Protein AF-A0A7S1V8J7-F1 (afdb_monomer)

Radius of gyration: 25.39 Å; Cα contacts (8 Å, |Δi|>4): 471; chains: 1; bounding box: 69×50×88 Å

Organism: NCBI:txid1486929

Mean predicted aligned error: 13.82 Å

Nearest PDB structures (foldseek):
  8bz5-assembly1_D  TM=2.300E-01  e=4.224E+00  Listeria monocytogenes
  9gzj-assembly1_B  TM=2.459E-01  e=4.700E+00  Listeria monocytogenes
  9gzk-assembly2_C  TM=2.310E-01  e=3.599E+00  Listeria monocytogenes
  8bz8-assembly3_E  TM=2.472E-01  e=5.819E+00  Listeria monocytogenes
  8bz8-assembly1_B  TM=2.461E-01  e=6.139E+00  Listeria monocytogenes

Foldseek 3Di:
DDDDDDDDWFWEFECPPQFLWTWIWGQDDDDDDDPPPPDDDDDVPRDTDTDTPVRVLVVLCPDDPVCLVVDDLLSSLLSLLSVLLVVCLLQLQWAWDQDPLLAIWIWGNCVDVVRVVSLVVSLVSHDLRSYPDPPNDRDDGSSVVSRVSSRSSNLQVVLVLVVVVCVVVCVVDVPDCVPLCCRHRRRHRDPLPDPVSVVVVVVVVVVSVLQVCPPPLKAK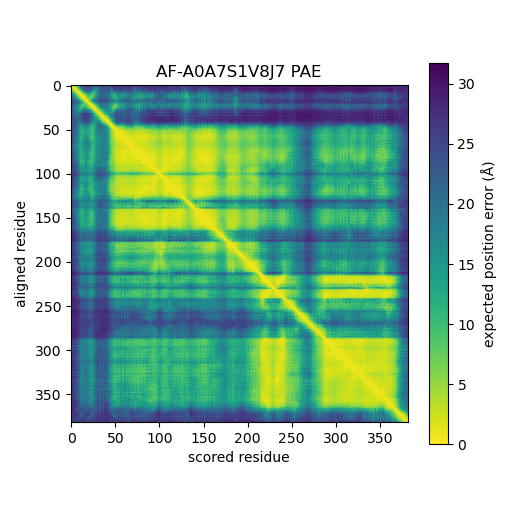EWEWADDDPPAQWTWTFIKMFRGLVLVSVCLVDQQDDDPVVVVVVPPDDDDDDDDPPVVVRVVSCVRIGGQLCCCPPPDPVSNVVVVVLVVVLCVVVVQVVVCVVVSRPGTGIGHNVCVCCCVPSSQSVCSSSRHYYRYHPVCVCVVDPPPPPPDDDPPDDD

Structure (mmCIF, N/CA/C/O backbone):
data_AF-A0A7S1V8J7-F1
#
_entry.id   AF-A0A7S1V8J7-F1
#
loop_
_atom_site.group_PDB
_atom_site.id
_atom_site.type_symbol
_atom_site.label_atom_id
_atom_site.label_alt_id
_atom_site.label_comp_id
_atom_site.label_asym_id
_atom_site.label_entity_id
_atom_site.label_seq_id
_atom_site.pdbx_PDB_ins_code
_atom_site.Cartn_x
_atom_site.Cartn_y
_atom_site.Cartn_z
_atom_site.occupancy
_atom_site.B_iso_or_equiv
_atom_site.auth_seq_id
_atom_site.auth_comp_id
_atom_site.auth_asym_id
_atom_site.auth_atom_id
_atom_site.pdbx_PDB_model_num
ATOM 1 N N . ALA A 1 1 ? -43.821 1.056 35.231 1.00 31.78 1 ALA A N 1
ATOM 2 C CA . ALA A 1 1 ? -42.542 1.426 35.857 1.00 31.78 1 ALA A CA 1
ATOM 3 C C . ALA A 1 1 ? -41.433 0.888 34.972 1.00 31.78 1 ALA A C 1
ATOM 5 O O . ALA A 1 1 ? -41.497 -0.261 34.558 1.00 31.78 1 ALA A O 1
ATOM 6 N N . VAL A 1 2 ? -40.542 1.784 34.571 1.00 30.47 2 VAL A N 1
ATOM 7 C CA . VAL A 1 2 ? -39.392 1.546 33.703 1.00 30.47 2 VAL A CA 1
ATOM 8 C C . VAL A 1 2 ? -38.352 0.753 34.484 1.00 30.47 2 VAL A C 1
ATOM 10 O O . VAL A 1 2 ? -37.933 1.232 35.527 1.00 30.47 2 VAL A O 1
ATOM 13 N N . GLU A 1 3 ? -37.889 -0.377 33.957 1.00 22.12 3 GLU A N 1
ATOM 14 C CA . GLU A 1 3 ? -36.524 -0.850 34.209 1.00 22.12 3 GLU A CA 1
ATOM 15 C C . GLU A 1 3 ? -35.922 -1.326 32.885 1.00 22.12 3 GLU A C 1
ATOM 17 O O . GLU A 1 3 ? -36.101 -2.448 32.417 1.00 22.12 3 GLU A O 1
ATOM 22 N N . VAL A 1 4 ? -35.257 -0.372 32.237 1.00 26.53 4 VAL A N 1
ATOM 23 C CA . VAL A 1 4 ? -34.305 -0.586 31.154 1.00 26.53 4 VAL A CA 1
ATOM 24 C C . VAL A 1 4 ? -33.029 -1.117 31.799 1.00 26.53 4 VAL A C 1
ATOM 26 O O . VAL A 1 4 ? -32.360 -0.381 32.518 1.00 26.53 4 VAL A O 1
ATOM 29 N N . LEU A 1 5 ? -32.667 -2.370 31.531 1.00 22.77 5 LEU A N 1
ATOM 30 C CA . LEU A 1 5 ? -31.346 -2.901 31.863 1.00 22.77 5 LEU A CA 1
ATOM 31 C C . LEU A 1 5 ? -30.568 -3.128 30.565 1.00 22.77 5 LEU A C 1
ATOM 33 O O . LEU A 1 5 ? -30.765 -4.102 29.843 1.00 22.77 5 LEU A O 1
ATOM 37 N N . SER A 1 6 ? -29.706 -2.160 30.262 1.00 26.22 6 SER A N 1
ATOM 38 C CA . SER A 1 6 ? -28.718 -2.191 29.185 1.00 26.22 6 SER A CA 1
ATOM 39 C C . SER A 1 6 ? -27.382 -2.688 29.749 1.00 26.22 6 SER A C 1
ATOM 41 O O . SER A 1 6 ? -26.888 -2.067 30.692 1.00 26.22 6 SER A O 1
ATOM 43 N N . PRO A 1 7 ? -26.731 -3.726 29.192 1.00 30.97 7 PRO A N 1
ATOM 44 C CA . PRO A 1 7 ? -25.361 -4.051 29.561 1.00 30.97 7 PRO A CA 1
ATOM 45 C C . PRO A 1 7 ? -24.395 -3.185 28.736 1.00 30.97 7 PRO A C 1
ATOM 47 O O . PRO A 1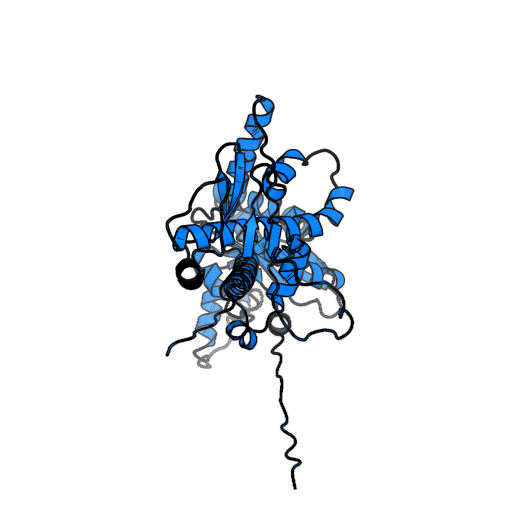 7 ? -24.185 -3.404 27.543 1.00 30.97 7 PRO A O 1
ATOM 50 N N . LEU A 1 8 ? -23.818 -2.162 29.371 1.00 27.00 8 LEU A N 1
ATOM 51 C CA . LEU A 1 8 ? -22.689 -1.402 28.829 1.00 27.00 8 LEU A CA 1
ATOM 52 C C . LEU A 1 8 ? -21.419 -2.265 28.913 1.00 27.00 8 LEU A C 1
ATOM 54 O O . LEU A 1 8 ? -20.900 -2.504 30.001 1.00 27.00 8 LEU A O 1
ATOM 58 N N . ALA A 1 9 ? -20.912 -2.708 27.763 1.00 31.22 9 ALA A N 1
ATOM 59 C CA . ALA A 1 9 ? -19.557 -3.239 27.631 1.00 31.22 9 ALA A CA 1
ATOM 60 C C . ALA A 1 9 ? -18.618 -2.092 27.227 1.00 31.22 9 ALA A C 1
ATOM 62 O O . ALA A 1 9 ? -18.742 -1.534 26.131 1.00 31.22 9 ALA A O 1
ATOM 63 N N . LEU A 1 10 ? -17.700 -1.723 28.120 1.00 31.56 10 LEU A N 1
ATOM 64 C CA . LEU A 1 10 ? -16.628 -0.775 27.833 1.00 31.56 10 LEU A CA 1
ATOM 65 C C . LEU A 1 10 ? -15.484 -1.510 27.130 1.00 31.56 10 LEU A C 1
ATOM 67 O O . LEU A 1 10 ? -15.077 -2.598 27.525 1.00 31.56 10 LEU A O 1
ATOM 71 N N . LEU A 1 11 ? -14.986 -0.904 26.059 1.00 34.41 11 LEU A N 1
ATOM 72 C CA . LEU A 1 11 ? -13.832 -1.381 25.314 1.00 34.41 11 LEU A CA 1
ATOM 73 C C . LEU A 1 11 ? -12.852 -0.214 25.306 1.00 34.41 11 LEU A C 1
ATOM 75 O O . LEU A 1 11 ? -13.153 0.831 24.726 1.00 34.41 11 LEU A O 1
ATOM 79 N N . GLN A 1 12 ? -11.752 -0.353 26.037 1.00 39.75 12 GLN A N 1
ATOM 80 C CA . GLN A 1 12 ? -10.731 0.684 26.139 1.00 39.75 12 GLN A CA 1
ATOM 81 C C . GLN A 1 12 ? -9.599 0.339 25.173 1.00 39.75 12 GLN A C 1
ATOM 83 O O . GLN A 1 12 ? -9.160 -0.800 25.070 1.00 39.75 12 GLN A O 1
ATOM 88 N N . LEU A 1 13 ? -9.156 1.313 24.392 1.00 37.53 13 LEU A N 1
ATOM 89 C CA . LEU A 1 13 ? -7.978 1.182 23.543 1.00 37.53 13 LEU A CA 1
ATOM 90 C C . LEU A 1 13 ? -6.936 2.113 24.134 1.00 37.53 13 LEU A C 1
ATOM 92 O O . LEU A 1 13 ? -6.947 3.306 23.836 1.00 37.53 13 LEU A O 1
ATOM 96 N N . GLU A 1 14 ? -6.063 1.580 24.983 1.00 35.47 14 GLU A N 1
ATOM 97 C CA . GLU A 1 14 ? -4.911 2.344 25.439 1.00 35.47 14 GLU A CA 1
ATOM 98 C C . GLU A 1 14 ? -3.821 2.287 24.369 1.00 35.47 14 GLU A C 1
ATOM 100 O O . GLU A 1 14 ? -3.325 1.228 23.976 1.00 35.47 14 GLU A O 1
ATOM 105 N N . VAL A 1 15 ? -3.450 3.463 23.864 1.00 36.19 15 VAL A N 1
ATOM 106 C CA . VAL A 1 15 ? -2.257 3.627 23.034 1.00 36.19 15 VAL A CA 1
ATOM 107 C C . VAL A 1 15 ? -1.182 4.229 23.924 1.00 36.19 15 VAL A C 1
ATOM 109 O O . VAL A 1 15 ? -1.204 5.427 24.214 1.00 36.19 15 VAL A O 1
ATOM 112 N N . ILE A 1 16 ? -0.245 3.392 24.368 1.00 36.97 16 ILE A N 1
ATOM 113 C CA . ILE A 1 16 ? 0.837 3.808 25.261 1.00 36.97 16 ILE A CA 1
ATOM 114 C C . ILE A 1 16 ? 1.788 4.749 24.487 1.00 36.97 16 ILE A C 1
ATOM 116 O O . ILE A 1 16 ? 2.373 4.338 23.486 1.00 36.97 16 ILE A O 1
ATOM 120 N N . PRO A 1 17 ? 2.001 6.008 24.917 1.00 32.38 17 PRO A N 1
ATOM 121 C CA . PRO A 1 17 ? 2.732 7.014 24.132 1.00 32.38 17 PRO A CA 1
ATOM 122 C C . PRO A 1 17 ? 4.193 6.672 23.793 1.00 32.38 17 PRO A C 1
ATOM 124 O O . PRO A 1 17 ? 4.760 7.271 22.878 1.00 32.38 17 PRO A O 1
ATOM 127 N N . SER A 1 18 ? 4.811 5.739 24.524 1.00 32.16 18 SER A N 1
ATOM 128 C CA . SER A 1 18 ? 6.202 5.307 24.329 1.00 32.16 18 SER A CA 1
ATOM 129 C C . SER A 1 18 ? 6.355 4.083 23.422 1.00 32.16 18 SER A C 1
ATOM 131 O O . SER A 1 18 ? 7.455 3.829 22.940 1.00 32.16 18 SER A O 1
ATOM 133 N N . THR A 1 19 ? 5.276 3.352 23.126 1.00 37.91 19 THR A N 1
ATOM 134 C CA . THR A 1 19 ? 5.292 2.253 22.156 1.00 37.91 19 THR A CA 1
ATOM 135 C C . THR A 1 19 ? 3.992 2.288 21.363 1.00 37.91 19 THR A C 1
ATOM 137 O O . THR A 1 19 ? 2.916 2.120 21.916 1.00 37.91 19 THR A O 1
ATOM 140 N N . LEU A 1 20 ? 4.061 2.502 20.047 1.00 40.44 20 LEU A N 1
ATOM 141 C CA . LEU A 1 20 ? 2.911 2.380 19.139 1.00 40.44 20 LEU A CA 1
ATOM 142 C C . LEU A 1 20 ? 2.467 0.903 19.038 1.00 40.44 20 LEU A C 1
ATOM 144 O O . LEU A 1 20 ? 2.579 0.273 17.984 1.00 40.44 20 LEU A O 1
ATOM 148 N N . LYS A 1 21 ? 2.040 0.310 20.152 1.00 42.78 21 LYS A N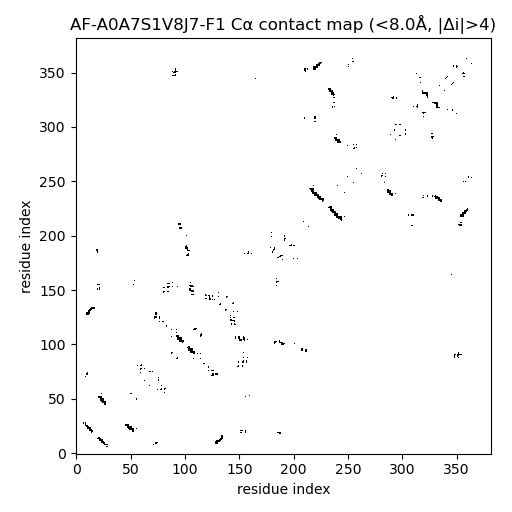 1
ATOM 149 C CA . LYS A 1 21 ? 1.362 -0.976 20.248 1.00 42.78 21 LYS A CA 1
ATOM 150 C C . LYS A 1 21 ? -0.105 -0.659 20.538 1.00 42.78 21 LYS A C 1
ATOM 152 O O . LYS A 1 21 ? -0.396 -0.126 21.603 1.00 42.78 21 LYS A O 1
ATOM 157 N N . PRO A 1 22 ? -1.028 -0.926 19.603 1.00 42.06 22 PRO A N 1
ATOM 158 C CA . PRO A 1 22 ? -2.440 -0.913 19.940 1.00 42.06 22 PRO A CA 1
ATOM 159 C C . PRO A 1 22 ? -2.698 -2.085 20.893 1.00 42.06 22 PRO A C 1
ATOM 161 O O . PRO A 1 22 ? -2.519 -3.239 20.492 1.00 42.06 22 PRO A O 1
ATOM 164 N N . VAL A 1 23 ? -3.082 -1.793 22.135 1.00 40.44 23 VAL A N 1
ATOM 165 C CA . VAL A 1 23 ? -3.620 -2.785 23.072 1.00 40.44 23 VAL A CA 1
ATOM 166 C C . VAL A 1 23 ? -5.132 -2.618 23.062 1.00 40.44 23 VAL A C 1
ATOM 168 O O . VAL A 1 23 ? -5.645 -1.548 23.387 1.00 40.44 23 VAL A O 1
ATOM 171 N N . ALA A 1 24 ? -5.851 -3.644 22.609 1.00 43.91 24 ALA A N 1
ATOM 172 C CA . ALA A 1 24 ? -7.305 -3.646 22.672 1.00 43.91 24 ALA A CA 1
ATOM 173 C C . ALA A 1 24 ? -7.718 -4.255 24.013 1.00 43.91 24 ALA A C 1
ATOM 175 O O . ALA A 1 24 ? -7.432 -5.423 24.260 1.00 43.91 24 ALA A O 1
ATOM 176 N N . VAL A 1 25 ? -8.390 -3.478 24.861 1.00 42.72 25 VAL A N 1
ATOM 177 C CA . VAL A 1 25 ? -8.963 -3.965 26.116 1.00 42.72 25 VAL A CA 1
ATOM 178 C C . VAL A 1 25 ? -10.417 -4.335 25.868 1.00 42.72 25 VAL A C 1
ATOM 180 O O . VAL A 1 25 ? -11.281 -3.466 25.736 1.00 42.72 25 VAL A O 1
ATOM 183 N N . LEU A 1 26 ? -10.696 -5.632 25.776 1.00 38.97 26 LEU A N 1
ATOM 184 C CA . LEU A 1 26 ? -12.051 -6.154 25.626 1.00 38.97 26 LEU A CA 1
ATOM 185 C C . LEU A 1 26 ? -12.655 -6.451 26.997 1.00 38.97 26 LEU A C 1
ATOM 187 O O . LEU A 1 26 ? -12.245 -7.392 27.669 1.00 38.97 26 LEU A O 1
ATOM 191 N N . GLY A 1 27 ? -13.659 -5.664 27.391 1.00 34.22 27 GLY A N 1
ATOM 192 C CA . GLY A 1 27 ? -14.566 -6.027 28.475 1.00 34.22 27 GLY A CA 1
ATOM 193 C C . GLY A 1 27 ? -15.587 -7.047 27.972 1.00 34.22 27 GLY A C 1
ATOM 194 O O . GLY A 1 27 ? -16.357 -6.757 27.051 1.00 34.22 27 GLY A O 1
ATOM 195 N N . TYR A 1 28 ? -15.583 -8.248 28.549 1.00 31.75 28 TYR A N 1
ATOM 196 C CA . TYR A 1 28 ? -16.526 -9.311 28.200 1.00 31.75 28 TYR A CA 1
ATOM 197 C C . TYR A 1 28 ? -17.696 -9.351 29.188 1.00 31.75 28 TYR A C 1
ATOM 199 O O . TYR A 1 28 ? -17.508 -9.452 30.395 1.00 31.75 28 TYR A O 1
ATOM 207 N N . ALA A 1 29 ? -18.916 -9.361 28.659 1.00 31.80 29 ALA A N 1
ATOM 208 C CA . ALA A 1 29 ? -20.083 -9.904 29.343 1.00 31.80 29 ALA A CA 1
ATOM 209 C C . ALA A 1 29 ? -20.888 -10.685 28.302 1.00 31.80 29 ALA A C 1
ATOM 211 O O . ALA A 1 29 ? -21.690 -10.115 27.563 1.00 31.80 29 ALA A O 1
ATOM 212 N N . ARG A 1 30 ? -20.632 -11.993 28.186 1.00 33.59 30 ARG A N 1
ATOM 213 C CA . ARG A 1 30 ? -21.451 -12.871 27.345 1.00 33.59 30 ARG A CA 1
ATOM 214 C C . ARG A 1 30 ? -21.670 -14.215 28.031 1.00 33.59 30 ARG A C 1
ATOM 216 O O . ARG A 1 30 ? -20.716 -14.919 28.334 1.00 33.59 30 ARG A O 1
ATOM 223 N N . ARG A 1 31 ? -22.944 -14.554 28.250 1.00 32.69 31 ARG A N 1
ATOM 224 C CA . ARG A 1 31 ? -23.395 -15.920 28.539 1.00 32.69 31 ARG A CA 1
ATOM 225 C C . ARG A 1 31 ? -23.315 -16.744 27.252 1.00 32.69 31 ARG A C 1
ATOM 227 O O . ARG A 1 31 ? -23.857 -16.313 26.236 1.00 32.69 31 ARG A O 1
ATOM 234 N N . GLY A 1 32 ? -22.697 -17.919 27.341 1.00 36.94 32 GLY A N 1
ATOM 235 C CA . GLY A 1 32 ? -22.836 -19.012 26.379 1.00 36.94 32 GLY A CA 1
ATOM 236 C C . GLY A 1 32 ? -21.950 -18.918 25.139 1.00 36.94 32 GLY A C 1
ATOM 237 O O . GLY A 1 32 ? -22.436 -18.588 24.063 1.00 36.94 32 GLY A O 1
ATOM 238 N N . TRP A 1 33 ? -20.670 -19.263 25.287 1.00 37.09 33 TRP A N 1
ATOM 239 C CA . TRP A 1 33 ? -19.879 -19.969 24.272 1.00 37.09 33 TRP A CA 1
ATOM 240 C C . TRP A 1 33 ? -18.705 -20.646 25.001 1.00 37.09 33 TRP A C 1
ATOM 242 O O . TRP A 1 33 ? -17.858 -19.950 25.553 1.00 37.09 33 TRP A O 1
ATOM 252 N N . HIS A 1 34 ? -18.714 -21.984 24.995 1.00 35.19 34 HIS A N 1
ATOM 253 C CA . HIS A 1 34 ? -17.939 -22.946 25.802 1.00 35.19 34 HIS A CA 1
ATOM 254 C C . HIS A 1 34 ? -18.454 -23.198 27.233 1.00 35.19 34 HIS A C 1
ATOM 256 O O . HIS A 1 34 ? -18.458 -22.306 28.075 1.00 35.19 34 HIS A O 1
ATOM 262 N N . ASP A 1 35 ? -18.851 -24.451 27.488 1.00 34.53 35 ASP A N 1
ATOM 263 C CA . ASP A 1 35 ? -19.349 -24.972 28.773 1.00 34.53 35 ASP A CA 1
ATOM 264 C C . ASP A 1 35 ? -18.230 -25.288 29.794 1.00 34.53 35 ASP A C 1
ATOM 266 O O . ASP A 1 35 ? -18.514 -25.775 30.882 1.00 34.53 35 ASP A O 1
ATOM 270 N N . ASP A 1 36 ? -16.967 -24.954 29.507 1.00 33.62 36 ASP A N 1
ATOM 271 C CA . ASP A 1 36 ? -15.818 -25.373 30.333 1.00 33.62 36 ASP A CA 1
ATOM 272 C C . ASP A 1 36 ? -15.245 -24.286 31.266 1.00 33.62 36 ASP A C 1
ATOM 274 O O . ASP A 1 36 ? -14.148 -24.438 31.799 1.00 33.62 36 ASP A O 1
ATOM 278 N N . ILE A 1 37 ? -15.959 -23.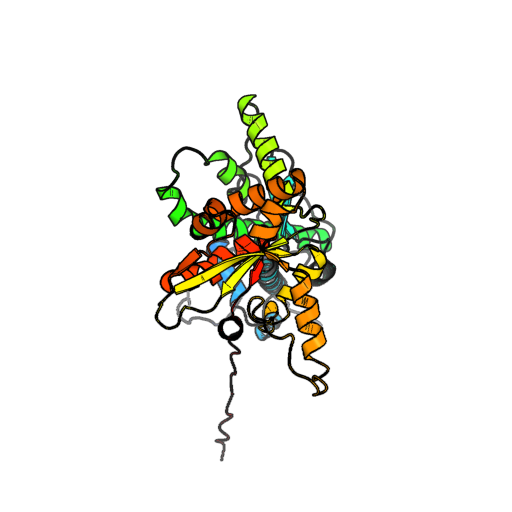182 31.515 1.00 33.41 37 ILE A N 1
ATOM 279 C CA . ILE A 1 37 ? -15.529 -22.166 32.500 1.00 33.41 37 ILE A CA 1
ATOM 280 C C . ILE A 1 37 ? -16.692 -21.825 33.432 1.00 33.41 37 ILE A C 1
ATOM 282 O O . ILE A 1 37 ? -17.268 -20.738 33.393 1.00 33.41 37 ILE A O 1
ATOM 286 N N . ALA A 1 38 ? -17.056 -22.789 34.271 1.00 34.47 38 ALA A N 1
ATOM 287 C CA . ALA A 1 38 ? -18.104 -22.657 35.275 1.00 34.47 38 ALA A CA 1
ATOM 288 C C . ALA A 1 38 ? -17.533 -22.590 36.699 1.00 34.47 38 ALA A C 1
ATOM 290 O O . ALA A 1 38 ? -18.013 -23.300 37.566 1.00 34.47 38 ALA A O 1
ATOM 291 N N . GLU A 1 39 ? -16.521 -21.755 36.960 1.00 36.56 39 GLU A N 1
ATOM 292 C CA . GLU A 1 39 ? -16.196 -21.349 38.340 1.00 36.56 39 GLU A CA 1
ATOM 293 C C . GLU A 1 39 ? -15.229 -20.156 38.387 1.00 36.56 39 GLU A C 1
ATOM 295 O O . GLU A 1 39 ? -14.067 -20.274 38.755 1.00 36.56 39 GLU A O 1
ATOM 300 N N . LEU A 1 40 ? -15.691 -18.963 38.008 1.00 31.95 40 LEU A N 1
ATOM 301 C CA . LEU A 1 40 ? -15.006 -17.730 38.401 1.00 31.95 40 LEU A CA 1
ATOM 302 C C . LEU A 1 40 ? -16.036 -16.745 38.945 1.00 31.95 40 LEU A C 1
ATOM 304 O O . LEU A 1 40 ? -16.927 -16.269 38.243 1.00 31.95 40 LEU A O 1
ATOM 308 N N . ALA A 1 41 ? -15.920 -16.530 40.252 1.00 31.81 41 ALA A N 1
ATOM 309 C CA . ALA A 1 41 ? -16.762 -15.681 41.064 1.00 31.81 41 ALA A CA 1
ATOM 310 C C . ALA A 1 41 ? -16.898 -14.271 40.473 1.00 31.81 41 ALA A C 1
ATOM 312 O O . ALA A 1 41 ? -15.931 -13.645 40.040 1.00 31.81 41 ALA A O 1
ATOM 313 N N . VAL A 1 42 ? -18.131 -13.771 40.510 1.00 36.66 42 VAL A N 1
ATOM 314 C CA . VAL A 1 42 ? -18.496 -12.394 40.186 1.00 36.66 42 VAL A CA 1
ATOM 315 C C . VAL A 1 42 ? -17.870 -11.467 41.233 1.00 36.66 42 VAL A C 1
ATOM 317 O O . VAL A 1 42 ? -18.438 -11.252 42.301 1.00 36.66 42 VAL A O 1
ATOM 320 N N . SER A 1 43 ? -16.691 -10.926 40.927 1.00 34.25 43 SER A N 1
ATOM 321 C CA . SER A 1 43 ? -16.205 -9.672 41.508 1.00 34.25 43 SER A CA 1
ATOM 322 C C . SER A 1 43 ? -16.657 -8.518 40.610 1.00 34.25 43 SER A C 1
ATOM 324 O O . SER A 1 43 ? -16.677 -8.649 39.388 1.00 34.25 43 SER A O 1
ATOM 326 N N . ALA A 1 44 ? -17.043 -7.388 41.204 1.00 40.97 44 ALA A N 1
ATOM 327 C CA . ALA A 1 44 ? -17.568 -6.201 40.518 1.00 40.97 44 ALA A CA 1
ATOM 328 C C . ALA A 1 44 ? -16.517 -5.422 39.692 1.00 40.97 44 ALA A C 1
ATOM 330 O O . ALA A 1 44 ? -16.808 -4.346 39.170 1.00 40.97 44 ALA A O 1
ATOM 331 N N . GLU A 1 45 ? -15.311 -5.965 39.544 1.00 45.44 45 GLU A N 1
ATOM 332 C CA . GLU A 1 45 ? -14.301 -5.491 38.606 1.00 45.44 45 GLU A CA 1
ATOM 333 C C . GLU A 1 45 ? -14.512 -6.222 37.280 1.00 45.44 45 GLU A C 1
ATOM 335 O O . GLU A 1 45 ? -14.289 -7.426 37.174 1.00 45.44 45 GLU A O 1
ATOM 340 N N . GLN A 1 46 ? -15.009 -5.511 36.263 1.00 50.47 46 GLN A N 1
ATOM 341 C CA . GLN A 1 46 ? -15.134 -6.085 34.924 1.00 50.47 46 GLN A CA 1
ATOM 342 C C . GLN A 1 46 ? -13.746 -6.569 34.477 1.00 50.47 46 GLN A C 1
ATOM 344 O O . GLN A 1 46 ? -12.840 -5.737 34.395 1.00 50.47 46 GLN A O 1
ATOM 349 N N . PRO A 1 47 ? -13.550 -7.869 34.186 1.00 50.03 47 PRO A N 1
ATOM 350 C CA . PRO A 1 47 ? -12.254 -8.360 33.756 1.00 50.03 47 PRO A CA 1
ATOM 351 C C . PRO A 1 47 ? -11.899 -7.694 32.426 1.00 50.03 47 PRO A C 1
ATOM 353 O O . PRO A 1 47 ? -12.543 -7.907 31.396 1.00 50.03 47 PRO A O 1
ATOM 356 N N . THR A 1 48 ? -10.885 -6.839 32.467 1.00 54.59 48 THR A N 1
ATOM 357 C CA . THR A 1 48 ? -10.270 -6.234 31.294 1.00 54.59 48 THR A CA 1
ATOM 358 C C . THR A 1 48 ? -9.333 -7.255 30.669 1.00 54.59 48 THR A C 1
ATOM 360 O O . THR A 1 48 ? -8.294 -7.575 31.242 1.00 54.59 48 THR A O 1
ATOM 363 N N . VAL A 1 49 ? -9.690 -7.783 29.496 1.00 56.91 49 VAL A N 1
ATOM 364 C CA . VAL A 1 49 ? -8.781 -8.639 28.728 1.00 56.91 49 VAL A CA 1
ATOM 365 C C . VAL A 1 49 ? -7.941 -7.745 27.831 1.00 56.91 49 VAL A C 1
ATOM 367 O O . VAL A 1 49 ? -8.449 -7.190 26.855 1.00 56.91 49 VAL A O 1
ATOM 370 N N . GLU A 1 50 ? -6.661 -7.598 28.161 1.00 70.75 50 GLU A N 1
ATOM 371 C CA . GLU A 1 50 ? -5.680 -7.029 27.242 1.00 70.75 50 GLU A CA 1
ATOM 372 C C . GLU A 1 50 ? -5.388 -8.042 26.137 1.00 70.75 50 GLU A C 1
ATOM 374 O O . GLU A 1 50 ? -4.868 -9.126 26.391 1.00 70.75 50 GLU A O 1
ATOM 379 N N . MET A 1 51 ? -5.728 -7.692 24.899 1.00 75.00 51 MET A N 1
ATOM 380 C CA . MET A 1 51 ? -5.407 -8.503 23.731 1.00 75.00 51 MET A CA 1
ATOM 381 C C . MET A 1 51 ? -4.472 -7.734 22.804 1.00 75.00 51 MET A C 1
ATOM 383 O O . MET A 1 51 ? -4.693 -6.561 22.468 1.00 75.00 51 MET A O 1
ATOM 387 N N . ALA A 1 52 ? -3.419 -8.411 22.352 1.00 78.94 52 ALA A N 1
ATOM 388 C CA . ALA A 1 52 ? -2.486 -7.826 21.410 1.00 78.94 52 ALA A CA 1
ATOM 389 C C . ALA A 1 52 ? -3.148 -7.667 20.032 1.00 78.94 52 ALA A C 1
ATOM 391 O O . ALA A 1 52 ? -3.898 -8.525 19.569 1.00 78.94 52 ALA A O 1
ATOM 392 N N . TRP A 1 53 ? -2.831 -6.585 19.313 1.00 79.88 53 TRP A N 1
ATOM 393 C CA . TRP A 1 53 ? -3.440 -6.311 18.003 1.00 79.88 53 TRP A CA 1
ATOM 394 C C . TRP A 1 53 ? -3.350 -7.471 16.996 1.00 79.88 53 TRP A C 1
ATOM 396 O O . TRP A 1 53 ? -4.281 -7.691 16.225 1.00 79.88 53 TRP A O 1
ATOM 406 N N . HIS A 1 54 ? -2.236 -8.206 16.989 1.00 80.81 54 HIS A N 1
ATOM 407 C CA . HIS A 1 54 ? -2.025 -9.324 16.065 1.00 80.81 54 HIS A CA 1
ATOM 408 C C . HIS A 1 54 ? -2.952 -10.522 16.338 1.00 80.81 54 HIS A C 1
ATOM 410 O O . HIS A 1 54 ? -3.220 -11.291 15.421 1.00 80.81 54 HIS A O 1
ATOM 416 N N . GLU A 1 55 ? -3.484 -10.636 17.555 1.00 84.50 55 GLU A N 1
ATOM 417 C CA . GLU A 1 55 ? -4.499 -11.621 17.946 1.00 84.50 55 GLU A CA 1
ATOM 418 C C . GLU A 1 55 ? -5.912 -11.077 17.682 1.00 84.50 55 GLU A C 1
ATOM 420 O O . GLU A 1 55 ? -6.778 -11.779 17.162 1.00 84.50 55 GLU A O 1
ATOM 425 N N . ALA A 1 56 ? -6.130 -9.786 17.956 1.00 85.75 56 ALA A N 1
ATOM 426 C CA . ALA A 1 56 ? -7.422 -9.125 17.786 1.00 85.75 56 ALA A CA 1
ATOM 427 C C . ALA A 1 56 ? -7.844 -8.975 16.314 1.00 85.75 56 ALA A C 1
ATOM 429 O O . ALA A 1 56 ? -9.014 -9.155 15.970 1.00 85.75 56 ALA A O 1
ATOM 430 N N . GLU A 1 57 ? -6.907 -8.616 15.432 1.00 89.44 57 GLU A N 1
ATOM 431 C CA . GLU A 1 57 ? -7.176 -8.334 14.018 1.00 89.44 57 GLU A CA 1
ATOM 432 C C . GLU A 1 57 ? -7.842 -9.496 13.267 1.00 89.44 57 GLU A C 1
ATOM 434 O O . GLU A 1 57 ? -8.858 -9.238 12.616 1.00 89.44 57 GLU A O 1
ATOM 439 N N . PRO A 1 58 ? -7.349 -10.752 13.327 1.00 90.19 58 PRO A N 1
ATOM 440 C CA . PRO A 1 58 ? -7.995 -11.859 12.629 1.00 90.19 58 PRO A CA 1
ATOM 441 C C . PRO A 1 58 ? -9.401 -12.150 13.168 1.00 90.19 58 PRO A C 1
ATOM 443 O O . PRO A 1 58 ? -10.297 -12.401 12.363 1.00 90.19 58 PRO A O 1
ATOM 446 N N . LEU A 1 59 ? -9.624 -12.047 14.484 1.00 93.31 59 LEU A N 1
ATOM 447 C CA . LEU A 1 59 ? -10.942 -12.247 15.100 1.00 93.31 59 LEU A CA 1
ATOM 448 C C . LEU A 1 59 ? -11.943 -11.183 14.636 1.00 93.31 59 LEU A C 1
ATOM 450 O O . LEU A 1 59 ? -13.028 -11.505 14.153 1.00 93.31 59 LEU A O 1
ATOM 454 N N . LEU A 1 60 ? -11.552 -9.908 14.710 1.00 92.94 60 LEU A N 1
ATOM 455 C CA . LEU A 1 60 ? -12.380 -8.787 14.265 1.00 92.94 60 LEU A CA 1
ATOM 456 C C . LEU A 1 60 ? -12.642 -8.823 12.756 1.00 92.94 60 LEU A C 1
ATOM 458 O O . LEU A 1 60 ? -13.727 -8.458 12.307 1.00 92.94 60 LEU A O 1
ATOM 462 N N . ALA A 1 61 ? -11.666 -9.267 11.964 1.00 92.00 61 ALA A N 1
ATOM 463 C CA . ALA A 1 61 ? -11.818 -9.400 10.521 1.00 92.00 61 ALA A CA 1
ATOM 464 C C . ALA A 1 61 ? -12.686 -10.594 10.101 1.00 92.00 61 ALA A C 1
ATOM 466 O O . ALA A 1 61 ? -13.233 -10.575 8.997 1.00 92.00 61 ALA A O 1
ATOM 467 N N . ALA A 1 62 ? -12.790 -11.624 10.944 1.00 93.12 62 ALA A N 1
ATOM 468 C CA . ALA A 1 62 ? -13.616 -12.801 10.702 1.00 93.12 62 ALA A CA 1
ATOM 469 C C . ALA A 1 62 ? -15.093 -12.591 11.082 1.00 93.12 62 ALA A C 1
ATOM 471 O O . ALA A 1 62 ? -15.930 -13.404 10.692 1.00 93.12 62 ALA A O 1
ATOM 472 N N . LEU A 1 63 ? -15.432 -11.508 11.797 1.00 93.31 63 LEU A N 1
ATOM 473 C CA . LEU A 1 63 ? -16.812 -11.205 12.182 1.00 93.31 63 LEU A CA 1
ATOM 474 C C . LEU A 1 63 ? -17.706 -11.006 10.940 1.00 93.31 63 LEU A C 1
ATOM 476 O O . LEU A 1 63 ? -17.487 -10.070 10.161 1.00 93.31 63 LEU A O 1
ATOM 480 N N . PRO A 1 64 ? -18.742 -11.843 10.742 1.00 93.75 64 PRO A N 1
ATOM 481 C CA . PRO A 1 64 ? -19.658 -11.685 9.625 1.00 93.75 64 PRO A CA 1
ATOM 482 C C . PRO A 1 64 ? -20.534 -10.444 9.816 1.00 93.75 64 PRO A C 1
ATOM 484 O O . PRO A 1 64 ? -20.914 -10.080 10.928 1.00 93.75 64 PRO A O 1
ATOM 487 N N . ALA A 1 65 ? -20.915 -9.811 8.705 1.00 92.19 65 ALA A N 1
ATOM 488 C CA . ALA A 1 65 ? -21.694 -8.572 8.729 1.00 92.19 65 ALA A CA 1
ATOM 489 C C . ALA A 1 65 ? -23.059 -8.712 9.431 1.00 92.19 65 ALA A C 1
ATOM 491 O O . ALA A 1 65 ? -23.569 -7.727 9.960 1.00 92.19 65 ALA A O 1
ATOM 492 N N . SER A 1 66 ? -23.640 -9.916 9.450 1.00 94.00 66 SER A N 1
ATOM 493 C CA . SER A 1 66 ? -24.884 -10.218 10.167 1.00 94.00 66 SER A CA 1
ATOM 494 C C . SER A 1 66 ? -24.735 -10.077 11.684 1.00 94.00 66 SER A C 1
ATOM 496 O O . SER A 1 66 ? -25.615 -9.505 12.315 1.00 94.00 66 SER A O 1
ATOM 498 N N . MET A 1 67 ? -23.598 -10.502 12.245 1.00 94.19 67 MET A N 1
ATOM 499 C CA . MET A 1 67 ? -23.328 -10.459 13.688 1.00 94.19 67 MET A CA 1
ATOM 500 C C . MET A 1 67 ? -22.976 -9.063 14.203 1.00 94.19 67 MET A C 1
ATOM 502 O O . MET A 1 67 ? -22.980 -8.841 15.410 1.00 94.19 67 MET A O 1
ATOM 506 N N . LEU A 1 68 ? -22.692 -8.094 13.323 1.00 91.69 68 LEU A N 1
ATOM 507 C CA . LEU A 1 68 ? -22.375 -6.723 13.745 1.00 91.69 68 LEU A CA 1
ATOM 508 C C . LEU A 1 68 ? -23.526 -6.055 14.514 1.00 91.69 68 LEU A C 1
ATOM 510 O O . LEU A 1 68 ? -23.283 -5.098 15.240 1.00 91.69 68 LEU A O 1
ATOM 514 N N . ARG A 1 69 ? -24.763 -6.545 14.350 1.00 93.12 69 ARG A N 1
ATOM 515 C CA . ARG A 1 69 ? -25.944 -6.075 15.094 1.00 93.12 69 ARG A CA 1
ATOM 516 C C . ARG A 1 69 ? -26.058 -6.686 16.492 1.00 93.12 69 ARG A C 1
ATOM 518 O O . ARG A 1 69 ? -26.711 -6.092 17.341 1.00 93.12 69 ARG A O 1
ATOM 525 N N . ASP A 1 70 ? -25.412 -7.828 16.714 1.00 94.25 70 ASP A N 1
ATOM 526 C CA . ASP A 1 70 ? -25.517 -8.621 17.944 1.00 94.25 70 ASP A CA 1
ATOM 527 C C . ASP A 1 70 ? -24.347 -8.369 18.911 1.00 94.25 70 ASP A C 1
ATOM 529 O O . ASP A 1 70 ? -24.302 -8.929 20.007 1.00 94.25 70 ASP A O 1
ATOM 533 N N . VAL A 1 71 ? -23.372 -7.551 18.504 1.00 91.12 71 VAL A N 1
ATOM 534 C CA . VAL A 1 71 ? -22.213 -7.153 19.314 1.00 91.12 71 VAL A CA 1
ATOM 535 C C . VAL A 1 71 ? -22.349 -5.703 19.777 1.00 91.12 71 VAL A C 1
ATOM 537 O O . VAL A 1 71 ? -23.115 -4.919 19.217 1.00 91.12 71 VAL A O 1
ATOM 540 N N . SER A 1 72 ? -21.581 -5.315 20.798 1.00 90.44 72 SER A N 1
ATOM 541 C CA . SER A 1 72 ? -21.580 -3.927 21.268 1.00 90.44 72 SER A CA 1
ATOM 542 C C . SER A 1 72 ? -21.120 -2.959 20.168 1.00 90.44 72 SER A C 1
ATOM 544 O O . SER A 1 72 ? -20.301 -3.305 19.310 1.00 90.44 72 SER A O 1
ATOM 546 N N . ALA A 1 73 ? -21.604 -1.712 20.213 1.00 88.38 73 ALA A N 1
ATOM 547 C CA . ALA A 1 73 ? -21.249 -0.680 19.233 1.00 88.38 73 ALA A CA 1
ATOM 548 C C . ALA A 1 73 ? -19.728 -0.475 19.112 1.00 88.38 73 ALA A C 1
ATOM 550 O O . ALA A 1 73 ? -19.213 -0.249 18.017 1.00 88.38 73 ALA A O 1
ATOM 551 N N . SER A 1 74 ? -18.995 -0.608 20.220 1.00 87.69 74 SER A N 1
ATOM 552 C CA . SER A 1 74 ? -17.533 -0.537 20.239 1.00 87.69 74 SER A CA 1
ATOM 553 C C . SER A 1 74 ? -16.907 -1.667 19.418 1.00 87.69 74 SER A C 1
ATOM 555 O O . SER A 1 74 ? -16.123 -1.383 18.513 1.00 87.69 74 SER A O 1
ATOM 557 N N . VAL A 1 75 ? -17.306 -2.926 19.649 1.00 90.06 75 VAL A N 1
ATOM 558 C CA . VAL A 1 75 ? -16.808 -4.089 18.886 1.00 90.06 75 VAL A CA 1
ATOM 559 C C . VAL A 1 75 ? -17.167 -3.959 17.407 1.00 90.06 75 VAL A C 1
ATOM 561 O O . VAL A 1 75 ? -16.305 -4.146 16.548 1.00 90.06 75 VAL A O 1
ATOM 564 N N . ALA A 1 76 ? -18.408 -3.570 17.100 1.00 90.69 76 ALA A N 1
ATOM 565 C CA . ALA A 1 76 ? -18.841 -3.343 15.725 1.00 90.69 76 ALA A CA 1
ATOM 566 C C . ALA A 1 76 ? -17.996 -2.257 15.037 1.00 90.69 76 ALA A C 1
ATOM 568 O O . ALA A 1 76 ? -17.543 -2.450 13.907 1.00 90.69 76 ALA A O 1
ATOM 569 N N . SER A 1 77 ? -17.726 -1.136 15.718 1.00 91.50 77 SER A N 1
ATOM 570 C CA . SER A 1 77 ? -16.897 -0.056 15.170 1.00 91.50 77 SER A CA 1
ATOM 571 C C . SER A 1 77 ? -15.457 -0.508 14.900 1.00 91.50 77 SER A C 1
ATOM 573 O O . SER A 1 77 ? -14.905 -0.180 13.849 1.00 91.50 77 SER A O 1
ATOM 575 N N . LEU A 1 78 ? -14.875 -1.333 15.779 1.00 91.75 78 LEU A N 1
ATOM 576 C CA . LEU A 1 78 ? -13.536 -1.893 15.594 1.00 91.75 78 LEU A CA 1
ATOM 577 C C . LEU A 1 78 ? -13.476 -2.873 14.428 1.00 91.75 78 LEU A C 1
ATOM 579 O O . LEU A 1 78 ? -12.568 -2.777 13.605 1.00 91.75 78 LEU A O 1
ATOM 583 N N . ALA A 1 79 ? -14.454 -3.769 14.312 1.00 93.62 79 ALA A N 1
ATOM 584 C CA . ALA A 1 79 ? -14.551 -4.700 13.192 1.00 93.62 79 ALA A CA 1
ATOM 585 C C . ALA A 1 79 ? -14.670 -3.954 11.851 1.00 93.62 79 ALA A C 1
ATOM 587 O O . ALA A 1 79 ? -13.968 -4.263 10.883 1.00 93.62 79 ALA A O 1
ATOM 588 N N . LEU A 1 80 ? -15.490 -2.898 11.803 1.00 94.81 80 LEU A N 1
ATOM 589 C CA . LEU A 1 80 ? -15.613 -2.031 10.630 1.00 94.81 80 LEU A CA 1
ATOM 590 C C . LEU A 1 80 ? -14.312 -1.278 10.324 1.00 94.81 80 LEU A C 1
ATOM 592 O O . LEU A 1 80 ? -13.924 -1.183 9.157 1.00 94.81 80 LEU A O 1
ATOM 596 N N . ALA A 1 81 ? -13.617 -0.773 11.343 1.00 94.50 81 ALA A N 1
ATOM 597 C CA . ALA A 1 81 ? -12.341 -0.086 11.186 1.00 94.50 81 ALA A CA 1
ATOM 598 C C . ALA A 1 81 ? -11.229 -1.033 10.693 1.00 94.50 81 ALA A C 1
ATOM 600 O O . ALA A 1 81 ? -10.471 -0.657 9.794 1.00 94.50 81 ALA A O 1
ATOM 601 N N . VAL A 1 82 ? -11.180 -2.280 11.176 1.00 94.56 82 VAL A N 1
ATOM 602 C CA . VAL A 1 82 ? -10.297 -3.348 10.665 1.00 94.56 82 VAL A CA 1
ATOM 603 C C . VAL A 1 82 ? -10.596 -3.625 9.194 1.00 94.56 82 VAL A C 1
ATOM 605 O O . VAL A 1 82 ? -9.697 -3.583 8.348 1.00 94.56 82 VAL A O 1
ATOM 608 N N . ALA A 1 83 ? -11.867 -3.859 8.859 1.00 94.12 83 ALA A N 1
ATOM 609 C CA . ALA A 1 83 ? -12.286 -4.145 7.491 1.00 94.12 83 ALA A CA 1
ATOM 610 C C . ALA A 1 83 ? -11.950 -2.986 6.537 1.00 94.12 83 ALA A C 1
ATOM 612 O O . ALA A 1 83 ? -11.462 -3.210 5.422 1.00 94.12 83 ALA A O 1
ATOM 613 N N . LEU A 1 84 ? -12.171 -1.742 6.975 1.00 95.50 84 LEU A N 1
ATOM 614 C CA . LEU A 1 84 ? -11.814 -0.549 6.217 1.00 95.50 84 LEU A CA 1
ATOM 615 C C . LEU A 1 84 ? -10.295 -0.439 6.052 1.00 95.50 84 LEU A C 1
ATOM 617 O O . LEU A 1 84 ? -9.831 -0.292 4.924 1.00 95.50 84 LEU A O 1
ATOM 621 N N . THR A 1 85 ? -9.521 -0.607 7.123 1.00 94.44 85 THR A N 1
ATOM 622 C CA . THR A 1 85 ? -8.050 -0.589 7.099 1.00 94.44 85 THR A CA 1
ATOM 623 C C . THR A 1 85 ? -7.488 -1.592 6.092 1.00 94.44 85 THR A C 1
ATOM 625 O O . THR A 1 85 ? -6.691 -1.223 5.229 1.00 94.44 85 THR A O 1
ATOM 628 N N . ARG A 1 86 ? -7.959 -2.848 6.107 1.00 91.00 86 ARG A N 1
ATOM 629 C CA . ARG A 1 86 ? -7.533 -3.875 5.136 1.00 91.00 86 ARG A CA 1
ATOM 630 C C . ARG A 1 86 ? -7.809 -3.440 3.698 1.00 91.00 86 ARG A C 1
ATOM 632 O O . ARG A 1 86 ? -6.958 -3.616 2.826 1.00 91.00 86 ARG A O 1
ATOM 639 N N . ARG A 1 87 ? -8.977 -2.841 3.441 1.00 90.75 87 ARG A N 1
ATOM 640 C CA . ARG A 1 87 ? -9.345 -2.326 2.111 1.00 90.75 87 ARG A CA 1
ATOM 641 C C . ARG A 1 87 ? -8.502 -1.123 1.697 1.00 90.75 87 ARG A C 1
ATOM 643 O O . ARG A 1 87 ? -8.157 -1.036 0.519 1.00 90.75 87 ARG A O 1
ATOM 650 N N . LEU A 1 88 ? -8.180 -0.221 2.624 1.00 89.62 88 LEU A N 1
ATOM 651 C CA . LEU A 1 88 ? -7.316 0.930 2.365 1.00 89.62 88 LEU A CA 1
ATOM 652 C C . LEU A 1 88 ? -5.906 0.462 1.993 1.00 89.62 88 LEU A C 1
ATOM 654 O O . LEU A 1 88 ? -5.426 0.818 0.919 1.00 89.62 88 LEU A O 1
ATOM 658 N N . CYS A 1 89 ? -5.296 -0.414 2.796 1.00 87.06 89 CYS A N 1
ATOM 659 C CA . CYS A 1 89 ? -3.971 -0.973 2.517 1.00 87.06 89 CYS A CA 1
ATOM 660 C C . CYS A 1 89 ? -3.941 -1.746 1.190 1.00 87.06 89 CYS A C 1
ATOM 662 O O . CYS A 1 89 ? -3.073 -1.508 0.354 1.00 87.06 89 CYS A O 1
ATOM 664 N N . ALA A 1 90 ? -4.925 -2.618 0.940 1.00 79.94 90 ALA A N 1
ATOM 665 C CA . ALA A 1 90 ? -4.991 -3.409 -0.293 1.00 79.94 90 ALA A CA 1
ATOM 666 C C . ALA A 1 90 ? -5.155 -2.558 -1.566 1.00 79.94 90 ALA A C 1
ATOM 668 O O . ALA A 1 90 ? -4.844 -3.021 -2.664 1.00 79.94 90 ALA A O 1
ATOM 669 N N . ARG A 1 91 ? -5.672 -1.330 -1.432 1.00 81.31 91 ARG A N 1
ATOM 670 C CA . ARG A 1 91 ? -5.851 -0.374 -2.534 1.00 81.31 91 ARG A CA 1
ATOM 671 C C . ARG A 1 91 ? -4.778 0.713 -2.580 1.00 81.31 91 ARG A C 1
ATOM 673 O O . ARG A 1 91 ? -4.874 1.585 -3.436 1.00 81.31 91 ARG A O 1
ATOM 680 N N . GLY A 1 92 ? -3.798 0.691 -1.675 1.00 80.62 92 GLY A N 1
ATOM 681 C CA . GLY A 1 92 ? -2.818 1.770 -1.546 1.00 80.62 92 GLY A CA 1
ATOM 682 C C . GLY A 1 92 ? -3.449 3.121 -1.180 1.00 80.62 92 GLY A C 1
ATOM 683 O O . GLY A 1 92 ? -2.896 4.166 -1.490 1.00 80.62 92 GLY A O 1
ATOM 684 N N . CYS A 1 93 ? -4.629 3.129 -0.550 1.00 87.38 93 CYS A N 1
ATOM 685 C CA . CYS A 1 93 ? -5.339 4.347 -0.146 1.00 87.38 93 CYS A CA 1
ATOM 686 C C . CYS A 1 93 ? -4.904 4.828 1.246 1.00 87.38 93 CYS A C 1
ATOM 688 O O . CYS A 1 93 ? -5.741 5.196 2.074 1.00 87.38 93 CYS A O 1
ATOM 690 N N . VAL A 1 94 ? -3.601 4.799 1.505 1.00 89.19 94 VAL A N 1
ATOM 691 C CA . VAL A 1 94 ? -2.991 5.223 2.765 1.00 89.19 94 VAL A CA 1
ATOM 692 C C . VAL A 1 94 ? -1.838 6.166 2.455 1.00 89.19 94 VAL A C 1
ATOM 694 O O . VAL A 1 94 ? -1.116 5.971 1.481 1.00 89.19 94 VAL A O 1
ATOM 697 N N . VAL A 1 95 ? -1.687 7.202 3.265 1.00 85.81 95 VAL A N 1
ATOM 698 C CA . VAL A 1 95 ? -0.631 8.203 3.149 1.00 85.81 95 VAL A CA 1
ATOM 699 C C . VAL A 1 95 ? 0.165 8.165 4.433 1.00 85.81 95 VAL A C 1
ATOM 701 O O . VAL A 1 95 ? -0.403 8.173 5.522 1.00 85.81 95 VAL A O 1
ATOM 704 N N . ALA A 1 96 ? 1.480 8.122 4.307 1.00 85.94 96 ALA A N 1
ATOM 705 C CA . ALA A 1 96 ? 2.339 8.301 5.454 1.00 85.94 96 ALA A CA 1
ATOM 706 C C . ALA A 1 96 ? 2.570 9.793 5.716 1.00 85.94 96 ALA A C 1
ATOM 708 O O . ALA A 1 96 ? 2.882 10.571 4.809 1.00 85.94 96 ALA A O 1
ATOM 709 N N . GLU A 1 97 ? 2.407 10.167 6.974 1.00 84.88 97 GLU A N 1
ATOM 710 C CA . GLU A 1 97 ? 2.590 11.511 7.489 1.00 84.88 97 GLU A CA 1
ATOM 711 C C . GLU A 1 97 ? 3.688 11.491 8.547 1.00 84.88 97 GLU A C 1
ATOM 713 O O . GLU A 1 97 ? 3.662 10.679 9.479 1.00 84.88 97 GLU A O 1
ATOM 718 N N . LEU A 1 98 ? 4.655 12.393 8.384 1.00 81.25 98 LEU A N 1
ATOM 719 C CA . LEU A 1 98 ? 5.703 12.615 9.366 1.00 81.25 98 LEU A CA 1
ATOM 720 C C . LEU A 1 98 ? 5.130 13.465 10.504 1.00 81.25 98 LEU A C 1
ATOM 722 O O . LEU A 1 98 ? 4.684 14.589 10.283 1.00 81.25 98 LEU A O 1
ATOM 726 N N . VAL A 1 99 ? 5.153 12.927 11.715 1.00 81.25 99 VAL A N 1
ATOM 727 C CA . VAL A 1 99 ? 4.750 13.621 12.939 1.00 81.25 99 VAL A CA 1
ATOM 728 C C . VAL A 1 99 ? 6.000 14.165 13.634 1.00 81.25 99 VAL A C 1
ATOM 730 O O . VAL A 1 99 ? 7.106 13.648 13.450 1.00 81.25 99 VAL A O 1
ATOM 733 N N . ALA A 1 100 ? 5.837 15.230 14.425 1.00 74.50 100 ALA A N 1
ATOM 734 C CA . ALA A 1 100 ? 6.915 15.831 15.208 1.00 74.50 100 ALA A CA 1
ATOM 735 C C . ALA A 1 100 ? 7.742 14.764 15.959 1.00 74.50 100 ALA A C 1
ATOM 737 O O . ALA A 1 100 ? 7.196 13.797 16.496 1.00 74.50 100 ALA A O 1
ATOM 738 N N . GLY A 1 101 ? 9.069 14.925 15.961 1.00 70.88 101 GLY A N 1
ATOM 739 C CA . GLY A 1 101 ? 9.996 13.910 16.481 1.00 70.88 101 GLY A CA 1
ATOM 740 C C . GLY A 1 101 ? 10.289 12.762 15.506 1.00 70.88 101 GLY A C 1
ATOM 741 O O . GLY A 1 101 ? 10.640 11.673 15.948 1.00 70.88 101 GLY A O 1
ATOM 742 N N . TYR A 1 102 ? 10.118 13.002 14.200 1.00 74.50 102 TYR A N 1
ATOM 743 C CA . TYR A 1 102 ? 10.420 12.077 13.099 1.00 74.50 102 TYR A CA 1
ATOM 744 C C . TYR A 1 102 ? 9.701 10.724 13.156 1.00 74.50 102 TYR A C 1
ATOM 746 O O . TYR A 1 102 ? 10.137 9.768 12.524 1.00 74.50 102 TYR A O 1
ATOM 754 N N . SER A 1 103 ? 8.580 10.638 13.871 1.00 79.88 103 SER A N 1
ATOM 755 C CA . SER A 1 103 ? 7.748 9.435 13.843 1.00 79.88 103 SER A CA 1
ATOM 756 C C . SER A 1 103 ? 6.861 9.428 12.603 1.00 79.88 103 SER A C 1
ATOM 758 O O . SER A 1 103 ? 6.484 10.476 12.075 1.00 79.88 103 SER A O 1
ATOM 760 N N . VAL A 1 104 ? 6.534 8.237 12.117 1.00 82.69 104 VAL A N 1
ATOM 761 C CA . VAL A 1 104 ? 5.721 8.062 10.915 1.00 82.69 104 VAL A CA 1
ATOM 762 C C . VAL A 1 104 ? 4.379 7.484 11.308 1.00 82.69 104 VAL A C 1
ATOM 764 O O . VAL A 1 104 ? 4.304 6.447 11.964 1.00 82.69 104 VAL A O 1
ATOM 767 N N . THR A 1 105 ? 3.311 8.146 10.873 1.00 87.00 105 THR A N 1
ATOM 768 C CA . THR A 1 105 ? 1.942 7.655 11.042 1.00 87.00 105 THR A CA 1
ATOM 769 C C . THR A 1 105 ? 1.315 7.408 9.682 1.00 87.00 105 THR A C 1
ATOM 771 O O . THR A 1 105 ? 1.504 8.189 8.752 1.00 87.00 105 THR A O 1
ATOM 774 N N . TRP A 1 106 ? 0.576 6.312 9.545 1.00 89.25 106 TRP A N 1
ATOM 775 C CA . TRP A 1 106 ? -0.097 5.965 8.297 1.00 89.25 106 TRP A CA 1
ATOM 776 C C . TRP A 1 106 ? -1.571 6.328 8.396 1.00 89.25 106 TRP A C 1
ATOM 778 O O . TRP A 1 106 ? -2.298 5.716 9.168 1.00 89.25 106 TRP A O 1
ATOM 788 N N . LYS A 1 107 ? -2.029 7.298 7.605 1.00 91.88 107 LYS A N 1
ATOM 789 C CA . LYS A 1 107 ? -3.409 7.796 7.614 1.00 91.88 107 LYS A CA 1
ATOM 790 C C . LYS A 1 107 ? -4.178 7.383 6.357 1.00 91.88 107 LYS A C 1
ATOM 792 O O . LYS A 1 107 ? -3.572 7.158 5.310 1.00 91.88 107 LYS A O 1
ATOM 797 N N . PRO A 1 108 ? -5.519 7.321 6.404 1.00 93.69 108 PRO A N 1
ATOM 798 C CA . PRO A 1 108 ? -6.334 7.194 5.199 1.00 93.69 108 PRO A CA 1
ATOM 799 C C . PRO A 1 108 ? -6.081 8.342 4.208 1.00 93.69 108 PRO A C 1
ATOM 801 O O . PRO A 1 108 ? -5.975 9.502 4.603 1.00 93.69 108 PRO A O 1
ATOM 804 N N . ALA A 1 109 ? -6.040 8.040 2.908 1.00 88.5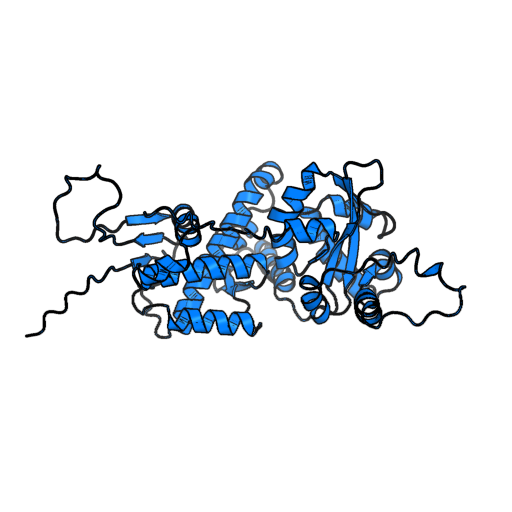6 109 ALA A N 1
ATOM 805 C CA . ALA A 1 109 ? -5.901 9.044 1.850 1.00 88.56 109 ALA A CA 1
ATOM 806 C C . ALA A 1 109 ? -7.212 9.832 1.636 1.00 88.56 109 ALA A C 1
ATOM 808 O O . ALA A 1 109 ? -7.966 9.555 0.701 1.00 88.56 109 ALA A O 1
ATOM 809 N N . LEU A 1 110 ? -7.492 10.815 2.498 1.00 89.75 110 LEU A N 1
ATOM 810 C CA . LEU A 1 110 ? -8.746 11.592 2.486 1.00 89.75 110 LEU A CA 1
ATOM 811 C C . LEU A 1 110 ? -8.988 12.406 1.209 1.00 89.75 110 LEU A C 1
ATOM 813 O O . LEU A 1 110 ? -10.126 12.757 0.927 1.00 89.75 110 LEU A O 1
ATOM 817 N N . VAL A 1 111 ? -7.950 12.633 0.400 1.00 82.25 111 VAL A N 1
ATOM 818 C CA . VAL A 1 111 ? -8.058 13.235 -0.943 1.00 82.25 111 VAL A CA 1
ATOM 819 C C . VAL A 1 111 ? -8.898 12.402 -1.922 1.00 82.25 111 VAL A C 1
ATOM 821 O O . VAL A 1 111 ? -9.204 12.861 -3.017 1.00 82.25 111 VAL A O 1
ATOM 824 N N . VAL A 1 112 ? -9.225 11.154 -1.572 1.00 82.88 112 VAL A N 1
ATOM 825 C CA . VAL A 1 112 ? -10.103 10.282 -2.353 1.00 82.88 112 VAL A CA 1
ATOM 826 C C . VAL A 1 112 ? -11.513 10.321 -1.755 1.00 82.88 112 VAL A C 1
ATOM 828 O O . VAL A 1 112 ? -11.732 9.794 -0.666 1.00 82.88 112 VAL A O 1
ATOM 831 N N . ASP A 1 113 ? -12.499 10.832 -2.498 1.00 83.12 113 ASP A N 1
ATOM 832 C CA . ASP A 1 113 ? -13.882 11.024 -2.013 1.00 83.12 113 ASP A CA 1
ATOM 833 C C . ASP A 1 113 ? -14.526 9.758 -1.439 1.00 83.12 113 ASP A C 1
ATOM 835 O O . ASP A 1 113 ? -15.298 9.797 -0.483 1.00 83.12 113 ASP A O 1
ATOM 839 N N . THR A 1 114 ? -14.235 8.592 -2.024 1.00 89.00 114 THR A N 1
ATOM 840 C CA . THR A 1 114 ? -14.747 7.317 -1.501 1.00 89.00 114 THR A CA 1
ATOM 841 C C . THR A 1 114 ? -14.141 6.961 -0.146 1.00 89.00 114 THR A C 1
ATOM 843 O O . THR A 1 114 ? -14.810 6.323 0.660 1.00 89.00 114 THR A O 1
ATOM 846 N N . VAL A 1 115 ? -12.883 7.343 0.096 1.00 93.19 115 VAL A N 1
ATOM 847 C CA . VAL A 1 115 ? -12.202 7.141 1.381 1.00 93.19 115 VAL A CA 1
ATOM 848 C C . VAL A 1 115 ? -12.765 8.113 2.407 1.00 93.19 115 VAL A C 1
ATOM 850 O O . VAL A 1 115 ? -13.185 7.658 3.463 1.00 93.19 115 VAL A O 1
ATOM 853 N N . SER A 1 116 ? -12.868 9.405 2.077 1.00 93.62 116 SER A N 1
ATOM 854 C CA . SER A 1 116 ? -13.474 10.411 2.962 1.00 93.62 116 SER A CA 1
ATOM 855 C C . SER A 1 116 ? -14.885 10.002 3.399 1.00 93.62 116 SER A C 1
ATOM 857 O O . SER A 1 116 ? -15.132 9.888 4.596 1.00 93.62 116 SER A O 1
ATOM 859 N N . ARG A 1 117 ? -15.763 9.615 2.463 1.00 95.31 117 ARG A N 1
ATOM 860 C CA . ARG A 1 117 ? -17.116 9.136 2.802 1.00 95.31 117 ARG A CA 1
ATOM 861 C C . ARG A 1 117 ? -17.123 7.902 3.706 1.00 95.31 117 ARG A C 1
ATOM 863 O O . ARG A 1 117 ? -17.977 7.801 4.584 1.00 95.31 117 ARG A O 1
ATOM 870 N N . ALA A 1 118 ? -16.206 6.958 3.491 1.00 95.62 118 ALA A N 1
ATOM 871 C CA . ALA A 1 118 ? -16.099 5.765 4.331 1.00 95.62 118 ALA A CA 1
ATOM 872 C C . ALA A 1 118 ? -15.618 6.107 5.751 1.00 95.62 118 ALA A C 1
ATOM 874 O O . ALA A 1 118 ? -16.126 5.544 6.720 1.00 95.62 118 ALA A O 1
ATOM 875 N N . VAL A 1 119 ? -14.683 7.052 5.882 1.00 95.56 119 VAL A N 1
ATOM 876 C CA . VAL A 1 119 ? -14.227 7.571 7.179 1.00 95.56 119 VAL A CA 1
ATOM 877 C C . VAL A 1 119 ? -15.365 8.294 7.899 1.00 95.56 119 VAL A C 1
ATOM 879 O O . VAL A 1 119 ? -15.582 8.036 9.078 1.00 95.56 119 VAL A O 1
ATOM 882 N N . ASP A 1 120 ? -16.153 9.113 7.200 1.00 96.12 120 ASP A N 1
ATOM 883 C CA . ASP A 1 120 ? -17.302 9.810 7.792 1.00 96.12 120 ASP A CA 1
ATOM 884 C C . ASP A 1 120 ? -18.396 8.841 8.256 1.00 96.12 120 ASP A C 1
ATOM 886 O O . ASP A 1 120 ? -19.039 9.052 9.285 1.00 96.12 120 ASP A O 1
ATOM 890 N N . GLN A 1 121 ? -18.619 7.756 7.508 1.00 96.06 121 GLN A N 1
ATOM 891 C CA . GLN A 1 121 ? -19.517 6.681 7.931 1.00 96.06 121 GLN A CA 1
ATOM 892 C C . GLN A 1 121 ? -19.010 6.006 9.206 1.00 96.06 121 GLN A C 1
ATOM 894 O O . GLN A 1 121 ? -19.787 5.837 10.143 1.00 96.06 121 GLN A O 1
ATOM 899 N N . LEU A 1 122 ? -17.718 5.676 9.273 1.00 95.00 122 LEU A N 1
ATOM 900 C CA . LEU A 1 122 ? -17.121 5.105 10.478 1.00 95.00 122 LEU A CA 1
ATOM 901 C C . LEU A 1 122 ? -17.215 6.074 11.665 1.00 95.00 122 LEU A C 1
ATOM 903 O O . LEU A 1 122 ? -17.563 5.652 12.764 1.00 95.00 122 LEU A O 1
ATOM 907 N N . ALA A 1 123 ? -16.981 7.370 11.449 1.00 94.81 123 ALA A N 1
ATOM 908 C CA . ALA A 1 123 ? -17.076 8.404 12.477 1.00 94.81 123 ALA A CA 1
ATOM 909 C C . ALA A 1 123 ? -18.463 8.478 13.122 1.00 94.81 123 ALA A C 1
ATOM 911 O O . ALA A 1 123 ? -18.560 8.635 14.337 1.00 94.81 123 ALA A O 1
ATOM 912 N N . ARG A 1 124 ? -19.532 8.303 12.334 1.00 94.75 124 ARG A N 1
ATOM 913 C CA . ARG A 1 124 ? -20.912 8.246 12.847 1.00 94.75 124 ARG A CA 1
ATOM 914 C C . ARG A 1 124 ? -21.213 6.980 13.650 1.00 94.75 124 ARG A C 1
ATOM 916 O O . ARG A 1 124 ? -22.071 7.015 14.521 1.00 94.75 124 ARG A O 1
ATOM 923 N N . LEU A 1 125 ? -20.529 5.878 13.346 1.00 91.94 125 LEU A N 1
ATOM 924 C CA . LEU A 1 125 ? -20.729 4.577 13.992 1.00 91.94 125 LEU A CA 1
ATOM 925 C C . LEU A 1 125 ? -19.792 4.342 15.185 1.00 91.94 125 LEU A C 1
ATOM 927 O O . LEU A 1 125 ? -20.010 3.410 15.951 1.00 91.94 125 LEU A O 1
ATOM 931 N N . THR A 1 126 ? -18.747 5.157 15.343 1.00 89.62 126 THR A N 1
ATOM 932 C CA . THR A 1 126 ? -17.764 5.010 16.423 1.00 89.62 126 THR A CA 1
ATOM 933 C C . THR A 1 126 ? -18.315 5.648 17.698 1.00 89.62 126 THR A C 1
ATOM 935 O O . THR A 1 126 ? -18.449 6.879 17.747 1.00 89.62 126 THR A O 1
ATOM 938 N N . PRO A 1 127 ? -18.632 4.863 18.745 1.00 85.69 127 PRO A N 1
ATOM 939 C CA . PRO A 1 127 ? -19.178 5.430 19.967 1.00 85.69 127 PRO A CA 1
ATOM 940 C C . PRO A 1 127 ? -18.130 6.305 20.662 1.00 85.69 127 PRO A C 1
ATOM 942 O O . PRO A 1 127 ? -16.925 6.071 20.559 1.00 85.69 127 PRO A O 1
ATOM 945 N N . VAL A 1 128 ? -18.595 7.318 21.400 1.00 79.31 128 VAL A N 1
ATOM 946 C CA . VAL A 1 128 ? -17.734 8.278 22.124 1.00 79.31 128 VAL A CA 1
ATOM 947 C C . VAL A 1 128 ? -16.753 7.578 23.063 1.00 79.31 128 VAL A C 1
ATOM 949 O O . VAL A 1 128 ? -15.632 8.040 23.243 1.00 79.31 128 VAL A O 1
ATOM 952 N N . GLN A 1 129 ? -17.178 6.442 23.607 1.00 76.06 129 GLN A N 1
ATOM 953 C CA . GLN A 1 129 ? -16.469 5.666 24.615 1.00 76.06 129 GLN A CA 1
ATOM 954 C C . GLN A 1 129 ? -15.461 4.664 24.025 1.00 76.06 129 GLN A C 1
ATOM 956 O O . GLN A 1 129 ? -14.643 4.157 24.775 1.00 76.06 129 GLN A O 1
ATOM 961 N N . ALA A 1 130 ? -15.484 4.366 22.716 1.00 65.56 130 ALA A N 1
ATOM 962 C CA . ALA A 1 130 ? -14.596 3.346 22.123 1.00 65.56 130 ALA A CA 1
ATOM 963 C C . ALA A 1 130 ? -13.125 3.783 22.003 1.00 65.56 130 ALA A C 1
ATOM 965 O O . ALA A 1 130 ? -12.265 2.976 21.658 1.00 65.56 130 ALA A O 1
ATOM 966 N N . LEU A 1 131 ? -12.827 5.059 22.247 1.00 63.25 131 LEU A N 1
ATOM 967 C CA . LEU A 1 131 ? -11.478 5.616 22.190 1.00 63.25 131 LEU A CA 1
ATOM 968 C C . LEU A 1 131 ? -11.249 6.453 23.440 1.00 63.25 131 LEU A C 1
ATOM 970 O O . LEU A 1 131 ? -11.334 7.683 23.416 1.00 63.25 131 LEU A O 1
ATOM 974 N N . VAL A 1 132 ? -11.010 5.767 24.552 1.00 52.00 132 VAL A N 1
ATOM 975 C CA . VAL A 1 132 ? -10.593 6.420 25.787 1.00 52.00 132 VAL A CA 1
ATOM 976 C C . VAL A 1 132 ? -9.098 6.700 25.691 1.00 52.00 132 VAL A C 1
ATOM 978 O O . VAL A 1 132 ? -8.286 5.789 25.692 1.00 52.00 132 VAL A O 1
ATOM 981 N N . SER A 1 133 ? -8.777 7.993 25.621 1.00 53.72 133 SER A N 1
ATOM 982 C CA . SER A 1 133 ? -7.498 8.580 26.022 1.00 53.72 133 SER A CA 1
ATOM 983 C C . SER A 1 133 ? -6.247 8.094 25.273 1.00 53.72 133 SER A C 1
ATOM 985 O O . SER A 1 133 ? -5.498 7.231 25.721 1.00 53.72 133 SER A O 1
ATOM 987 N N . LEU A 1 134 ? -5.926 8.770 24.167 1.00 53.06 134 LEU A N 1
ATOM 988 C CA . LEU A 1 134 ? -4.548 8.807 23.672 1.00 53.06 134 LEU A CA 1
ATOM 989 C C . LEU A 1 134 ? -3.756 9.790 24.547 1.00 53.06 134 LEU A C 1
ATOM 991 O O . LEU A 1 134 ? -3.752 10.994 24.297 1.00 53.06 134 LEU A O 1
ATOM 995 N N . GLY A 1 135 ? -3.131 9.277 25.610 1.00 56.97 135 GLY A N 1
ATOM 996 C CA . GLY A 1 135 ? -2.241 10.055 26.479 1.00 56.97 135 GLY A CA 1
ATOM 997 C C . GLY A 1 135 ? -2.922 11.203 27.235 1.00 56.97 135 GLY A C 1
ATOM 998 O O . GLY A 1 135 ? -2.350 12.283 27.341 1.00 56.97 135 GLY A O 1
ATOM 999 N N . GLY A 1 136 ? -4.151 11.005 27.716 1.00 61.22 136 GLY A N 1
ATOM 1000 C CA . GLY A 1 136 ? -4.899 12.000 28.496 1.00 61.22 136 GLY A CA 1
ATOM 1001 C C . GLY A 1 136 ? -5.639 13.045 27.659 1.00 61.22 136 GLY A C 1
ATOM 1002 O O . GLY A 1 136 ? -6.407 13.834 28.206 1.00 61.22 136 GLY A O 1
ATOM 1003 N N . LEU A 1 137 ? -5.454 13.055 26.334 1.00 63.47 137 LEU A N 1
ATOM 1004 C CA . LEU A 1 137 ? -6.153 13.985 25.454 1.00 63.47 137 LEU A CA 1
ATOM 1005 C C . LEU A 1 137 ? -7.563 13.473 25.152 1.00 63.47 137 LEU A C 1
ATOM 1007 O O . LEU A 1 137 ? -7.754 12.435 24.511 1.00 63.47 137 LEU A O 1
ATOM 1011 N N . THR A 1 138 ? -8.564 14.235 25.588 1.00 71.00 138 THR A N 1
ATOM 1012 C CA . THR A 1 138 ? -9.953 14.027 25.190 1.00 71.00 138 THR A CA 1
ATOM 1013 C C . THR A 1 138 ? -10.127 14.476 23.741 1.00 71.00 138 THR A C 1
ATOM 1015 O O . THR A 1 138 ? -9.982 15.644 23.387 1.00 71.00 138 THR A O 1
ATOM 1018 N N . VAL A 1 139 ? -10.409 13.520 22.856 1.00 74.06 139 VAL A N 1
ATOM 1019 C CA . VAL A 1 139 ? -10.628 13.800 21.434 1.00 74.06 139 VAL A CA 1
ATOM 1020 C C . VAL A 1 139 ? -12.097 14.150 21.223 1.00 74.06 139 VAL A C 1
ATOM 1022 O O . VAL A 1 139 ? -12.970 13.279 21.260 1.00 74.06 139 VAL A O 1
ATOM 1025 N N . SER A 1 140 ? -12.370 15.432 20.993 1.00 72.50 140 SER A N 1
ATOM 1026 C CA . SER A 1 140 ? -13.739 15.961 21.003 1.00 72.50 140 SER A CA 1
ATOM 1027 C C . SER A 1 140 ? -14.559 15.593 19.762 1.00 72.50 140 SER A C 1
ATOM 1029 O O . SER A 1 140 ? -15.769 15.406 19.863 1.00 72.50 140 SER A O 1
ATOM 1031 N N . SER A 1 141 ? -13.935 15.476 18.582 1.00 91.00 141 SER A N 1
ATOM 1032 C CA . SER A 1 141 ? -14.676 15.290 17.325 1.00 91.00 141 SER A CA 1
ATOM 1033 C C . SER A 1 141 ? -14.800 13.805 16.920 1.00 91.00 141 SER A C 1
ATOM 1035 O O . SER A 1 141 ? -13.796 13.079 16.942 1.00 91.00 141 SER A O 1
ATOM 1037 N N . PRO A 1 142 ? -15.992 13.329 16.492 1.00 91.06 142 PRO A N 1
ATOM 1038 C CA . PRO A 1 142 ? -16.173 11.966 15.982 1.00 91.06 142 PRO A CA 1
ATOM 1039 C C . PRO A 1 142 ? -15.255 11.632 14.798 1.00 91.06 142 PRO A C 1
ATOM 1041 O O . PRO A 1 142 ? -14.713 10.529 14.726 1.00 91.06 142 PRO A O 1
ATOM 1044 N N . SER A 1 143 ? -15.032 12.593 13.896 1.00 91.38 143 SER A N 1
ATOM 1045 C CA . SER A 1 143 ? -14.159 12.415 12.730 1.00 91.38 143 SER A CA 1
ATOM 1046 C C . SER A 1 143 ? -12.694 12.256 13.133 1.00 91.38 143 SER A C 1
ATOM 1048 O O . SER A 1 143 ? -12.010 11.371 12.622 1.00 91.38 143 SER A O 1
ATOM 1050 N N . THR A 1 144 ? -12.215 13.053 14.094 1.00 90.00 144 THR A N 1
ATOM 1051 C CA . THR A 1 144 ? -10.850 12.930 14.628 1.00 90.00 144 THR A CA 1
ATOM 1052 C C . THR A 1 144 ? -10.658 11.569 15.292 1.00 90.00 144 THR A C 1
ATOM 1054 O O . THR A 1 144 ? -9.654 10.910 15.039 1.00 90.00 144 THR A O 1
ATOM 1057 N N . ARG A 1 145 ? -11.645 11.097 16.063 1.00 89.00 145 ARG A N 1
ATOM 1058 C CA . ARG A 1 145 ? -11.630 9.760 16.672 1.00 89.00 145 ARG A CA 1
ATOM 1059 C C . ARG A 1 145 ? -11.507 8.642 15.635 1.00 89.00 145 ARG A C 1
ATOM 1061 O O . ARG A 1 145 ? -10.600 7.819 15.733 1.00 89.00 145 ARG A O 1
ATOM 1068 N N . ALA A 1 146 ? -12.363 8.639 14.613 1.00 91.94 146 ALA A N 1
ATOM 1069 C CA . ALA A 1 146 ? -12.295 7.638 13.548 1.00 91.94 146 ALA A CA 1
ATOM 1070 C C . ALA A 1 146 ? -10.962 7.683 12.787 1.00 91.94 146 ALA A C 1
ATOM 1072 O O . ALA A 1 146 ? -10.395 6.638 12.473 1.00 91.94 146 ALA A O 1
ATOM 1073 N N . LEU A 1 147 ? -10.428 8.881 12.525 1.00 91.88 147 LEU A N 1
ATOM 1074 C CA . LEU A 1 147 ? -9.121 9.041 11.891 1.00 91.88 147 LEU A CA 1
ATOM 1075 C C . LEU A 1 147 ? -7.977 8.521 12.755 1.00 91.88 147 LEU A C 1
ATOM 1077 O O . LEU A 1 147 ? -7.075 7.883 12.221 1.00 91.88 147 LEU A O 1
ATOM 1081 N N . MET A 1 148 ? -8.004 8.763 14.064 1.00 88.31 148 MET A N 1
ATOM 1082 C CA . MET A 1 148 ? -6.990 8.249 14.988 1.00 88.31 148 MET A CA 1
ATOM 1083 C C . MET A 1 148 ? -7.042 6.725 15.067 1.00 88.31 148 MET A C 1
ATOM 1085 O O . MET A 1 148 ? -6.000 6.084 14.949 1.00 88.31 148 MET A O 1
ATOM 1089 N N . LEU A 1 149 ? -8.244 6.146 15.158 1.00 88.88 149 LEU A N 1
ATOM 1090 C CA . LEU A 1 149 ? -8.441 4.698 15.127 1.00 88.88 149 LEU A CA 1
ATOM 1091 C C . LEU A 1 149 ? -7.895 4.085 13.837 1.00 88.88 149 LEU A C 1
ATOM 1093 O O . LEU A 1 149 ? -7.066 3.180 13.879 1.00 88.88 149 LEU A O 1
ATOM 1097 N N . LEU A 1 150 ? -8.308 4.615 12.683 1.00 92.62 150 LEU A N 1
ATOM 1098 C CA . LEU A 1 150 ? -7.823 4.136 11.393 1.00 92.62 150 LEU A CA 1
ATOM 1099 C C . LEU A 1 150 ? -6.322 4.349 11.234 1.00 92.62 150 LEU A C 1
ATOM 1101 O O . LEU A 1 150 ? -5.662 3.487 10.664 1.00 92.62 150 LEU A O 1
ATOM 1105 N N . SER A 1 151 ? -5.770 5.453 11.736 1.00 90.75 151 SER A N 1
ATOM 1106 C CA . SER A 1 151 ? -4.333 5.722 11.683 1.00 90.75 151 SER A CA 1
ATOM 1107 C C . SER A 1 151 ? -3.540 4.691 12.488 1.00 90.75 151 SER A C 1
ATOM 1109 O O . SER A 1 151 ? -2.566 4.118 11.993 1.00 90.75 151 SER A O 1
ATOM 1111 N N . ALA A 1 152 ? -3.999 4.378 13.702 1.00 87.25 152 ALA A N 1
ATOM 1112 C CA . ALA A 1 152 ? -3.396 3.357 14.551 1.00 87.25 152 ALA A CA 1
ATOM 1113 C C . ALA A 1 152 ? -3.480 1.964 13.906 1.00 87.25 152 ALA A C 1
ATOM 1115 O O . ALA A 1 152 ? -2.462 1.286 13.768 1.00 87.25 152 ALA A O 1
ATOM 1116 N N . MET A 1 153 ? -4.665 1.566 13.430 1.00 89.94 153 MET A N 1
ATOM 1117 C CA . MET A 1 153 ? -4.873 0.271 12.773 1.00 89.94 153 MET A CA 1
ATOM 1118 C C . MET A 1 153 ? -4.074 0.144 11.474 1.00 89.94 153 MET A C 1
ATOM 1120 O O . MET A 1 153 ? -3.478 -0.899 11.207 1.00 89.94 153 MET A O 1
ATOM 1124 N N . THR A 1 154 ? -4.027 1.208 10.670 1.00 90.00 154 THR A N 1
ATOM 1125 C CA . THR A 1 154 ? -3.248 1.239 9.428 1.00 90.00 154 THR A CA 1
ATOM 1126 C C . THR A 1 154 ? -1.764 1.124 9.732 1.00 90.00 154 THR A C 1
ATOM 1128 O O . THR A 1 154 ? -1.089 0.304 9.117 1.00 90.00 154 THR A O 1
ATOM 1131 N N . SER A 1 155 ? -1.261 1.872 10.714 1.00 87.62 155 SER A N 1
ATOM 1132 C CA . SER A 1 155 ? 0.143 1.803 11.125 1.00 87.62 155 SER A CA 1
ATOM 1133 C C . SER A 1 155 ? 0.506 0.404 11.630 1.00 87.62 155 SER A C 1
ATOM 1135 O O . SER A 1 155 ? 1.515 -0.160 11.207 1.00 87.62 155 SER A O 1
ATOM 1137 N N . ALA A 1 156 ? -0.354 -0.207 12.450 1.00 85.94 156 ALA A N 1
ATOM 1138 C CA . ALA A 1 156 ? -0.166 -1.571 12.933 1.00 85.94 156 ALA A CA 1
ATOM 1139 C C . ALA A 1 156 ? -0.190 -2.605 11.794 1.00 85.94 156 ALA A C 1
ATOM 1141 O O . ALA A 1 156 ? 0.638 -3.515 11.768 1.00 85.94 156 ALA A O 1
ATOM 1142 N N . ARG A 1 157 ? -1.086 -2.446 10.811 1.00 87.00 157 ARG A N 1
ATOM 1143 C CA . ARG A 1 157 ? -1.163 -3.336 9.644 1.00 87.00 157 ARG A CA 1
ATOM 1144 C C . ARG A 1 157 ? 0.029 -3.179 8.706 1.00 87.00 157 ARG A C 1
ATOM 1146 O O . ARG A 1 157 ? 0.543 -4.169 8.199 1.00 87.00 157 ARG A O 1
ATOM 1153 N N . VAL A 1 158 ? 0.468 -1.950 8.448 1.00 84.44 158 VAL A N 1
ATOM 1154 C CA . VAL A 1 158 ? 1.653 -1.692 7.622 1.00 84.44 158 VAL A CA 1
ATOM 1155 C C . VAL A 1 158 ? 2.895 -2.269 8.302 1.00 84.44 158 VAL A C 1
ATOM 1157 O O . VAL A 1 158 ? 3.690 -2.928 7.631 1.00 84.44 158 VAL A O 1
ATOM 1160 N N . ARG A 1 159 ? 3.016 -2.121 9.631 1.00 83.62 159 ARG A N 1
ATOM 1161 C CA . ARG A 1 159 ? 4.045 -2.800 10.427 1.00 83.62 159 ARG A CA 1
ATOM 1162 C C . ARG A 1 159 ? 3.967 -4.315 10.259 1.00 83.62 159 ARG A C 1
ATOM 1164 O O . ARG A 1 159 ? 4.990 -4.907 9.946 1.00 83.62 159 ARG A O 1
ATOM 1171 N N . SER A 1 160 ? 2.799 -4.938 10.439 1.00 81.50 160 SER A N 1
ATOM 1172 C CA . SER A 1 160 ? 2.680 -6.402 10.354 1.00 81.50 160 SER A CA 1
ATOM 1173 C C . SER A 1 160 ? 3.060 -6.913 8.962 1.00 81.50 160 SER A C 1
ATOM 1175 O O . SER A 1 160 ? 3.950 -7.743 8.840 1.00 81.50 160 SER A O 1
ATOM 1177 N N . CYS A 1 161 ? 2.511 -6.319 7.896 1.00 78.44 161 CYS A N 1
ATOM 1178 C CA . CYS A 1 161 ? 2.850 -6.700 6.524 1.00 78.44 161 CYS A CA 1
ATOM 1179 C C . CYS A 1 161 ? 4.341 -6.508 6.210 1.00 78.44 161 CYS A C 1
ATOM 1181 O O . CYS A 1 161 ? 4.925 -7.301 5.466 1.00 78.44 161 CYS A O 1
ATOM 1183 N N . TYR A 1 162 ? 4.961 -5.459 6.760 1.00 73.88 162 TYR A N 1
ATOM 1184 C CA . TYR A 1 162 ? 6.394 -5.251 6.619 1.00 73.88 162 TYR A CA 1
ATOM 1185 C C . TYR A 1 162 ? 7.191 -6.309 7.382 1.00 73.88 162 TYR A C 1
ATOM 1187 O O . TYR A 1 162 ? 8.098 -6.883 6.793 1.00 73.88 162 TYR A O 1
ATOM 1195 N N . LEU A 1 163 ? 6.858 -6.579 8.647 1.00 70.81 163 LEU A N 1
ATOM 1196 C CA . LEU A 1 163 ? 7.565 -7.536 9.500 1.00 70.81 163 LEU A CA 1
ATOM 1197 C C . LEU A 1 163 ? 7.458 -8.971 8.980 1.00 70.81 163 LEU A C 1
ATOM 1199 O O . LEU A 1 163 ? 8.479 -9.653 8.922 1.00 70.81 163 LEU A O 1
ATOM 1203 N N . ASP A 1 164 ? 6.282 -9.384 8.506 1.00 70.19 164 ASP A N 1
ATOM 1204 C CA . ASP A 1 164 ? 6.071 -10.696 7.879 1.00 70.19 164 ASP A CA 1
ATOM 1205 C C . ASP A 1 164 ? 6.968 -10.851 6.642 1.00 70.19 164 ASP A C 1
ATOM 1207 O O . ASP A 1 164 ? 7.648 -11.858 6.457 1.00 70.19 164 ASP A O 1
ATOM 1211 N N . SER A 1 165 ? 7.062 -9.791 5.831 1.00 64.00 165 SER A N 1
ATOM 1212 C CA . SER A 1 165 ? 7.983 -9.738 4.689 1.00 64.00 165 SER A CA 1
ATOM 1213 C C . SER A 1 165 ? 9.449 -9.598 5.120 1.00 64.00 165 SER A C 1
ATOM 1215 O O . SER A 1 165 ? 10.359 -9.887 4.344 1.00 64.00 165 SER A O 1
ATOM 1217 N N . ALA A 1 166 ? 9.700 -9.081 6.325 1.00 56.31 166 ALA A N 1
ATOM 1218 C CA . ALA A 1 166 ? 11.026 -8.782 6.833 1.00 56.31 166 ALA A CA 1
ATOM 1219 C C . ALA A 1 166 ? 11.685 -9.977 7.512 1.00 56.31 166 ALA A C 1
ATOM 1221 O O . ALA A 1 166 ? 12.902 -9.955 7.622 1.00 56.31 166 ALA A O 1
ATOM 1222 N N . VAL A 1 167 ? 10.963 -11.033 7.895 1.00 58.16 167 VAL A N 1
ATOM 1223 C CA . VAL A 1 167 ? 11.601 -12.314 8.256 1.00 58.16 167 VAL A CA 1
ATOM 1224 C C . VAL A 1 167 ? 12.480 -12.792 7.094 1.00 58.16 167 VAL A C 1
ATOM 1226 O O . VAL A 1 167 ? 13.659 -13.065 7.292 1.00 58.16 167 VAL A O 1
ATOM 1229 N N . LEU A 1 168 ? 11.969 -12.697 5.862 1.00 51.00 168 LEU A N 1
ATOM 1230 C CA . LEU A 1 168 ? 12.732 -12.963 4.636 1.00 51.00 168 LEU A CA 1
ATOM 1231 C C . LEU A 1 168 ? 13.837 -11.918 4.360 1.00 51.00 168 LEU A C 1
ATOM 1233 O O . LEU A 1 168 ? 14.776 -12.179 3.615 1.00 51.00 168 LEU A O 1
ATOM 1237 N N . TYR A 1 169 ? 13.742 -10.715 4.937 1.00 48.22 169 TYR A N 1
ATOM 1238 C CA . TYR A 1 169 ? 14.672 -9.600 4.696 1.00 48.22 169 TYR A CA 1
ATOM 1239 C C . TYR A 1 169 ? 15.789 -9.484 5.749 1.00 48.22 169 TYR A C 1
ATOM 1241 O O . TYR A 1 169 ? 16.890 -9.034 5.428 1.00 48.22 169 TYR A O 1
ATOM 1249 N N . ARG A 1 170 ? 15.525 -9.869 7.006 1.00 53.09 170 ARG A N 1
ATOM 1250 C CA . ARG A 1 170 ? 16.467 -9.823 8.138 1.00 53.09 170 ARG A CA 1
ATOM 1251 C C . ARG A 1 170 ? 17.669 -10.723 7.894 1.00 53.09 170 ARG A C 1
ATOM 1253 O O . ARG A 1 170 ? 18.766 -10.374 8.317 1.00 53.09 170 ARG A O 1
ATOM 1260 N N . GLU A 1 171 ? 17.479 -11.827 7.180 1.00 57.00 171 GLU A N 1
ATOM 1261 C CA . GLU A 1 171 ? 18.575 -12.701 6.758 1.00 57.00 171 GLU A CA 1
ATOM 1262 C C . GLU A 1 171 ? 19.452 -12.041 5.685 1.00 57.00 171 GLU A C 1
ATOM 1264 O O . GLU A 1 171 ? 20.672 -12.167 5.725 1.00 57.00 171 GLU A O 1
ATOM 1269 N N . ALA A 1 172 ? 18.861 -11.250 4.785 1.00 47.22 172 ALA A N 1
ATOM 1270 C CA . ALA A 1 172 ? 19.571 -10.649 3.658 1.00 47.22 172 ALA A CA 1
ATOM 1271 C C . ALA A 1 172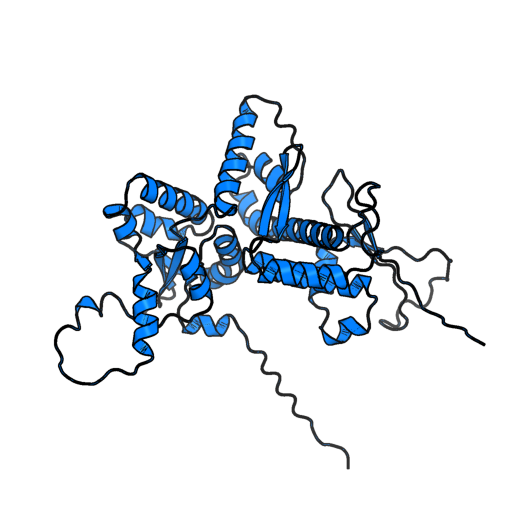 ? 20.272 -9.308 3.965 1.00 47.22 172 ALA A C 1
ATOM 1273 O O . ALA A 1 172 ? 21.134 -8.892 3.196 1.00 47.22 172 ALA A O 1
ATOM 1274 N N . ASN A 1 173 ? 19.902 -8.579 5.030 1.00 47.00 173 ASN A N 1
ATOM 1275 C CA . ASN A 1 173 ? 20.377 -7.200 5.253 1.00 47.00 173 ASN A CA 1
ATOM 1276 C C . ASN A 1 173 ? 20.532 -6.815 6.740 1.00 47.00 173 ASN A C 1
ATOM 1278 O O . ASN A 1 173 ? 19.922 -5.850 7.207 1.00 47.00 173 ASN A O 1
ATOM 1282 N N . ARG A 1 174 ? 21.378 -7.533 7.493 1.00 56.72 174 ARG A N 1
ATOM 1283 C CA . ARG A 1 174 ? 21.599 -7.280 8.934 1.00 56.72 174 ARG A CA 1
ATOM 1284 C C . ARG A 1 174 ? 22.164 -5.892 9.290 1.00 56.72 174 ARG A C 1
ATOM 1286 O O . ARG A 1 174 ? 21.895 -5.431 10.395 1.00 56.72 174 ARG A O 1
ATOM 1293 N N . SER A 1 175 ? 22.910 -5.219 8.408 1.00 50.34 175 SER A N 1
ATOM 1294 C CA . SER A 1 175 ? 23.801 -4.114 8.820 1.00 50.34 175 SER A CA 1
ATOM 1295 C C . SER A 1 175 ? 23.418 -2.688 8.394 1.00 50.34 175 SER A C 1
ATOM 1297 O O . SER A 1 175 ? 23.887 -1.750 9.023 1.00 50.34 175 SER A O 1
ATOM 1299 N N . LEU A 1 176 ? 22.583 -2.466 7.368 1.00 46.06 176 LEU A N 1
ATOM 1300 C CA . LEU A 1 176 ? 22.500 -1.131 6.727 1.00 46.06 176 LEU A CA 1
ATOM 1301 C C . LEU A 1 176 ? 21.131 -0.427 6.754 1.00 46.06 176 LEU A C 1
ATOM 1303 O O . LEU A 1 176 ? 21.000 0.646 6.168 1.00 46.06 176 LEU A O 1
ATOM 1307 N N . ARG A 1 177 ? 20.086 -0.984 7.387 1.00 56.06 177 ARG A N 1
ATOM 1308 C CA . ARG A 1 177 ? 18.720 -0.406 7.298 1.00 56.06 177 ARG A CA 1
ATOM 1309 C C . ARG A 1 177 ? 17.878 -0.396 8.577 1.00 56.06 177 ARG A C 1
ATOM 1311 O O . ARG A 1 177 ? 16.704 -0.051 8.492 1.00 56.06 177 ARG A O 1
ATOM 1318 N N . GLN A 1 178 ? 18.449 -0.707 9.739 1.00 68.38 178 GLN A N 1
ATOM 1319 C CA . GLN A 1 178 ? 17.685 -0.752 10.995 1.00 68.38 178 GLN A CA 1
ATOM 1320 C C . GLN A 1 178 ? 17.018 0.589 11.370 1.00 68.38 178 GLN A C 1
ATOM 1322 O O . GLN A 1 178 ? 15.814 0.564 11.608 1.00 68.38 178 GLN A O 1
ATOM 1327 N N . PRO A 1 179 ? 17.689 1.761 11.294 1.00 71.44 179 PRO A N 1
ATOM 1328 C CA . PRO A 1 179 ? 17.105 3.005 11.808 1.00 71.44 179 PRO A CA 1
ATOM 1329 C C . PRO A 1 179 ? 15.877 3.474 11.022 1.00 71.44 179 PRO A C 1
ATOM 1331 O O . PRO A 1 179 ? 14.860 3.860 11.582 1.00 71.44 179 PRO A O 1
ATOM 1334 N N . LEU A 1 180 ? 15.934 3.379 9.692 1.00 70.94 180 LEU A N 1
ATOM 1335 C CA . LEU A 1 180 ? 14.834 3.804 8.826 1.00 70.94 180 LEU A CA 1
ATOM 1336 C C . LEU A 1 180 ? 13.638 2.843 8.913 1.00 70.94 180 LEU A C 1
ATOM 1338 O O . LEU A 1 180 ? 12.496 3.271 8.785 1.00 70.94 180 LEU A O 1
ATOM 1342 N N . VAL A 1 181 ? 13.887 1.553 9.154 1.00 72.56 181 VAL A N 1
ATOM 1343 C CA . VAL A 1 181 ? 12.830 0.562 9.399 1.00 72.56 181 VAL A CA 1
ATOM 1344 C C . VAL A 1 181 ? 12.179 0.783 10.760 1.00 72.56 181 VAL A C 1
ATOM 1346 O O . VAL A 1 181 ? 10.951 0.806 10.843 1.00 72.56 181 VAL A O 1
ATOM 1349 N N . GLN A 1 182 ? 12.991 1.014 11.791 1.00 75.75 182 GLN A N 1
ATOM 1350 C CA . GLN A 1 182 ? 12.532 1.367 13.132 1.00 75.75 182 GLN A CA 1
ATOM 1351 C C . GLN A 1 182 ? 11.646 2.616 13.101 1.00 75.75 182 GLN A C 1
ATOM 1353 O O . GLN A 1 182 ? 10.527 2.617 13.615 1.00 75.75 182 GLN A O 1
ATOM 1358 N N . LEU A 1 183 ? 12.098 3.641 12.381 1.00 74.94 183 LEU A N 1
ATOM 1359 C CA . LEU A 1 183 ? 11.400 4.911 12.233 1.00 74.94 183 LEU A CA 1
ATOM 1360 C C . LEU A 1 183 ? 10.096 4.793 11.424 1.00 74.94 183 LEU A C 1
ATOM 1362 O O . LEU A 1 183 ? 9.068 5.338 11.824 1.00 74.94 183 LEU A O 1
ATOM 1366 N N . LEU A 1 184 ? 10.107 4.078 10.291 1.00 74.00 184 LEU A N 1
ATOM 1367 C CA . LEU A 1 184 ? 8.936 3.970 9.405 1.00 74.00 184 LEU A CA 1
ATOM 1368 C C . LEU A 1 184 ? 7.877 2.984 9.894 1.00 74.00 184 LEU A C 1
ATOM 1370 O O . LEU A 1 184 ? 6.683 3.185 9.649 1.00 74.00 184 LEU A O 1
ATOM 1374 N N . PHE A 1 185 ? 8.318 1.881 10.493 1.00 76.00 185 PHE A N 1
ATOM 1375 C CA . PHE A 1 185 ? 7.466 0.731 10.760 1.00 76.00 185 PHE A CA 1
ATOM 1376 C C . PHE A 1 185 ? 7.373 0.434 12.246 1.00 76.00 185 PHE A C 1
ATOM 1378 O O . PHE A 1 185 ? 6.272 0.163 12.706 1.00 76.00 185 PHE A O 1
ATOM 1385 N N . GLU A 1 186 ? 8.451 0.539 13.024 1.00 75.50 186 GLU A N 1
ATOM 1386 C CA . GLU A 1 186 ? 8.447 0.226 14.468 1.00 75.50 186 GLU A CA 1
ATOM 1387 C C . GLU A 1 186 ? 8.002 1.403 15.345 1.00 75.50 186 GLU A C 1
ATOM 1389 O O . GLU A 1 186 ? 7.709 1.229 16.530 1.00 75.50 186 GLU A O 1
ATOM 1394 N N . GLY A 1 187 ? 7.742 2.560 14.727 1.00 70.44 187 GLY A N 1
ATOM 1395 C CA . GLY A 1 187 ? 7.152 3.710 15.406 1.00 70.44 187 GLY A CA 1
ATOM 1396 C C . GLY A 1 187 ? 8.063 4.282 16.492 1.00 70.44 187 GLY A C 1
ATOM 1397 O O . GLY A 1 187 ? 7.595 5.023 17.356 1.00 70.44 187 GLY A O 1
ATOM 1398 N N . GLU A 1 188 ? 9.344 3.917 16.462 1.00 77.38 188 GLU A N 1
ATOM 1399 C CA . GLU A 1 188 ? 10.339 4.443 17.377 1.00 77.38 188 GLU A CA 1
ATOM 1400 C C . GLU A 1 188 ? 10.622 5.900 17.023 1.00 77.38 188 GLU A C 1
ATOM 1402 O O . GLU A 1 188 ? 10.811 6.268 15.859 1.00 77.38 188 GLU A O 1
ATOM 1407 N N . ARG A 1 189 ? 10.645 6.749 18.049 1.00 74.75 189 ARG A N 1
ATOM 1408 C CA . ARG A 1 189 ? 11.094 8.130 17.904 1.00 74.75 189 ARG A CA 1
ATOM 1409 C C . ARG A 1 189 ? 12.609 8.114 17.898 1.00 74.75 189 ARG A C 1
ATOM 1411 O O . ARG A 1 189 ? 13.221 7.849 18.928 1.00 74.75 189 ARG A O 1
ATOM 1418 N N . GLN A 1 190 ? 13.207 8.427 16.759 1.00 71.31 190 GLN A N 1
ATOM 1419 C CA . GLN A 1 190 ? 14.638 8.683 16.708 1.00 71.31 190 GLN A CA 1
ATOM 1420 C C . GLN A 1 190 ? 14.876 10.185 16.760 1.00 71.31 190 GLN A C 1
ATOM 1422 O O . GLN A 1 190 ? 14.401 10.947 15.914 1.00 71.31 190 GLN A O 1
ATOM 1427 N N . ALA A 1 191 ? 15.620 10.615 17.775 1.00 69.69 191 ALA A N 1
ATOM 1428 C CA . ALA A 1 191 ? 16.194 11.944 17.786 1.00 69.69 191 ALA A CA 1
ATOM 1429 C C . ALA A 1 191 ? 17.296 11.967 16.720 1.00 69.69 191 ALA A C 1
ATOM 1431 O O . ALA A 1 191 ? 18.415 11.558 16.996 1.00 69.69 191 ALA A O 1
ATOM 1432 N N . LEU A 1 192 ? 16.961 12.398 15.498 1.00 69.31 192 LEU A N 1
ATOM 1433 C CA . LEU A 1 192 ? 17.924 12.600 14.408 1.00 69.31 192 LEU A CA 1
ATOM 1434 C C . LEU A 1 192 ? 18.800 13.831 14.715 1.00 69.31 192 LEU A C 1
ATOM 1436 O O . LEU A 1 192 ? 18.665 14.883 14.085 1.00 69.31 192 LEU A O 1
ATOM 1440 N N . ALA A 1 193 ? 19.605 13.743 15.771 1.00 70.12 193 ALA A N 1
ATOM 1441 C CA . ALA A 1 193 ? 20.392 14.839 16.320 1.00 70.12 193 ALA A CA 1
ATOM 1442 C C . ALA A 1 193 ? 21.774 14.942 15.662 1.00 70.12 193 ALA A C 1
ATOM 1444 O O . ALA A 1 193 ? 22.364 16.025 15.637 1.00 70.12 193 ALA A O 1
ATOM 1445 N N . LEU A 1 194 ? 22.296 13.845 15.102 1.00 73.88 194 LEU A N 1
ATOM 1446 C CA . LEU A 1 194 ? 23.628 13.835 14.512 1.00 73.88 194 LEU A CA 1
ATOM 1447 C C . LEU A 1 194 ? 23.618 14.444 13.095 1.00 73.88 194 LEU A 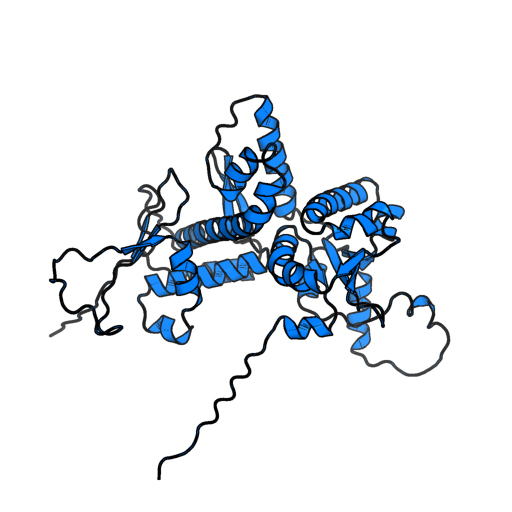C 1
ATOM 1449 O O . LEU A 1 194 ? 22.683 14.240 12.318 1.00 73.88 194 LEU A O 1
ATOM 1453 N N . PRO A 1 195 ? 24.680 15.161 12.682 1.00 66.44 195 PRO A N 1
ATOM 1454 C CA . PRO A 1 195 ? 24.794 15.700 11.323 1.00 66.44 195 PRO A CA 1
ATOM 1455 C C . PRO A 1 195 ? 24.676 14.635 10.220 1.00 66.44 195 PRO A C 1
ATOM 1457 O O . PRO A 1 195 ? 24.101 14.907 9.167 1.00 66.44 195 PRO A O 1
ATOM 1460 N N . SER A 1 196 ? 25.160 13.416 10.478 1.00 66.88 196 SER A N 1
ATOM 1461 C CA . SER A 1 196 ? 25.027 12.251 9.591 1.00 66.88 196 SER A CA 1
ATOM 1462 C C . SER A 1 196 ? 23.576 11.773 9.436 1.00 66.88 196 SER A C 1
ATOM 1464 O O . SER A 1 196 ? 23.216 11.204 8.407 1.00 66.8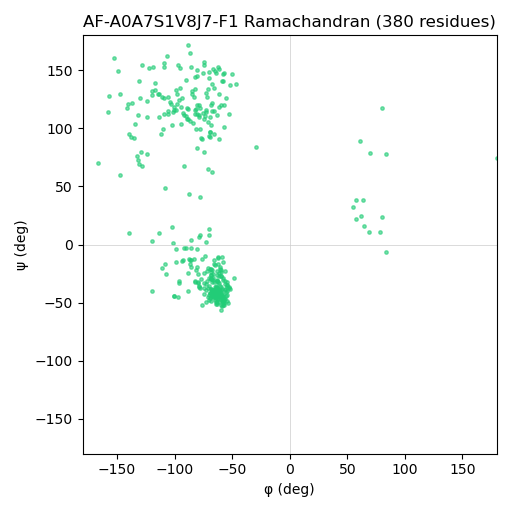8 196 SER A O 1
ATOM 1466 N N . GLU A 1 197 ? 22.717 12.052 10.417 1.00 69.75 197 GLU A N 1
ATOM 1467 C CA . GLU A 1 197 ? 21.308 11.646 10.448 1.00 69.75 197 GLU A CA 1
ATOM 1468 C C . GLU A 1 197 ? 20.391 12.634 9.718 1.00 69.75 197 GLU A C 1
ATOM 1470 O O . GLU A 1 197 ? 19.269 12.281 9.351 1.00 69.75 197 GLU A O 1
ATOM 1475 N N . ARG A 1 198 ? 20.870 13.843 9.387 1.00 68.62 198 ARG A N 1
ATOM 1476 C CA . ARG A 1 198 ? 20.133 14.782 8.514 1.00 68.62 198 ARG A CA 1
ATOM 1477 C C . ARG A 1 198 ? 19.820 14.166 7.148 1.00 68.62 198 ARG A C 1
ATOM 1479 O O . ARG A 1 198 ? 18.777 14.455 6.559 1.00 68.62 198 ARG A O 1
ATOM 1486 N N . GLY A 1 199 ? 20.683 13.263 6.676 1.00 72.19 199 GLY A N 1
ATOM 1487 C CA . GLY A 1 199 ? 20.436 12.462 5.480 1.00 72.19 199 GLY A CA 1
ATOM 1488 C C . GLY A 1 199 ? 19.230 11.528 5.617 1.00 72.19 199 GLY A C 1
ATOM 1489 O O . GLY A 1 199 ? 18.530 11.309 4.634 1.00 72.19 199 GLY A O 1
ATOM 1490 N N . ILE A 1 200 ? 18.929 11.032 6.824 1.00 69.31 200 ILE A N 1
ATOM 1491 C CA . ILE A 1 200 ? 17.777 10.158 7.093 1.00 69.31 200 ILE A CA 1
ATOM 1492 C C . ILE A 1 200 ? 16.481 10.949 6.959 1.00 69.31 200 ILE A C 1
ATOM 1494 O O . ILE A 1 200 ? 15.585 10.494 6.261 1.00 69.31 200 ILE A O 1
ATOM 1498 N N . ALA A 1 201 ? 16.388 12.152 7.531 1.00 67.69 201 ALA A N 1
ATOM 1499 C CA . ALA A 1 201 ? 15.204 13.000 7.374 1.00 67.69 201 ALA A CA 1
ATOM 1500 C C . ALA A 1 201 ? 14.931 13.326 5.894 1.00 67.69 201 ALA A C 1
ATOM 1502 O O . ALA A 1 201 ? 13.802 13.187 5.422 1.00 67.69 201 ALA A O 1
ATOM 1503 N N . ALA A 1 202 ? 15.974 13.679 5.133 1.00 70.56 202 ALA A N 1
ATOM 1504 C CA . ALA A 1 202 ? 15.867 13.904 3.693 1.00 70.56 202 ALA A CA 1
ATOM 1505 C C . ALA A 1 202 ? 15.499 12.621 2.926 1.00 70.56 202 ALA A C 1
ATOM 1507 O O . ALA A 1 202 ? 14.681 12.668 2.007 1.00 70.56 202 ALA A O 1
ATOM 1508 N N . ALA A 1 203 ? 16.050 11.465 3.308 1.00 67.50 203 ALA A N 1
ATOM 1509 C CA . ALA A 1 203 ? 15.727 10.171 2.712 1.00 67.50 203 ALA A CA 1
ATOM 1510 C C . ALA A 1 203 ? 14.288 9.738 3.019 1.00 67.50 203 ALA A C 1
ATOM 1512 O O . ALA A 1 203 ? 13.612 9.234 2.129 1.00 67.50 203 ALA A O 1
ATOM 1513 N N . VAL A 1 204 ? 13.799 9.980 4.235 1.00 69.50 204 VAL A N 1
ATOM 1514 C CA . VAL A 1 204 ? 12.419 9.732 4.670 1.00 69.50 204 VAL A CA 1
ATOM 1515 C C . VAL A 1 204 ? 11.461 10.666 3.933 1.00 69.50 204 VAL A C 1
ATOM 1517 O O . VAL A 1 204 ? 10.470 10.201 3.380 1.00 69.50 204 VAL A O 1
ATOM 1520 N N . ALA A 1 205 ? 11.780 11.957 3.820 1.00 68.81 205 ALA A N 1
ATOM 1521 C CA . ALA A 1 205 ? 10.999 12.903 3.022 1.00 68.81 205 ALA A CA 1
ATOM 1522 C C . ALA A 1 205 ? 10.989 12.531 1.528 1.00 68.81 205 ALA A C 1
ATOM 1524 O O . ALA A 1 205 ? 9.949 12.596 0.877 1.00 68.81 205 ALA A O 1
ATOM 1525 N N . THR A 1 206 ? 12.125 12.083 0.984 1.00 67.19 206 THR A N 1
ATOM 1526 C CA . THR A 1 206 ? 12.235 11.595 -0.401 1.00 67.19 206 THR A CA 1
ATOM 1527 C C . THR A 1 206 ? 11.423 10.319 -0.597 1.00 67.19 206 THR A C 1
ATOM 1529 O O . THR A 1 206 ? 10.686 10.204 -1.573 1.00 67.19 206 THR A O 1
ATOM 1532 N N . PHE A 1 207 ? 11.502 9.386 0.353 1.00 68.75 207 PHE A N 1
ATOM 1533 C CA . PHE A 1 207 ? 10.694 8.175 0.382 1.00 68.75 207 PHE A CA 1
ATOM 1534 C C . PHE A 1 207 ? 9.210 8.539 0.400 1.00 68.75 207 PHE A C 1
ATOM 1536 O O . PHE A 1 207 ? 8.474 8.081 -0.463 1.00 68.75 207 PHE A O 1
ATOM 1543 N N . PHE A 1 208 ? 8.764 9.443 1.274 1.00 69.00 208 PHE A N 1
ATOM 1544 C CA . PHE A 1 208 ? 7.369 9.879 1.299 1.00 69.00 208 PHE A CA 1
ATOM 1545 C C . PHE A 1 208 ? 6.935 10.665 0.080 1.00 69.00 208 PHE A C 1
ATOM 1547 O O . PHE A 1 208 ? 5.792 10.507 -0.323 1.00 69.00 208 PHE A O 1
ATOM 1554 N N . ARG A 1 209 ? 7.815 11.417 -0.582 1.00 65.00 209 ARG A N 1
ATOM 1555 C CA . ARG A 1 209 ? 7.506 12.006 -1.892 1.00 65.00 209 ARG A CA 1
ATOM 1556 C C . ARG A 1 209 ? 7.139 10.954 -2.939 1.00 65.00 209 ARG A C 1
ATOM 1558 O O . ARG A 1 209 ? 6.344 11.251 -3.828 1.00 65.00 209 ARG A O 1
ATOM 1565 N N . VAL A 1 210 ? 7.660 9.730 -2.824 1.00 62.97 210 VAL A N 1
ATOM 1566 C CA . VAL A 1 210 ? 7.226 8.605 -3.667 1.00 62.97 210 VAL A CA 1
ATOM 1567 C C . VAL A 1 210 ? 5.777 8.208 -3.356 1.00 62.97 210 VAL A C 1
ATOM 1569 O O . VAL A 1 210 ? 4.997 8.003 -4.283 1.00 62.97 210 VAL A O 1
ATOM 1572 N N . PHE A 1 211 ? 5.387 8.173 -2.076 1.00 60.41 211 PHE A N 1
ATOM 1573 C CA . PHE A 1 211 ? 4.039 7.771 -1.630 1.00 60.41 211 PHE A CA 1
ATOM 1574 C C . PHE A 1 211 ? 2.983 8.871 -1.715 1.00 60.41 211 PHE A C 1
ATOM 1576 O O . PHE A 1 211 ? 1.813 8.586 -1.954 1.00 60.41 211 PHE A O 1
ATOM 1583 N N . GLN A 1 212 ? 3.368 10.131 -1.522 1.00 59.09 212 GLN A N 1
ATOM 1584 C CA . GLN A 1 212 ? 2.445 11.263 -1.454 1.00 59.09 212 GLN A CA 1
ATOM 1585 C C . GLN A 1 212 ? 1.854 11.627 -2.816 1.00 59.09 212 GLN A C 1
ATOM 1587 O O . GLN A 1 212 ? 1.040 12.542 -2.894 1.00 59.09 212 GLN A O 1
ATOM 1592 N N . GLY A 1 213 ? 2.188 10.870 -3.873 1.00 52.38 213 GLY A N 1
ATOM 1593 C CA . GLY A 1 213 ? 1.444 10.885 -5.126 1.00 52.38 213 GLY A CA 1
ATOM 1594 C C . GLY A 1 213 ? 1.311 12.285 -5.701 1.00 52.38 213 GLY A C 1
ATOM 1595 O O . GLY A 1 213 ? 0.284 12.586 -6.313 1.00 52.38 213 GLY A O 1
ATOM 1596 N N . ASP A 1 214 ? 2.322 13.128 -5.467 1.00 50.59 214 ASP A N 1
ATOM 1597 C CA . ASP A 1 214 ? 2.408 14.455 -6.046 1.00 50.59 214 ASP A CA 1
ATOM 1598 C C . ASP A 1 214 ? 2.238 14.258 -7.546 1.00 50.59 214 ASP A C 1
ATOM 1600 O O . ASP A 1 214 ? 3.017 13.512 -8.141 1.00 50.59 214 ASP A O 1
ATOM 1604 N N . ARG A 1 215 ? 1.107 14.756 -8.064 1.00 59.00 215 ARG A N 1
ATOM 1605 C CA . ARG A 1 215 ? 0.413 14.349 -9.299 1.00 59.00 215 ARG A CA 1
ATOM 1606 C C . ARG A 1 215 ? 1.367 13.799 -10.354 1.00 59.00 215 ARG A C 1
ATOM 1608 O O . ARG A 1 215 ? 1.784 14.526 -11.252 1.00 59.00 215 ARG A O 1
ATOM 1615 N N . ARG A 1 216 ? 1.702 12.512 -10.249 1.00 72.19 216 ARG A N 1
ATOM 1616 C CA . ARG A 1 216 ? 2.588 11.904 -11.229 1.00 72.19 216 ARG A CA 1
ATOM 1617 C C . ARG A 1 216 ? 1.808 11.876 -12.528 1.00 72.19 216 ARG A C 1
ATOM 1619 O O . ARG A 1 216 ? 0.733 11.284 -12.618 1.00 72.19 216 ARG A O 1
ATOM 1626 N N . ASP A 1 217 ? 2.385 12.513 -13.527 1.00 86.25 217 ASP A N 1
ATOM 1627 C CA . ASP A 1 217 ? 2.027 12.389 -14.930 1.00 86.25 217 ASP A CA 1
ATOM 1628 C C . ASP A 1 217 ? 2.426 11.009 -15.473 1.00 86.25 217 ASP A C 1
ATOM 1630 O O . ASP A 1 217 ? 2.493 10.815 -16.678 1.00 86.25 217 ASP A O 1
ATOM 1634 N N . TYR A 1 218 ? 2.767 10.050 -14.607 1.00 89.44 218 TYR A N 1
ATOM 1635 C CA . TYR A 1 218 ? 2.958 8.672 -15.001 1.00 89.44 218 TYR A CA 1
ATOM 1636 C C . TYR A 1 218 ? 2.679 7.673 -13.871 1.00 89.44 218 TYR A C 1
ATOM 1638 O O . TYR A 1 218 ? 2.712 8.008 -12.684 1.00 89.44 218 TYR A O 1
ATOM 1646 N N . ARG A 1 219 ? 2.441 6.411 -14.241 1.00 89.25 219 ARG A N 1
ATOM 1647 C CA . ARG A 1 219 ? 2.280 5.284 -13.313 1.00 89.25 219 ARG A CA 1
ATOM 1648 C C . ARG A 1 219 ? 3.039 4.052 -13.816 1.00 89.25 219 ARG A C 1
ATOM 1650 O O . ARG A 1 219 ? 2.723 3.588 -14.912 1.00 89.25 219 ARG A O 1
ATOM 1657 N N . PRO A 1 220 ? 3.995 3.485 -13.055 1.00 92.81 220 PRO A N 1
ATOM 1658 C CA . PRO A 1 220 ? 4.617 2.220 -13.425 1.00 92.81 220 PRO A CA 1
ATOM 1659 C C . PRO A 1 220 ? 3.609 1.071 -13.388 1.00 92.81 220 PRO A C 1
ATOM 1661 O O . PRO A 1 220 ? 2.837 0.926 -12.437 1.00 92.81 220 PRO A O 1
ATOM 1664 N N . MET A 1 221 ? 3.627 0.234 -14.413 1.00 93.56 221 MET A N 1
ATOM 1665 C CA . MET A 1 221 ? 2.753 -0.919 -14.552 1.00 93.56 221 MET A CA 1
ATOM 1666 C C . MET A 1 221 ? 3.577 -2.151 -14.879 1.00 93.56 221 MET A C 1
ATOM 1668 O O . MET A 1 221 ? 4.348 -2.188 -15.835 1.00 93.56 221 MET A O 1
ATOM 1672 N N . LEU A 1 222 ? 3.393 -3.179 -14.070 1.00 94.75 222 LEU A N 1
ATOM 1673 C CA . LEU A 1 222 ? 3.946 -4.497 -14.295 1.00 94.75 222 LEU A CA 1
ATOM 1674 C C . LEU A 1 222 ? 2.889 -5.319 -15.019 1.00 94.75 222 LEU A C 1
ATOM 1676 O O . LEU A 1 222 ? 1.798 -5.507 -14.489 1.00 94.75 222 LEU A O 1
ATOM 1680 N N . ARG A 1 223 ? 3.177 -5.781 -16.232 1.00 95.00 223 ARG A N 1
ATOM 1681 C CA . ARG A 1 223 ? 2.268 -6.619 -17.016 1.00 95.00 223 ARG A CA 1
ATOM 1682 C C . ARG A 1 223 ? 2.777 -8.046 -17.017 1.00 95.00 223 ARG A C 1
ATOM 1684 O O . ARG A 1 223 ? 3.832 -8.315 -17.584 1.00 95.00 223 ARG A O 1
ATOM 1691 N N . LEU A 1 224 ? 1.998 -8.940 -16.417 1.00 94.88 224 LEU A N 1
ATOM 1692 C CA . LEU A 1 224 ? 2.148 -10.376 -16.603 1.00 94.88 224 LEU A CA 1
ATOM 1693 C C . LEU A 1 224 ? 1.425 -10.769 -17.897 1.00 94.88 224 LEU A C 1
ATOM 1695 O O . LEU A 1 224 ? 0.217 -10.578 -18.024 1.00 94.88 224 LEU A O 1
ATOM 1699 N N . GLY A 1 225 ? 2.185 -11.243 -18.875 1.00 93.06 225 GLY A N 1
ATOM 1700 C CA . GLY A 1 225 ? 1.712 -11.891 -20.091 1.00 93.06 225 GLY A CA 1
ATOM 1701 C C . GLY A 1 225 ? 1.558 -13.394 -19.889 1.00 93.06 225 GLY A C 1
ATOM 1702 O O . GLY A 1 225 ? 1.951 -13.935 -18.852 1.00 93.06 225 GLY A O 1
ATOM 1703 N N . HIS A 1 226 ? 0.965 -14.058 -20.878 1.00 87.50 226 HIS A N 1
ATOM 1704 C CA . HIS A 1 226 ? 0.796 -15.508 -20.855 1.00 87.50 226 HIS A CA 1
ATOM 1705 C C . HIS A 1 226 ? 2.139 -16.238 -20.822 1.00 87.50 226 HIS A C 1
ATOM 1707 O O . HIS A 1 226 ? 3.145 -15.699 -21.300 1.00 87.50 226 HIS A O 1
ATOM 1713 N N . PRO A 1 227 ? 2.162 -17.450 -20.247 1.00 84.38 227 PRO A N 1
ATOM 1714 C CA . PRO A 1 227 ? 3.303 -18.326 -20.402 1.00 84.38 227 PRO A CA 1
ATOM 1715 C C . PRO A 1 227 ? 3.536 -18.627 -21.892 1.00 84.38 227 PRO A C 1
ATOM 1717 O O . PRO A 1 227 ? 2.567 -18.814 -22.633 1.00 84.38 227 PRO A O 1
ATOM 1720 N N . PRO A 1 228 ? 4.797 -18.689 -22.351 1.00 86.44 228 PRO A N 1
ATOM 1721 C CA . PRO A 1 228 ? 5.130 -19.389 -23.588 1.00 86.44 228 PRO A CA 1
ATOM 1722 C C . PRO A 1 228 ? 4.519 -20.799 -23.560 1.00 86.44 228 PRO A C 1
ATOM 1724 O O . PRO A 1 228 ? 4.442 -21.388 -22.483 1.00 86.44 228 PRO A O 1
ATOM 1727 N N . ALA A 1 229 ? 4.112 -21.340 -24.714 1.00 84.19 229 ALA A N 1
ATOM 1728 C CA . ALA A 1 229 ? 3.354 -22.598 -24.820 1.00 84.19 229 ALA A CA 1
ATOM 1729 C C . ALA A 1 229 ? 3.942 -23.775 -24.010 1.00 84.19 229 ALA A C 1
ATOM 1731 O O . ALA A 1 229 ? 3.187 -24.601 -23.504 1.00 84.19 229 ALA A O 1
ATOM 1732 N N . ASP A 1 230 ? 5.261 -23.783 -23.807 1.00 76.44 230 ASP A N 1
ATOM 1733 C CA . ASP A 1 230 ? 5.993 -24.871 -23.154 1.00 76.44 230 ASP A CA 1
ATOM 1734 C C . ASP A 1 230 ? 6.611 -24.487 -21.795 1.00 76.44 230 ASP A C 1
ATOM 1736 O O . ASP A 1 230 ? 7.422 -25.230 -21.240 1.00 76.44 230 ASP A O 1
ATOM 1740 N N . ALA A 1 231 ? 6.280 -23.317 -21.238 1.00 79.56 231 ALA A N 1
ATOM 1741 C CA . ALA A 1 231 ? 6.978 -22.777 -20.073 1.00 79.56 231 ALA A CA 1
ATOM 1742 C C . ALA A 1 231 ? 6.094 -22.682 -18.823 1.00 79.56 231 ALA A C 1
ATOM 1744 O O . ALA A 1 231 ? 5.036 -22.057 -18.810 1.00 79.56 231 ALA A O 1
ATOM 1745 N N . ASN A 1 232 ? 6.602 -23.209 -17.704 1.00 92.50 232 ASN A N 1
ATOM 1746 C CA . ASN A 1 232 ? 6.011 -23.051 -16.371 1.00 92.50 232 ASN A CA 1
ATOM 1747 C C . ASN A 1 232 ? 6.314 -21.661 -15.760 1.00 92.50 232 ASN A C 1
ATOM 1749 O O . ASN A 1 232 ? 6.677 -21.528 -14.584 1.00 92.50 232 ASN A O 1
ATOM 1753 N N . SER A 1 233 ? 6.250 -20.614 -16.583 1.00 94.25 233 SER A N 1
ATOM 1754 C CA . SER A 1 233 ? 6.608 -19.248 -16.213 1.00 94.25 233 SER A CA 1
ATOM 1755 C C . SER A 1 233 ? 5.796 -18.216 -16.985 1.00 94.25 233 SER A C 1
ATOM 1757 O O . SER A 1 233 ? 5.421 -18.427 -18.126 1.00 94.25 233 SER A O 1
ATOM 1759 N N . PHE A 1 234 ? 5.544 -17.068 -16.366 1.00 94.75 234 PHE A N 1
ATOM 1760 C CA . PHE A 1 234 ? 4.876 -15.926 -16.981 1.00 94.75 234 PHE A CA 1
ATOM 1761 C C . PHE A 1 234 ? 5.897 -14.929 -17.512 1.00 94.75 234 PHE A C 1
ATOM 1763 O O . PHE A 1 234 ? 6.981 -14.768 -16.953 1.00 94.75 234 PHE A O 1
ATOM 1770 N N . VAL A 1 235 ? 5.515 -14.190 -18.548 1.00 95.00 235 VAL A N 1
ATOM 1771 C CA . VAL A 1 235 ? 6.334 -13.104 -19.085 1.00 95.00 235 VAL A CA 1
ATOM 1772 C C . VAL A 1 235 ? 5.998 -11.808 -18.353 1.00 95.00 235 VAL A C 1
ATOM 1774 O O . VAL A 1 235 ? 4.881 -11.313 -18.439 1.00 95.00 235 VAL A O 1
ATOM 1777 N N . LEU A 1 236 ? 6.949 -11.222 -17.637 1.00 96.12 236 LEU A N 1
ATOM 1778 C CA . LEU A 1 236 ? 6.790 -9.948 -16.944 1.00 96.12 236 LEU A CA 1
ATOM 1779 C C . LEU A 1 236 ? 7.421 -8.817 -17.757 1.00 96.12 236 LEU A C 1
ATOM 1781 O O . LEU A 1 236 ? 8.631 -8.775 -17.972 1.00 96.12 236 LEU A O 1
ATOM 1785 N N . SER A 1 237 ? 6.599 -7.859 -18.171 1.00 95.81 237 SER A N 1
ATOM 1786 C CA . SER A 1 237 ? 7.030 -6.661 -18.895 1.00 95.81 237 SER A CA 1
ATOM 1787 C C . SER A 1 237 ? 6.690 -5.391 -18.118 1.00 95.81 237 SER A C 1
ATOM 1789 O O . SER A 1 237 ? 5.743 -5.359 -17.330 1.00 95.81 237 SER A O 1
ATOM 1791 N N . VAL A 1 238 ? 7.473 -4.333 -18.333 1.00 96.38 238 VAL A N 1
ATOM 1792 C CA . VAL A 1 238 ? 7.281 -3.034 -17.677 1.00 96.38 238 VAL A CA 1
ATOM 1793 C C . VAL A 1 238 ? 6.697 -2.038 -18.669 1.00 96.38 238 VAL A C 1
ATOM 1795 O O . VAL A 1 238 ? 7.239 -1.819 -19.753 1.00 96.38 238 VAL A O 1
ATOM 1798 N N . TRP A 1 239 ? 5.600 -1.419 -18.261 1.00 95.81 239 TRP A N 1
ATOM 1799 C CA . TRP A 1 239 ? 4.858 -0.413 -19.007 1.00 95.81 239 TRP A CA 1
ATOM 1800 C C . TRP A 1 239 ? 4.656 0.812 -18.128 1.00 95.81 239 TRP A C 1
ATOM 1802 O O . TRP A 1 239 ? 4.646 0.705 -16.904 1.00 95.81 239 TRP A O 1
ATOM 1812 N N . ILE A 1 240 ? 4.488 1.977 -18.737 1.00 94.94 240 ILE A N 1
ATOM 1813 C CA . ILE A 1 240 ? 4.242 3.233 -18.041 1.00 94.94 240 ILE A CA 1
ATOM 1814 C C . ILE A 1 240 ? 2.947 3.836 -18.582 1.00 94.94 240 ILE A C 1
ATOM 1816 O O . ILE A 1 240 ? 2.826 4.057 -19.782 1.00 94.94 240 ILE A O 1
ATOM 1820 N N . ALA A 1 241 ? 1.973 4.100 -17.714 1.00 91.69 241 ALA A N 1
ATOM 1821 C CA . ALA A 1 241 ? 0.776 4.850 -18.095 1.00 91.69 241 ALA A CA 1
ATOM 1822 C C . ALA A 1 241 ? 1.053 6.352 -17.987 1.00 91.69 241 ALA A C 1
ATOM 1824 O O . ALA A 1 241 ? 1.517 6.771 -16.933 1.00 91.69 241 ALA A O 1
ATOM 1825 N N . GLU A 1 242 ? 0.759 7.151 -19.018 1.00 86.06 242 GLU A N 1
ATOM 1826 C CA . GLU A 1 242 ? 1.053 8.604 -19.067 1.00 86.06 242 GLU A CA 1
ATOM 1827 C C . GLU A 1 242 ? 0.053 9.506 -18.330 1.00 86.06 242 GLU A C 1
ATOM 1829 O O . GLU A 1 242 ? 0.245 10.713 -18.232 1.00 86.06 242 GLU A O 1
ATOM 1834 N N . ASP A 1 243 ? -1.016 8.940 -17.782 1.00 77.62 243 ASP A N 1
ATOM 1835 C CA . ASP A 1 243 ? -1.944 9.678 -16.935 1.00 77.62 243 ASP A CA 1
ATOM 1836 C C . ASP A 1 243 ? -2.260 8.838 -15.701 1.00 77.62 243 ASP A C 1
ATOM 1838 O O . ASP A 1 243 ? -3.026 7.867 -15.741 1.00 77.62 243 ASP A O 1
ATOM 1842 N N . GLY A 1 244 ? -1.651 9.221 -14.576 1.00 62.84 244 GLY A N 1
ATOM 1843 C CA . GLY A 1 244 ? -1.859 8.561 -13.294 1.00 62.84 244 GLY A CA 1
ATOM 1844 C C . GLY A 1 244 ? -3.332 8.517 -12.867 1.00 62.84 244 GLY A C 1
ATOM 1845 O O . GLY A 1 244 ? -3.696 7.634 -12.087 1.00 62.84 244 GLY A O 1
ATOM 1846 N N . ARG A 1 245 ? -4.199 9.411 -13.381 1.00 63.28 245 ARG A N 1
ATOM 1847 C CA . ARG A 1 245 ? -5.649 9.374 -13.123 1.00 63.28 245 ARG A CA 1
ATOM 1848 C C . ARG A 1 245 ? -6.334 8.272 -13.930 1.00 63.28 245 ARG A C 1
ATOM 1850 O O . ARG A 1 245 ? -6.984 7.424 -13.320 1.00 63.28 245 ARG A O 1
ATOM 1857 N N . ARG A 1 246 ? -6.125 8.211 -15.252 1.00 60.84 246 ARG A N 1
ATOM 1858 C CA . ARG A 1 246 ? -6.680 7.147 -16.120 1.00 60.84 246 ARG A CA 1
ATOM 1859 C C . ARG A 1 246 ? -6.205 5.754 -15.708 1.00 60.84 246 ARG A C 1
ATOM 1861 O O . ARG A 1 246 ? -6.989 4.808 -15.677 1.00 60.84 246 ARG A O 1
ATOM 1868 N N . ALA A 1 247 ? -4.952 5.628 -15.272 1.00 56.81 247 ALA A N 1
ATOM 1869 C CA . ALA A 1 247 ? -4.405 4.356 -14.804 1.00 56.81 247 ALA A CA 1
ATOM 1870 C C . ALA A 1 247 ? -5.139 3.776 -13.572 1.00 56.81 247 ALA A C 1
ATOM 1872 O O . ALA A 1 247 ? -5.105 2.566 -13.351 1.00 56.81 247 ALA A O 1
ATOM 1873 N N . ARG A 1 248 ? -5.801 4.606 -12.748 1.00 59.50 248 ARG A N 1
ATOM 1874 C CA . ARG A 1 248 ? -6.594 4.141 -11.588 1.00 59.50 248 ARG A CA 1
ATOM 1875 C C . ARG A 1 248 ? -7.949 3.565 -11.991 1.00 59.50 248 ARG A C 1
ATOM 1877 O O . ARG A 1 248 ? -8.464 2.685 -11.302 1.00 59.50 248 ARG A O 1
ATOM 1884 N N . GLU A 1 249 ? -8.526 4.052 -13.084 1.00 62.06 249 GLU A N 1
ATOM 1885 C CA . GLU A 1 249 ? -9.775 3.517 -13.632 1.00 62.06 249 GLU A CA 1
ATOM 1886 C C . GLU A 1 249 ? -9.542 2.138 -14.258 1.00 62.06 249 GLU A C 1
ATOM 1888 O O . GLU A 1 249 ? -10.338 1.222 -14.053 1.00 62.06 249 GLU A O 1
ATOM 1893 N N . LEU A 1 250 ? -8.388 1.948 -14.902 1.00 57.56 250 LEU A N 1
ATOM 1894 C CA . LEU A 1 250 ? -7.992 0.697 -15.553 1.00 57.56 250 LEU A CA 1
ATOM 1895 C C . LEU A 1 250 ? -7.704 -0.469 -14.599 1.00 57.56 250 LEU A C 1
ATOM 1897 O O . LEU A 1 250 ? -7.971 -1.609 -14.965 1.00 57.56 250 LEU A O 1
ATOM 1901 N N . ASP A 1 251 ? -7.305 -0.230 -13.342 1.00 55.09 251 ASP A N 1
ATOM 1902 C CA . ASP A 1 251 ? -7.245 -1.302 -12.323 1.00 55.09 251 ASP A CA 1
ATOM 1903 C C . ASP A 1 251 ? -8.616 -2.001 -12.118 1.00 55.09 251 ASP A C 1
ATOM 1905 O O . ASP A 1 251 ? -8.692 -3.071 -11.501 1.00 55.09 251 ASP A O 1
ATOM 1909 N N . ARG A 1 252 ? -9.716 -1.402 -12.607 1.00 54.38 252 ARG A N 1
ATOM 1910 C CA . ARG A 1 252 ? -11.082 -1.936 -12.518 1.00 54.38 252 ARG A CA 1
ATOM 1911 C C . ARG A 1 252 ? -11.560 -2.638 -13.792 1.00 54.38 252 ARG A C 1
ATOM 1913 O O . ARG A 1 252 ? -12.546 -3.370 -13.699 1.00 54.38 252 ARG A O 1
ATOM 1920 N N . VAL A 1 253 ? -10.888 -2.455 -14.931 1.00 53.34 253 VAL A N 1
ATOM 1921 C CA . VAL A 1 253 ? -11.329 -2.952 -16.246 1.00 53.34 253 VAL A CA 1
ATOM 1922 C C . VAL A 1 253 ? -10.421 -4.106 -16.701 1.00 53.34 253 VAL A C 1
ATOM 1924 O O . VAL A 1 253 ? -9.202 -3.945 -16.725 1.00 53.34 253 VAL A O 1
ATOM 1927 N N . PRO A 1 254 ? -10.961 -5.290 -17.049 1.00 52.78 254 PRO A N 1
ATOM 1928 C CA . PRO A 1 254 ? -10.168 -6.357 -17.654 1.00 52.78 254 PRO A CA 1
ATOM 1929 C C . PRO A 1 254 ? -9.673 -5.911 -19.037 1.00 52.78 254 PRO A C 1
ATOM 1931 O O . PRO A 1 254 ? -10.486 -5.730 -19.940 1.00 52.78 254 PRO A O 1
ATOM 1934 N N . LEU A 1 255 ? -8.358 -5.763 -19.214 1.00 54.06 255 LEU A N 1
ATOM 1935 C CA . LEU A 1 255 ? -7.764 -5.405 -20.509 1.00 54.06 255 LEU A CA 1
ATOM 1936 C C . LEU A 1 255 ? -8.194 -6.404 -21.590 1.00 54.06 255 LEU A C 1
ATOM 1938 O O . LEU A 1 255 ? -8.045 -7.610 -21.387 1.00 54.06 255 LEU A O 1
ATOM 1942 N N . GLU A 1 256 ? -8.757 -5.923 -22.702 1.00 53.34 256 GLU A N 1
ATOM 1943 C CA . GLU A 1 256 ? -8.861 -6.704 -23.944 1.00 53.34 256 GLU A CA 1
ATOM 1944 C C . GLU A 1 256 ? -7.468 -6.916 -24.521 1.00 53.34 256 GLU A C 1
ATOM 1946 O O . GLU A 1 256 ? -6.618 -6.031 -24.469 1.00 53.34 256 GLU A O 1
ATOM 1951 N N . GLU A 1 257 ? -7.209 -8.127 -24.998 1.00 55.78 257 GLU A N 1
ATOM 1952 C CA . GLU A 1 257 ? -5.939 -8.486 -25.610 1.00 55.78 257 GLU A CA 1
ATOM 1953 C C . GLU A 1 257 ? -5.902 -7.882 -27.016 1.00 55.78 257 GLU A C 1
ATOM 1955 O O . GLU A 1 257 ? -6.341 -8.505 -27.972 1.00 55.78 257 GLU A O 1
ATOM 1960 N N . ALA A 1 258 ? -5.392 -6.659 -27.147 1.00 47.44 258 ALA A N 1
ATOM 1961 C CA . ALA A 1 258 ? -4.729 -6.284 -28.387 1.00 47.44 258 ALA A CA 1
ATOM 1962 C C . ALA A 1 258 ? -3.259 -6.656 -28.202 1.00 47.44 258 ALA A C 1
ATOM 1964 O O . ALA A 1 258 ? -2.571 -6.085 -27.349 1.00 47.44 258 ALA A O 1
ATOM 1965 N N . ASP A 1 259 ? -2.796 -7.666 -28.930 1.00 49.03 259 ASP A N 1
ATOM 1966 C CA . ASP A 1 259 ? -1.370 -7.915 -29.063 1.00 49.03 259 ASP A CA 1
ATOM 1967 C C . ASP A 1 259 ? -0.781 -6.763 -29.901 1.00 49.03 259 ASP A C 1
ATOM 1969 O O . ASP A 1 259 ? -1.103 -6.640 -31.086 1.00 49.03 259 ASP A O 1
ATOM 1973 N N . PRO A 1 260 ? 0.017 -5.853 -29.309 1.00 49.31 260 PRO A N 1
ATOM 1974 C CA . PRO A 1 260 ? 0.510 -4.686 -30.029 1.00 49.31 260 PRO A CA 1
ATOM 1975 C C . PRO A 1 260 ? 1.459 -5.067 -31.175 1.00 49.31 260 PRO A C 1
ATOM 1977 O O . PRO A 1 260 ? 1.666 -4.247 -32.065 1.00 49.31 260 PRO A O 1
ATOM 1980 N N . GLU A 1 261 ? 2.005 -6.292 -31.190 1.00 46.31 261 GLU A N 1
ATOM 1981 C CA . GLU A 1 261 ? 2.792 -6.800 -32.323 1.00 46.31 261 GLU A CA 1
ATOM 1982 C C . GLU A 1 261 ? 1.917 -7.307 -33.485 1.00 46.31 261 GLU A C 1
ATOM 1984 O O . GLU A 1 261 ? 2.340 -7.220 -34.638 1.00 46.31 261 GLU A O 1
ATOM 1989 N N . HIS A 1 262 ? 0.672 -7.728 -33.227 1.00 44.41 262 HIS A N 1
ATOM 1990 C CA . HIS A 1 262 ? -0.311 -8.025 -34.281 1.00 44.41 262 HIS A CA 1
ATOM 1991 C C . HIS A 1 262 ? -0.969 -6.757 -34.845 1.00 44.41 262 HIS A C 1
ATOM 1993 O O . HIS A 1 262 ? -1.228 -6.685 -36.045 1.00 44.41 262 HIS A O 1
ATOM 1999 N N . ALA A 1 263 ? -1.148 -5.713 -34.029 1.00 42.62 263 ALA A N 1
ATOM 2000 C CA . ALA A 1 263 ? -1.753 -4.448 -34.462 1.00 42.62 263 ALA A CA 1
ATOM 2001 C C . ALA A 1 263 ? -0.927 -3.679 -35.519 1.00 42.62 263 ALA A C 1
ATOM 2003 O O . ALA A 1 263 ? -1.456 -2.803 -36.193 1.00 42.62 263 ALA A O 1
ATOM 2004 N N . SER A 1 264 ? 0.364 -3.994 -35.689 1.00 43.16 264 SER A N 1
ATOM 2005 C CA . SER A 1 264 ? 1.192 -3.457 -36.786 1.00 43.16 264 SER A CA 1
ATOM 2006 C C . SER A 1 264 ? 1.200 -4.331 -38.051 1.00 43.16 264 SER A C 1
ATOM 2008 O O . SER A 1 264 ? 1.819 -3.940 -39.037 1.00 43.16 264 SER A O 1
ATOM 2010 N N . ARG A 1 265 ? 0.542 -5.503 -38.045 1.00 44.94 265 ARG A N 1
ATOM 2011 C CA . ARG A 1 265 ? 0.441 -6.418 -39.201 1.00 44.94 265 ARG A CA 1
ATOM 2012 C C . ARG A 1 265 ? -0.949 -6.467 -39.845 1.00 44.94 265 ARG A C 1
ATOM 2014 O O . ARG A 1 265 ? -1.045 -6.878 -40.995 1.00 44.94 265 ARG A O 1
ATOM 2021 N N . GLU A 1 266 ? -1.999 -6.003 -39.172 1.00 40.56 266 GLU A N 1
ATOM 2022 C CA . GLU A 1 266 ? -3.353 -5.892 -39.739 1.00 40.56 266 GLU A CA 1
ATOM 2023 C C . GLU A 1 266 ? -3.602 -4.509 -40.369 1.00 40.56 266 GLU A C 1
ATOM 2025 O O . GLU A 1 266 ? -4.403 -3.709 -39.895 1.00 40.56 266 GLU A O 1
ATOM 2030 N N . VAL A 1 267 ? -2.909 -4.215 -41.469 1.00 44.53 267 VAL A N 1
ATOM 2031 C CA . VAL A 1 267 ? -3.300 -3.152 -42.411 1.00 44.53 267 VAL A CA 1
ATOM 2032 C C . VAL A 1 267 ? -3.328 -3.779 -43.796 1.00 44.53 267 VAL A C 1
ATOM 2034 O O . VAL A 1 267 ? -2.442 -3.529 -44.592 1.00 44.53 267 VAL A O 1
ATOM 2037 N N . ASP A 1 268 ? -4.274 -4.693 -44.026 1.00 46.94 268 ASP A N 1
ATOM 2038 C CA . ASP A 1 268 ? -4.742 -5.093 -45.364 1.00 46.94 268 ASP A CA 1
ATOM 2039 C C . ASP A 1 268 ? -5.832 -6.169 -45.243 1.00 46.94 268 ASP A C 1
ATOM 2041 O O . ASP A 1 268 ? -5.611 -7.345 -45.497 1.00 46.94 268 ASP A O 1
ATOM 2045 N N . THR A 1 269 ? -7.045 -5.793 -44.838 1.00 47.72 269 THR A N 1
ATOM 2046 C CA . THR A 1 269 ? -8.271 -6.490 -45.273 1.00 47.72 269 THR A CA 1
ATOM 2047 C C . THR A 1 269 ? -9.471 -5.555 -45.136 1.00 47.72 269 THR A C 1
ATOM 2049 O O . THR A 1 269 ? -9.694 -4.912 -44.113 1.00 47.72 269 THR A O 1
ATOM 2052 N N . ARG A 1 270 ? -10.226 -5.424 -46.230 1.00 46.59 270 ARG A N 1
ATOM 2053 C CA . ARG A 1 270 ? -11.397 -4.550 -46.358 1.00 46.59 270 ARG A CA 1
ATOM 2054 C C . ARG A 1 270 ? -12.657 -5.207 -45.780 1.00 46.59 270 ARG A C 1
ATOM 2056 O O . ARG A 1 270 ? -12.915 -6.377 -46.030 1.00 46.59 270 ARG A O 1
ATOM 2063 N N . SER A 1 271 ? -13.490 -4.362 -45.169 1.00 54.34 271 SER A N 1
ATOM 2064 C CA . SER A 1 271 ? -14.954 -4.473 -45.049 1.00 54.34 271 SER A CA 1
ATOM 2065 C C . SER A 1 271 ? -15.547 -5.563 -44.151 1.00 54.34 271 SER A C 1
ATOM 2067 O O . SER A 1 271 ? -16.168 -6.509 -44.624 1.00 54.34 271 SER A O 1
ATOM 2069 N N . ALA A 1 272 ? -15.543 -5.307 -42.843 1.00 53.12 272 ALA A N 1
ATOM 2070 C CA . ALA A 1 272 ? -16.678 -5.632 -41.979 1.00 53.12 272 ALA A CA 1
ATOM 2071 C C . ALA A 1 272 ? -16.765 -4.582 -40.860 1.00 53.12 272 ALA A C 1
ATOM 2073 O O . ALA A 1 272 ? -15.758 -4.265 -40.230 1.00 53.12 272 ALA A O 1
ATOM 2074 N N . SER A 1 273 ? -17.945 -3.993 -40.638 1.00 45.03 273 SER A N 1
ATOM 2075 C CA . SER A 1 273 ? -18.161 -3.009 -39.570 1.00 45.03 273 SER A CA 1
ATOM 2076 C C . SER A 1 273 ? -17.857 -3.640 -38.202 1.00 45.03 273 SER A C 1
ATOM 2078 O O . SER A 1 273 ? -18.500 -4.631 -37.849 1.00 45.03 273 SER A O 1
ATOM 2080 N N . PRO A 1 274 ? -16.898 -3.111 -37.420 1.00 47.16 274 PRO A N 1
ATOM 2081 C CA . PRO A 1 274 ? -16.518 -3.728 -36.160 1.00 47.16 274 PRO A CA 1
ATOM 2082 C C . PRO A 1 274 ? -17.569 -3.465 -35.066 1.00 47.16 274 PRO A C 1
ATOM 2084 O O . PRO A 1 274 ? -18.194 -2.400 -35.039 1.00 47.16 274 PRO A O 1
ATOM 2087 N N . PRO A 1 275 ? -17.757 -4.408 -34.126 1.00 49.72 275 PRO A N 1
ATOM 2088 C CA . PRO A 1 275 ? -18.650 -4.232 -32.988 1.00 49.72 275 PRO A CA 1
ATOM 2089 C C . PRO A 1 275 ? -18.194 -3.062 -32.101 1.00 49.72 275 PRO A C 1
ATOM 2091 O O . PRO A 1 275 ? -17.045 -2.984 -31.665 1.00 49.72 275 PRO A O 1
ATOM 2094 N N . GLN A 1 276 ? -19.136 -2.168 -31.788 1.00 54.41 276 GLN A N 1
ATOM 2095 C CA . GLN A 1 276 ? -18.939 -0.873 -31.115 1.00 54.41 276 GLN A CA 1
ATOM 2096 C C . GLN A 1 276 ? -18.289 -0.952 -29.712 1.00 54.41 276 GLN A C 1
ATOM 2098 O O . GLN A 1 276 ? -17.869 0.069 -29.171 1.00 54.41 276 GLN A O 1
ATOM 2103 N N . GLN A 1 277 ? -18.161 -2.143 -29.116 1.00 53.34 277 GLN A N 1
ATOM 2104 C CA . GLN A 1 277 ? -17.532 -2.335 -27.801 1.00 53.34 277 GLN A CA 1
ATOM 2105 C C . GLN A 1 277 ? -15.994 -2.413 -27.851 1.00 53.34 277 GLN A C 1
ATOM 2107 O O . GLN A 1 277 ? -15.341 -1.901 -26.937 1.00 53.34 277 GLN A O 1
ATOM 2112 N N . VAL A 1 278 ? -15.408 -2.931 -28.939 1.00 52.28 278 VAL A N 1
ATOM 2113 C CA . VAL A 1 278 ? -13.945 -3.124 -29.075 1.00 52.28 278 VAL A CA 1
ATOM 2114 C C . VAL A 1 278 ? -13.208 -1.779 -29.154 1.00 52.28 278 VAL A C 1
ATOM 2116 O O . VAL A 1 278 ? -12.090 -1.622 -28.662 1.00 52.28 278 VAL A O 1
ATOM 2119 N N . SER A 1 279 ? -13.876 -0.746 -29.675 1.00 54.16 279 SER A N 1
ATOM 2120 C CA . SER A 1 279 ? -13.294 0.593 -29.824 1.00 54.16 279 SER A CA 1
ATOM 2121 C C . SER A 1 279 ? -12.934 1.249 -28.483 1.00 54.16 279 SER A C 1
ATOM 2123 O O . SER A 1 279 ? -12.021 2.074 -28.426 1.00 54.16 279 SER A O 1
ATOM 2125 N N . SER A 1 280 ? -13.606 0.883 -27.385 1.00 56.44 280 SER A N 1
ATOM 2126 C CA . SER A 1 280 ? -13.339 1.476 -26.066 1.00 56.44 280 SER A CA 1
ATOM 2127 C C . SER A 1 280 ? -12.082 0.906 -25.399 1.00 56.44 280 SER A C 1
ATOM 2129 O O . SER A 1 280 ? -11.307 1.659 -24.809 1.00 56.44 280 SER A O 1
ATOM 2131 N N . ALA A 1 281 ? -11.822 -0.396 -25.547 1.00 54.31 281 ALA A N 1
ATOM 2132 C CA . ALA A 1 281 ? -10.676 -1.057 -24.930 1.00 54.31 281 ALA A CA 1
ATOM 2133 C C . ALA A 1 281 ? -9.367 -0.810 -25.700 1.00 54.31 281 ALA A C 1
ATOM 2135 O O . ALA A 1 281 ? -8.321 -0.589 -25.087 1.00 54.31 281 ALA A O 1
ATOM 2136 N N . VAL A 1 282 ? -9.433 -0.744 -27.035 1.00 54.03 282 VAL A N 1
ATOM 2137 C CA . VAL A 1 282 ? -8.294 -0.357 -27.888 1.00 54.03 282 VAL A CA 1
ATOM 2138 C C . VAL A 1 282 ? -7.851 1.082 -27.589 1.00 54.03 282 VAL A C 1
ATOM 2140 O O . VAL A 1 282 ? -6.658 1.353 -27.458 1.00 54.03 282 VAL A O 1
ATOM 2143 N N . THR A 1 283 ? -8.799 1.995 -27.346 1.00 57.09 283 THR A N 1
ATOM 2144 C CA . THR A 1 283 ? -8.482 3.380 -26.946 1.00 57.09 283 THR A CA 1
ATOM 2145 C C . THR A 1 283 ? -7.865 3.458 -25.541 1.00 57.09 283 THR A C 1
ATOM 2147 O O . THR A 1 283 ? -7.046 4.333 -25.267 1.00 57.09 283 THR A O 1
ATOM 2150 N N . GLN A 1 284 ? -8.202 2.532 -24.637 1.00 61.75 284 GLN A N 1
ATOM 2151 C CA . GLN A 1 284 ? -7.618 2.483 -23.290 1.00 61.75 284 GLN A CA 1
ATOM 2152 C C . GLN A 1 284 ? -6.163 1.991 -23.293 1.00 61.75 284 GLN A C 1
ATOM 2154 O O . GLN A 1 284 ? -5.344 2.490 -22.514 1.00 61.75 284 GLN A O 1
ATOM 2159 N N . LEU A 1 285 ? -5.819 1.067 -24.195 1.00 60.12 285 LEU A N 1
ATOM 2160 C CA . LEU A 1 285 ? -4.450 0.572 -24.374 1.00 60.12 285 LEU A CA 1
ATOM 2161 C C . LEU A 1 285 ? -3.493 1.619 -24.959 1.00 60.12 285 LEU A C 1
ATOM 2163 O O . LEU A 1 285 ? -2.303 1.583 -24.649 1.00 60.12 285 LEU A O 1
ATOM 2167 N N . ALA A 1 286 ? -4.007 2.590 -25.721 1.00 60.78 286 ALA A N 1
ATOM 2168 C CA . ALA A 1 286 ? -3.214 3.679 -26.298 1.00 60.78 286 ALA A CA 1
ATOM 2169 C C . ALA A 1 286 ? -2.533 4.585 -25.248 1.00 60.78 286 ALA A C 1
ATOM 2171 O O . ALA A 1 286 ? -1.676 5.393 -25.591 1.00 60.78 286 ALA A O 1
ATOM 2172 N N . SER A 1 287 ? -2.886 4.449 -23.964 1.00 81.94 287 SER A N 1
ATOM 2173 C CA . SER A 1 287 ? -2.289 5.217 -22.863 1.00 81.94 287 SER A CA 1
ATOM 2174 C C . SER A 1 287 ? -1.056 4.568 -22.218 1.00 81.94 287 SER A C 1
ATOM 2176 O O . SER A 1 287 ? -0.464 5.164 -21.312 1.00 81.94 287 SER A O 1
ATOM 2178 N N . PHE A 1 288 ? -0.663 3.364 -22.656 1.00 90.12 288 PHE A N 1
ATOM 2179 C CA . PHE A 1 288 ? 0.478 2.642 -22.095 1.00 90.12 288 PHE A CA 1
ATOM 2180 C C . PHE A 1 288 ? 1.693 2.701 -23.010 1.00 90.12 288 PHE A C 1
ATOM 2182 O O . PHE A 1 288 ? 1.683 2.226 -24.143 1.00 90.12 288 PHE A O 1
ATOM 2189 N N . VAL A 1 289 ? 2.786 3.214 -22.461 1.00 93.75 289 VAL A N 1
ATOM 2190 C CA . VAL A 1 289 ? 4.065 3.335 -23.145 1.00 93.75 289 VAL A CA 1
ATOM 2191 C C . VAL A 1 289 ? 4.992 2.232 -22.629 1.00 93.75 289 VAL A C 1
ATOM 2193 O O . VAL A 1 289 ? 5.244 2.164 -21.422 1.00 93.75 289 VAL A O 1
ATOM 2196 N N . PRO A 1 290 ? 5.511 1.335 -23.487 1.00 95.62 290 PRO A N 1
ATOM 2197 C CA . PRO A 1 290 ? 6.436 0.302 -23.039 1.00 95.62 290 PRO A CA 1
ATOM 2198 C C . PRO A 1 290 ? 7.731 0.945 -22.529 1.00 95.62 290 PRO A C 1
ATOM 2200 O O . PRO A 1 290 ? 8.161 1.987 -23.034 1.00 95.62 290 PRO A O 1
ATOM 2203 N N . LEU A 1 291 ? 8.391 0.310 -21.553 1.00 95.94 291 LEU A N 1
ATOM 2204 C CA . LEU A 1 291 ? 9.598 0.861 -20.923 1.00 95.94 291 LEU A CA 1
ATOM 2205 C C . LEU A 1 291 ? 10.676 1.254 -21.947 1.00 95.94 291 LEU A C 1
ATOM 2207 O O . LEU A 1 291 ? 11.310 2.292 -21.788 1.00 95.94 291 LEU A O 1
ATOM 2211 N N . ARG A 1 292 ? 10.834 0.486 -23.034 1.00 96.50 292 ARG A N 1
ATOM 2212 C CA . ARG A 1 292 ? 11.769 0.809 -24.126 1.00 96.50 292 ARG A CA 1
ATOM 2213 C C . ARG A 1 292 ? 11.542 2.206 -24.707 1.00 96.50 292 ARG A C 1
ATOM 2215 O O . ARG A 1 292 ? 12.495 2.952 -24.916 1.00 96.50 292 ARG A O 1
ATOM 2222 N N . THR A 1 293 ? 10.283 2.579 -24.928 1.00 95.69 293 THR A N 1
ATOM 2223 C CA . THR A 1 293 ? 9.902 3.870 -25.507 1.00 95.69 293 THR A CA 1
ATOM 2224 C C . THR A 1 293 ? 10.113 4.975 -24.486 1.00 95.69 293 THR A C 1
ATOM 2226 O O . THR A 1 293 ? 10.644 6.025 -24.825 1.00 95.69 293 THR A O 1
ATOM 2229 N N . VAL A 1 294 ? 9.810 4.719 -23.211 1.00 94.81 294 VAL A N 1
ATOM 2230 C CA . VAL A 1 294 ? 10.126 5.663 -22.133 1.00 94.81 294 VAL A CA 1
ATOM 2231 C C . VAL A 1 294 ? 11.623 5.947 -22.073 1.00 94.81 294 VAL A C 1
ATOM 2233 O O . VAL A 1 294 ? 12.025 7.104 -22.059 1.00 94.81 294 VAL A O 1
ATOM 2236 N N . LEU A 1 295 ? 12.471 4.919 -22.095 1.00 94.94 295 LEU A N 1
ATOM 2237 C CA . LEU A 1 295 ? 13.919 5.091 -21.963 1.00 94.94 295 LEU A CA 1
ATOM 2238 C C . LEU A 1 295 ? 14.583 5.739 -23.183 1.00 94.94 295 LEU A C 1
ATOM 2240 O O . LEU A 1 295 ? 15.668 6.304 -23.042 1.00 94.94 295 LEU A O 1
ATOM 2244 N N . THR A 1 296 ? 13.944 5.703 -24.350 1.00 95.25 296 THR A N 1
ATOM 2245 C CA . THR A 1 296 ? 14.490 6.254 -25.600 1.00 95.25 296 THR A CA 1
ATOM 2246 C C . THR A 1 296 ? 13.907 7.620 -25.955 1.00 95.25 296 THR A C 1
ATOM 2248 O O . THR A 1 296 ? 14.664 8.518 -26.306 1.00 95.25 296 THR A O 1
ATOM 2251 N N . VAL A 1 297 ? 12.589 7.794 -25.829 1.00 96.19 297 VAL A N 1
ATOM 2252 C CA . VAL A 1 297 ? 11.855 8.963 -26.342 1.00 96.19 297 VAL A CA 1
ATOM 2253 C C . VAL A 1 297 ? 11.628 10.035 -25.275 1.00 96.19 297 VAL A C 1
ATOM 2255 O O . VAL A 1 297 ? 11.601 11.221 -25.591 1.00 96.19 297 VAL A O 1
ATOM 2258 N N . TRP A 1 298 ? 11.446 9.663 -24.004 1.00 94.69 298 TRP A N 1
ATOM 2259 C CA . TRP A 1 298 ? 11.095 10.650 -22.978 1.00 94.69 298 TRP A CA 1
ATOM 2260 C C . TRP A 1 298 ? 12.273 11.543 -22.574 1.00 94.69 298 TRP A C 1
ATOM 2262 O O . TRP A 1 298 ? 13.444 11.168 -22.654 1.00 94.69 298 TRP A O 1
ATOM 2272 N N . SER A 1 299 ? 11.950 12.724 -22.035 1.00 94.19 299 SER A N 1
ATOM 2273 C CA . SER A 1 299 ? 12.952 13.640 -21.485 1.00 94.19 299 SER A CA 1
ATOM 2274 C C . SER A 1 299 ? 13.775 12.978 -20.373 1.00 94.19 299 SER A C 1
ATOM 2276 O O . SER A 1 299 ? 13.279 12.155 -19.599 1.00 94.19 299 SER A O 1
ATOM 2278 N N . THR A 1 300 ? 15.053 13.347 -20.260 1.00 92.69 300 THR A N 1
ATOM 2279 C CA . THR A 1 300 ? 15.985 12.775 -19.269 1.00 92.69 300 THR A CA 1
ATOM 2280 C C . THR A 1 300 ? 15.461 12.874 -17.836 1.00 92.69 300 THR A C 1
ATOM 2282 O O . THR A 1 300 ? 15.559 11.908 -17.083 1.00 92.69 300 THR A O 1
ATOM 2285 N N . ALA A 1 301 ? 14.830 13.994 -17.473 1.00 88.06 301 ALA A N 1
ATOM 2286 C CA . ALA A 1 301 ? 14.240 14.172 -16.149 1.00 88.06 301 ALA A CA 1
ATOM 2287 C C . ALA A 1 301 ? 13.102 13.170 -15.875 1.00 88.06 301 ALA A C 1
ATOM 2289 O O . ALA A 1 301 ? 13.054 12.577 -14.798 1.00 88.06 301 ALA A O 1
ATOM 2290 N N . ARG A 1 302 ? 12.209 12.940 -16.849 1.00 91.25 302 ARG A N 1
ATOM 2291 C CA . ARG A 1 302 ? 11.089 11.992 -16.709 1.00 91.25 302 ARG A CA 1
ATOM 2292 C C . ARG A 1 302 ? 11.598 10.548 -16.667 1.00 91.25 302 ARG A C 1
ATOM 2294 O O . ARG A 1 302 ? 11.180 9.782 -15.803 1.00 91.25 302 ARG A O 1
ATOM 2301 N N . ARG A 1 303 ? 12.576 10.207 -17.518 1.00 93.81 303 ARG A N 1
ATOM 2302 C CA . ARG A 1 303 ? 13.261 8.900 -17.518 1.00 93.81 303 ARG A CA 1
ATOM 2303 C C . ARG A 1 303 ? 13.900 8.581 -16.172 1.00 93.81 303 ARG A C 1
ATOM 2305 O O . ARG A 1 303 ? 13.692 7.492 -15.646 1.00 93.81 303 ARG A O 1
ATOM 2312 N N . LEU A 1 304 ? 14.640 9.530 -15.599 1.00 88.19 304 LEU A N 1
ATOM 2313 C CA . LEU A 1 304 ? 15.319 9.331 -14.321 1.00 88.19 304 LEU A CA 1
ATOM 2314 C C . LEU A 1 304 ? 14.324 9.055 -13.188 1.00 88.19 304 LEU A C 1
ATOM 2316 O O . LEU A 1 304 ? 14.564 8.160 -12.383 1.00 88.19 304 LEU A O 1
ATOM 2320 N N . ARG A 1 305 ? 13.188 9.762 -13.152 1.00 87.50 305 ARG A N 1
ATOM 2321 C CA . ARG A 1 305 ? 12.135 9.520 -12.151 1.00 87.50 305 ARG A CA 1
ATOM 2322 C C . ARG A 1 305 ? 11.520 8.124 -12.291 1.00 87.50 305 ARG A C 1
ATOM 2324 O O . ARG A 1 305 ? 11.408 7.411 -11.297 1.00 87.50 305 ARG A O 1
ATOM 2331 N N . VAL A 1 306 ? 11.207 7.698 -13.520 1.00 91.31 306 VAL A N 1
ATOM 2332 C CA . VAL A 1 306 ? 10.720 6.332 -13.789 1.00 91.31 306 VAL A CA 1
ATOM 2333 C C . VAL A 1 306 ? 11.740 5.292 -13.321 1.00 91.31 306 VAL A C 1
ATOM 2335 O O . VAL A 1 306 ? 11.376 4.342 -12.633 1.00 91.31 306 VAL A O 1
ATOM 2338 N N . LEU A 1 307 ? 13.023 5.476 -13.639 1.00 91.56 307 LEU A N 1
ATOM 2339 C CA . LEU A 1 307 ? 14.087 4.560 -13.220 1.00 91.56 307 LEU A CA 1
ATOM 2340 C C . LEU A 1 307 ? 14.272 4.523 -11.699 1.00 91.56 307 LEU A C 1
ATOM 2342 O O . LEU A 1 307 ? 14.501 3.449 -11.148 1.00 91.56 307 LEU A O 1
ATOM 2346 N N . GLN A 1 308 ? 14.141 5.657 -11.009 1.00 85.62 308 GLN A N 1
ATOM 2347 C CA . GLN A 1 308 ? 14.182 5.712 -9.546 1.00 85.62 308 GLN A CA 1
ATOM 2348 C C . GLN A 1 308 ? 13.041 4.899 -8.927 1.00 85.62 308 GLN A C 1
ATOM 2350 O O . GLN A 1 308 ? 13.288 4.084 -8.038 1.00 85.62 308 GLN A O 1
ATOM 2355 N N . ASP A 1 309 ? 11.815 5.056 -9.434 1.00 86.69 309 ASP A N 1
ATOM 2356 C CA . ASP A 1 309 ? 10.665 4.277 -8.968 1.00 86.69 309 ASP A CA 1
ATOM 2357 C C . ASP A 1 309 ? 10.849 2.780 -9.232 1.00 86.69 309 ASP A C 1
ATOM 2359 O O . ASP A 1 309 ? 10.663 1.955 -8.335 1.00 86.69 309 ASP A O 1
ATOM 2363 N N . LEU A 1 310 ? 11.269 2.417 -10.449 1.00 91.00 310 LEU A N 1
ATOM 2364 C CA . LEU A 1 310 ? 11.552 1.026 -10.803 1.00 91.00 310 LEU A CA 1
ATOM 2365 C C . LEU A 1 310 ? 12.705 0.450 -9.970 1.00 91.00 310 LEU A C 1
ATOM 2367 O O . LEU A 1 310 ? 12.670 -0.729 -9.637 1.00 91.00 310 LEU A O 1
ATOM 2371 N N . GLY A 1 311 ? 13.678 1.265 -9.559 1.00 86.12 311 GLY A N 1
ATOM 2372 C CA . GLY A 1 311 ? 14.748 0.864 -8.645 1.00 86.12 311 GLY A CA 1
ATOM 2373 C C . GLY A 1 311 ? 14.248 0.531 -7.235 1.00 86.12 311 GLY A C 1
ATOM 2374 O O . GLY A 1 311 ? 14.781 -0.371 -6.584 1.00 86.12 311 GLY A O 1
ATOM 2375 N N . VAL A 1 312 ? 13.191 1.200 -6.762 1.00 81.94 312 VAL A N 1
ATOM 2376 C CA . VAL A 1 312 ? 12.505 0.814 -5.518 1.00 81.94 312 VAL A CA 1
ATOM 2377 C C . VAL A 1 312 ? 11.753 -0.505 -5.718 1.00 81.94 312 VAL A C 1
ATOM 2379 O O . VAL A 1 312 ? 11.856 -1.391 -4.866 1.00 81.94 312 VAL A O 1
ATOM 2382 N N . LEU A 1 313 ? 11.059 -0.667 -6.853 1.00 86.88 313 LEU A N 1
ATOM 2383 C CA . LEU A 1 313 ? 10.338 -1.903 -7.188 1.00 86.88 313 LEU A CA 1
ATOM 2384 C C . LEU A 1 313 ? 11.264 -3.109 -7.348 1.00 86.88 313 LEU A C 1
ATOM 2386 O O . LEU A 1 313 ? 10.909 -4.198 -6.907 1.00 86.88 313 LEU A O 1
ATOM 2390 N N . LEU A 1 314 ? 12.456 -2.919 -7.912 1.00 90.31 314 LEU A N 1
ATOM 2391 C CA . LEU A 1 314 ? 13.440 -3.972 -8.163 1.00 90.31 314 LEU A CA 1
ATOM 2392 C C . LEU A 1 314 ? 13.827 -4.733 -6.887 1.00 90.31 314 LEU A C 1
ATOM 2394 O O . LEU A 1 314 ? 14.090 -5.929 -6.924 1.00 90.31 314 LEU A O 1
ATOM 2398 N N . ARG A 1 315 ? 13.801 -4.060 -5.730 1.00 81.19 315 ARG A N 1
ATOM 2399 C CA . ARG A 1 315 ? 14.070 -4.690 -4.426 1.00 81.19 315 ARG A CA 1
ATOM 2400 C C . ARG A 1 315 ? 12.979 -5.668 -3.987 1.00 81.19 315 ARG A C 1
ATOM 2402 O O . ARG A 1 315 ? 13.218 -6.471 -3.092 1.00 81.19 315 ARG A O 1
ATOM 2409 N N . ARG A 1 316 ? 11.773 -5.545 -4.542 1.00 83.69 316 ARG A N 1
ATOM 2410 C CA . ARG A 1 316 ? 10.604 -6.385 -4.235 1.00 83.69 316 ARG A CA 1
ATOM 2411 C C . ARG A 1 316 ? 10.269 -7.351 -5.366 1.00 83.69 316 ARG A C 1
ATOM 2413 O O . ARG A 1 316 ? 9.678 -8.385 -5.099 1.00 83.69 316 ARG A O 1
ATOM 2420 N N . VAL A 1 317 ? 10.645 -7.005 -6.594 1.00 92.31 317 VAL A N 1
ATOM 2421 C CA . VAL A 1 317 ? 10.449 -7.801 -7.808 1.00 92.31 317 VAL A CA 1
ATOM 2422 C C . VAL A 1 317 ? 11.798 -7.896 -8.523 1.00 92.31 317 VAL A C 1
ATOM 2424 O O . VAL A 1 317 ? 12.066 -7.107 -9.435 1.00 92.31 317 VAL A O 1
ATOM 2427 N N . PRO A 1 318 ? 12.700 -8.785 -8.070 1.00 92.62 318 PRO A N 1
ATOM 2428 C CA . PRO A 1 318 ? 14.048 -8.909 -8.629 1.00 92.62 318 PRO A CA 1
ATOM 2429 C C . PRO A 1 318 ? 14.042 -9.264 -10.122 1.00 92.62 318 PRO A C 1
ATOM 2431 O O . PRO A 1 318 ? 14.979 -8.917 -10.845 1.00 92.62 318 PRO A O 1
ATOM 2434 N N . GLU A 1 319 ? 12.962 -9.873 -10.613 1.00 94.62 319 GLU A N 1
ATOM 2435 C CA . GLU A 1 319 ? 12.740 -10.180 -12.024 1.00 94.62 319 GLU A CA 1
ATOM 2436 C C . GLU A 1 319 ? 12.751 -8.913 -12.895 1.00 94.62 319 GLU A C 1
ATOM 2438 O O . GLU A 1 319 ? 13.072 -8.987 -14.074 1.00 94.62 319 GLU A O 1
ATOM 2443 N N . LEU A 1 320 ? 12.515 -7.720 -12.333 1.00 95.50 320 LEU A N 1
ATOM 2444 C CA . LEU A 1 320 ? 12.633 -6.454 -13.067 1.00 95.50 320 LEU A CA 1
ATOM 2445 C C . LEU A 1 320 ? 14.066 -6.117 -13.504 1.00 95.50 320 LEU A C 1
ATOM 2447 O O . LEU A 1 320 ? 14.245 -5.228 -14.336 1.00 95.50 320 LEU A O 1
ATOM 2451 N N . SER A 1 321 ? 15.085 -6.808 -12.986 1.00 95.69 321 SER A N 1
ATOM 2452 C CA . SER A 1 321 ? 16.481 -6.589 -13.388 1.00 95.69 321 SER A CA 1
ATOM 2453 C C . SER A 1 321 ? 16.678 -6.837 -14.882 1.00 95.69 321 SER A C 1
ATOM 2455 O O . SER A 1 321 ? 17.333 -6.041 -15.550 1.00 95.69 321 SER A O 1
ATOM 2457 N N . THR A 1 322 ? 16.054 -7.884 -15.430 1.00 95.94 322 THR A N 1
ATOM 2458 C CA . THR A 1 322 ? 16.144 -8.240 -16.850 1.00 95.94 322 THR A CA 1
ATOM 2459 C C . THR A 1 322 ? 15.637 -7.120 -17.771 1.00 95.94 322 THR A C 1
ATOM 2461 O O . THR A 1 322 ? 16.432 -6.648 -18.589 1.00 95.94 322 THR A O 1
ATOM 2464 N N . PRO A 1 323 ? 14.387 -6.620 -17.645 1.00 95.81 323 PRO A N 1
ATOM 2465 C CA . PRO A 1 323 ? 13.901 -5.519 -18.469 1.00 95.81 323 PRO A CA 1
ATOM 2466 C C . PRO A 1 323 ? 14.626 -4.206 -18.190 1.00 95.81 323 PRO A C 1
ATOM 2468 O O . PRO A 1 323 ? 14.749 -3.396 -19.098 1.00 95.81 323 PRO A O 1
ATOM 2471 N N . LEU A 1 324 ? 15.136 -3.954 -16.983 1.00 94.81 324 LEU A N 1
ATOM 2472 C CA . LEU A 1 324 ? 15.902 -2.732 -16.722 1.00 94.81 324 LEU A CA 1
ATOM 2473 C C . LEU A 1 324 ? 17.270 -2.758 -17.417 1.00 94.81 324 LEU A C 1
ATOM 2475 O O . LEU A 1 324 ? 17.614 -1.816 -18.132 1.00 94.81 324 LEU A O 1
ATOM 2479 N N . ASN A 1 325 ? 18.011 -3.859 -17.281 1.00 96.00 325 ASN A N 1
ATOM 2480 C CA . ASN A 1 325 ? 19.348 -4.013 -17.857 1.00 96.00 325 ASN A CA 1
ATOM 2481 C C . ASN A 1 325 ? 19.315 -4.087 -19.389 1.00 96.00 325 ASN A C 1
ATOM 2483 O O . ASN A 1 325 ? 20.243 -3.630 -20.050 1.00 96.00 325 ASN A O 1
ATOM 2487 N N . SER A 1 326 ? 18.230 -4.602 -19.973 1.00 96.00 326 SER A N 1
ATOM 2488 C CA . SER A 1 326 ? 18.037 -4.625 -21.427 1.00 96.00 326 SER A CA 1
ATOM 2489 C C . SER A 1 326 ? 17.421 -3.343 -21.996 1.00 96.00 326 SER A C 1
ATOM 2491 O O . SER A 1 326 ? 17.146 -3.269 -23.197 1.00 96.00 326 SER A O 1
ATOM 2493 N N . SER A 1 327 ? 17.196 -2.321 -21.161 1.00 94.31 327 SER A N 1
ATOM 2494 C CA . SER A 1 327 ? 16.503 -1.081 -21.542 1.00 94.31 327 SER A CA 1
ATOM 2495 C C . SER A 1 327 ? 15.090 -1.325 -22.097 1.00 94.31 327 SER A C 1
ATOM 2497 O O . SER A 1 327 ? 14.651 -0.686 -23.050 1.00 94.31 327 SER A O 1
ATOM 2499 N N . GLY A 1 328 ? 14.375 -2.283 -21.514 1.00 92.75 328 GLY A N 1
ATOM 2500 C CA . GLY A 1 328 ? 13.008 -2.662 -21.854 1.00 92.75 328 GLY A CA 1
ATOM 2501 C C . GLY A 1 328 ? 12.889 -3.538 -23.100 1.00 92.75 328 GLY A C 1
ATOM 2502 O O . GLY A 1 328 ? 11.776 -3.712 -23.592 1.00 92.75 328 GLY A O 1
ATOM 2503 N N . ARG A 1 329 ? 14.006 -4.056 -23.633 1.00 94.75 329 ARG A N 1
ATOM 2504 C CA . ARG A 1 329 ? 14.019 -4.911 -24.834 1.00 94.75 329 ARG A CA 1
ATOM 2505 C C . ARG A 1 329 ? 13.641 -6.355 -24.540 1.00 94.75 329 ARG A C 1
ATOM 2507 O O . ARG A 1 329 ? 13.025 -6.998 -25.379 1.00 94.75 329 ARG A O 1
ATOM 2514 N N . THR A 1 330 ? 13.996 -6.854 -23.363 1.00 95.00 330 THR A N 1
ATOM 2515 C CA . THR A 1 330 ? 13.680 -8.218 -22.937 1.00 95.00 330 THR A CA 1
ATOM 2516 C C . THR A 1 330 ? 12.707 -8.184 -21.773 1.00 95.00 330 THR A C 1
ATOM 2518 O O . THR A 1 330 ? 12.909 -7.468 -20.793 1.00 95.00 330 THR A O 1
ATOM 2521 N N . ALA A 1 331 ? 11.628 -8.951 -21.881 1.00 94.50 331 ALA A N 1
ATOM 2522 C CA . ALA A 1 331 ? 10.758 -9.206 -20.747 1.00 94.50 331 ALA A CA 1
ATOM 2523 C C . ALA A 1 331 ? 11.427 -10.201 -19.784 1.00 94.50 331 ALA A C 1
ATOM 2525 O O . ALA A 1 331 ? 12.282 -10.992 -20.184 1.00 94.50 331 ALA A O 1
ATOM 2526 N N . ALA A 1 332 ? 11.051 -10.152 -18.510 1.00 95.31 332 ALA A N 1
ATOM 2527 C CA . ALA A 1 332 ? 11.523 -11.109 -17.521 1.00 95.31 332 ALA A CA 1
ATOM 2528 C C . ALA A 1 332 ? 10.661 -12.372 -17.519 1.00 95.31 332 ALA A C 1
ATOM 2530 O O . ALA A 1 332 ? 9.473 -12.319 -17.826 1.00 95.31 332 ALA A O 1
ATOM 2531 N N . SER A 1 333 ? 11.246 -13.494 -17.114 1.00 95.25 333 SER A N 1
ATOM 2532 C CA . SER A 1 333 ? 10.511 -14.731 -16.850 1.00 95.25 333 SER A CA 1
ATOM 2533 C C . SER A 1 333 ? 10.219 -14.826 -15.353 1.00 95.25 333 SER A C 1
ATOM 2535 O O . SER A 1 333 ? 11.140 -14.739 -14.542 1.00 95.25 333 SER A O 1
ATOM 2537 N N . VAL A 1 334 ? 8.949 -14.981 -14.979 1.00 95.06 334 VAL A N 1
ATOM 2538 C CA . VAL A 1 334 ? 8.500 -15.162 -13.591 1.00 95.06 334 VAL A CA 1
ATOM 2539 C C . VAL A 1 334 ? 8.019 -16.601 -13.429 1.00 95.06 334 VAL A C 1
ATOM 2541 O O . VAL A 1 334 ? 6.993 -16.952 -14.013 1.00 95.06 334 VAL A O 1
ATOM 2544 N N . PRO A 1 335 ? 8.704 -17.454 -12.654 1.00 94.56 335 PRO A N 1
ATOM 2545 C CA . PRO A 1 335 ? 8.284 -18.843 -12.488 1.00 94.56 335 PRO A CA 1
ATOM 2546 C C . PRO A 1 335 ? 6.913 -18.927 -11.803 1.00 94.56 335 PRO A C 1
ATOM 2548 O O . PRO A 1 335 ? 6.593 -18.106 -10.939 1.00 94.56 335 PRO A O 1
ATOM 2551 N N . LEU A 1 336 ? 6.111 -19.944 -12.139 1.00 92.25 336 LEU A N 1
ATOM 2552 C CA . LEU A 1 336 ? 4.780 -20.146 -11.546 1.00 92.25 336 LEU A CA 1
ATOM 2553 C C . LEU A 1 336 ? 4.827 -20.199 -10.006 1.00 92.25 336 LEU A C 1
ATOM 2555 O O . LEU A 1 336 ? 3.937 -19.666 -9.346 1.00 92.25 336 LEU A O 1
ATOM 2559 N N . SER A 1 337 ? 5.898 -20.756 -9.429 1.00 91.56 337 SER A N 1
ATOM 2560 C CA . SER A 1 337 ? 6.116 -20.814 -7.975 1.00 91.56 337 SER A CA 1
ATOM 2561 C C . SER A 1 337 ? 6.171 -19.436 -7.300 1.00 91.56 337 SER A C 1
ATOM 2563 O O . SER A 1 337 ? 5.807 -19.311 -6.133 1.00 91.56 337 SER A O 1
ATOM 2565 N N . ARG A 1 338 ? 6.567 -18.381 -8.025 1.00 91.81 338 ARG A N 1
ATOM 2566 C CA . ARG A 1 338 ? 6.603 -16.991 -7.536 1.00 91.81 338 ARG A CA 1
ATOM 2567 C C . ARG A 1 338 ? 5.284 -16.247 -7.726 1.00 91.81 338 ARG A C 1
ATOM 2569 O O . ARG A 1 338 ? 5.109 -15.173 -7.156 1.00 91.81 338 ARG A O 1
ATOM 2576 N N . LEU A 1 339 ? 4.342 -16.787 -8.501 1.00 90.69 339 LEU A N 1
ATOM 2577 C CA . LEU A 1 339 ? 3.106 -16.079 -8.833 1.00 90.69 339 LEU A CA 1
ATOM 2578 C C . LEU A 1 339 ? 2.274 -15.763 -7.584 1.00 90.69 339 LEU A C 1
ATOM 2580 O O . LEU A 1 339 ? 1.761 -14.653 -7.458 1.00 90.69 339 LEU A O 1
ATOM 2584 N N . HIS A 1 340 ? 2.155 -16.717 -6.656 1.00 87.75 340 HIS A N 1
ATOM 2585 C CA . HIS A 1 340 ? 1.425 -16.511 -5.403 1.00 87.75 340 HIS A CA 1
ATOM 2586 C C . HIS A 1 340 ? 2.011 -15.341 -4.602 1.00 87.75 340 HIS A C 1
ATOM 2588 O O . HIS A 1 340 ? 1.285 -14.419 -4.228 1.00 87.75 340 HIS A O 1
ATOM 2594 N N . ASP A 1 341 ? 3.331 -15.344 -4.413 1.00 86.31 341 ASP A N 1
ATOM 2595 C CA . ASP A 1 341 ? 4.055 -14.290 -3.702 1.00 86.31 341 ASP A CA 1
ATOM 2596 C C . ASP A 1 341 ? 3.833 -12.918 -4.359 1.00 86.31 341 ASP A C 1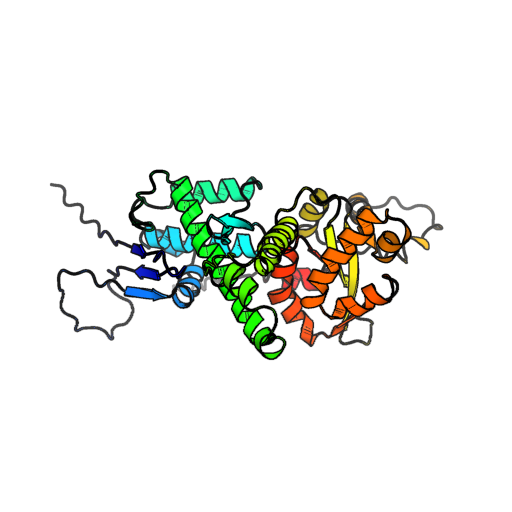
ATOM 2598 O O . ASP A 1 341 ? 3.470 -11.929 -3.713 1.00 86.31 341 ASP A O 1
ATOM 2602 N N . LEU A 1 342 ? 3.904 -12.886 -5.691 1.00 87.38 342 LEU A N 1
ATOM 2603 C CA . LEU A 1 342 ? 3.699 -11.672 -6.464 1.00 87.38 342 LEU A CA 1
ATOM 2604 C C . LEU A 1 342 ? 2.258 -11.126 -6.326 1.00 87.38 342 LEU A C 1
ATOM 2606 O O . LEU A 1 342 ? 2.035 -9.919 -6.180 1.00 87.38 342 LEU A O 1
ATOM 2610 N N . LEU A 1 343 ? 1.257 -12.008 -6.334 1.00 85.38 343 LEU A N 1
ATOM 2611 C CA . LEU A 1 343 ? -0.155 -11.635 -6.234 1.00 85.38 343 LEU A CA 1
ATOM 2612 C C . LEU A 1 343 ? -0.578 -11.202 -4.827 1.00 85.38 343 LEU A C 1
ATOM 2614 O O . LEU A 1 343 ? -1.413 -10.296 -4.709 1.00 85.38 343 LEU A O 1
ATOM 2618 N N . VAL A 1 344 ? -0.044 -11.857 -3.796 1.00 79.62 344 VAL A N 1
ATOM 2619 C CA . VAL A 1 344 ? -0.495 -11.712 -2.406 1.00 79.62 344 VAL A CA 1
ATOM 2620 C C . VAL A 1 344 ? 0.373 -10.726 -1.630 1.00 79.62 344 VAL A C 1
ATOM 2622 O O . VAL A 1 344 ? -0.172 -9.845 -0.966 1.00 79.62 344 VAL A O 1
ATOM 2625 N N . HIS A 1 345 ? 1.698 -10.816 -1.749 1.00 78.44 345 HIS A N 1
ATOM 2626 C CA . HIS A 1 345 ? 2.633 -10.032 -0.938 1.00 78.44 345 HIS A CA 1
ATOM 2627 C C . HIS A 1 345 ? 3.191 -8.824 -1.691 1.00 78.44 345 HIS A C 1
ATOM 2629 O O . HIS A 1 345 ? 3.203 -7.712 -1.160 1.00 78.44 345 HIS A O 1
ATOM 2635 N N . VAL A 1 346 ? 3.588 -8.993 -2.954 1.00 83.12 346 VAL A N 1
ATOM 2636 C CA . VAL A 1 346 ? 4.191 -7.901 -3.736 1.00 83.12 346 VAL A CA 1
ATOM 2637 C C . VAL A 1 346 ? 3.145 -6.886 -4.181 1.00 83.12 346 VAL A C 1
ATOM 2639 O O . VAL A 1 346 ? 3.378 -5.681 -4.110 1.00 83.12 346 VAL A O 1
ATOM 2642 N N . ARG A 1 347 ? 1.971 -7.327 -4.640 1.00 83.12 347 ARG A N 1
ATOM 2643 C CA . ARG A 1 347 ? 0.965 -6.405 -5.181 1.00 83.12 347 ARG A CA 1
ATOM 2644 C C . ARG A 1 347 ? 0.525 -5.297 -4.213 1.00 83.12 347 ARG A C 1
ATOM 2646 O O . ARG A 1 347 ? 0.429 -4.162 -4.679 1.00 83.12 347 ARG A O 1
ATOM 2653 N N . PRO A 1 348 ? 0.209 -5.557 -2.931 1.00 73.31 348 PRO A N 1
ATOM 2654 C CA . PRO A 1 348 ? -0.106 -4.479 -1.997 1.00 73.31 348 PRO A CA 1
ATOM 2655 C C . PRO A 1 348 ? 1.025 -3.451 -1.921 1.00 73.31 348 PRO A C 1
ATOM 2657 O O . PRO A 1 348 ? 0.765 -2.252 -1.930 1.00 73.31 348 PRO A O 1
ATOM 2660 N N . VAL A 1 349 ? 2.280 -3.910 -1.953 1.00 76.88 349 VAL A N 1
ATOM 2661 C CA . VAL A 1 349 ? 3.458 -3.037 -1.984 1.00 76.88 349 VAL A CA 1
ATOM 2662 C C . VAL A 1 349 ? 3.527 -2.234 -3.286 1.00 76.88 349 VAL A C 1
ATOM 2664 O O . VAL A 1 349 ? 3.780 -1.035 -3.231 1.00 76.88 349 VAL A O 1
ATOM 2667 N N . LEU A 1 350 ? 3.231 -2.841 -4.444 1.00 82.88 350 LEU A N 1
ATOM 2668 C CA . LEU A 1 350 ? 3.116 -2.117 -5.718 1.00 82.88 350 LEU A CA 1
ATOM 2669 C C . LEU A 1 350 ? 2.061 -1.015 -5.630 1.00 82.88 350 LEU A C 1
ATOM 2671 O O . LEU A 1 350 ? 2.344 0.118 -5.999 1.00 82.88 350 LEU A O 1
ATOM 2675 N N . ALA A 1 351 ? 0.877 -1.328 -5.099 1.00 76.94 351 ALA A N 1
ATOM 2676 C CA . ALA A 1 351 ? -0.204 -0.360 -4.951 1.00 76.94 351 ALA A CA 1
ATOM 2677 C C . ALA A 1 351 ? 0.188 0.800 -4.023 1.00 76.94 351 ALA A C 1
ATOM 2679 O O . ALA A 1 351 ? -0.088 1.953 -4.346 1.00 76.94 351 ALA A O 1
ATOM 2680 N N . LEU A 1 352 ? 0.872 0.507 -2.911 1.00 70.81 352 LEU A N 1
ATOM 2681 C CA . LEU A 1 352 ? 1.415 1.521 -2.004 1.00 70.81 352 LEU A CA 1
ATOM 2682 C C . LEU A 1 352 ? 2.446 2.416 -2.704 1.00 70.81 352 LEU A C 1
ATOM 2684 O O . LEU A 1 352 ? 2.431 3.625 -2.515 1.00 70.81 352 LEU A O 1
ATOM 2688 N N . LEU A 1 353 ? 3.292 1.849 -3.565 1.00 75.69 353 LEU A N 1
ATOM 2689 C CA . LEU A 1 353 ? 4.287 2.587 -4.355 1.00 75.69 353 LEU A CA 1
ATOM 2690 C C . LEU A 1 353 ? 3.688 3.300 -5.579 1.00 75.69 353 LEU A C 1
ATOM 2692 O O . LEU A 1 353 ? 4.418 3.793 -6.437 1.00 75.69 353 LEU A O 1
ATOM 2696 N N . GLY A 1 354 ? 2.359 3.327 -5.696 1.00 79.12 354 GLY A N 1
ATOM 2697 C CA . GLY A 1 354 ? 1.671 3.914 -6.835 1.00 79.12 354 GLY A CA 1
ATOM 2698 C C . GLY A 1 354 ? 1.851 3.127 -8.132 1.00 79.12 354 GLY A C 1
ATOM 2699 O O . GLY A 1 354 ? 1.452 3.617 -9.176 1.00 79.12 354 GLY A O 1
ATOM 2700 N N . ALA A 1 355 ? 2.394 1.913 -8.108 1.00 88.38 355 ALA A N 1
ATOM 2701 C CA . ALA A 1 355 ? 2.471 1.029 -9.265 1.00 88.38 355 ALA A CA 1
ATOM 2702 C C . ALA A 1 355 ? 1.196 0.173 -9.416 1.00 88.38 355 ALA A C 1
ATOM 2704 O O . ALA A 1 355 ? 0.366 0.072 -8.506 1.00 88.38 355 ALA A O 1
ATOM 2705 N N . SER A 1 356 ? 1.021 -0.439 -10.586 1.00 89.25 356 SER A N 1
ATOM 2706 C CA . SER A 1 356 ? -0.041 -1.420 -10.857 1.00 89.25 356 SER A CA 1
ATOM 2707 C C . SER A 1 356 ? 0.535 -2.744 -11.321 1.00 89.25 356 SER A C 1
ATOM 2709 O O . SER A 1 356 ? 1.579 -2.789 -11.964 1.00 89.25 356 SER A O 1
ATOM 2711 N N . LEU A 1 357 ? -0.198 -3.819 -11.044 1.00 91.69 357 LEU A N 1
ATOM 2712 C CA . LEU A 1 357 ? 0.046 -5.133 -11.621 1.00 91.69 357 LEU A CA 1
ATOM 2713 C C . LEU A 1 357 ? -1.132 -5.510 -12.522 1.00 91.69 357 LEU A C 1
ATOM 2715 O O . LEU A 1 357 ? -2.228 -5.800 -12.027 1.00 91.69 357 LEU A O 1
ATOM 2719 N N . LEU A 1 358 ? -0.876 -5.513 -13.825 1.00 90.88 358 LEU A N 1
ATOM 2720 C CA . LEU A 1 358 ? -1.769 -6.001 -14.863 1.00 90.88 358 LEU A CA 1
ATOM 2721 C C . LEU A 1 358 ? -1.617 -7.512 -14.977 1.00 90.88 358 LEU A C 1
ATOM 2723 O O . LEU A 1 358 ? -0.507 -8.029 -15.118 1.00 90.88 358 LEU A O 1
ATOM 2727 N N . LEU A 1 359 ? -2.745 -8.209 -14.894 1.00 89.94 359 LEU A N 1
ATOM 2728 C CA . LEU A 1 359 ? -2.793 -9.660 -14.962 1.00 89.94 359 LEU A CA 1
ATOM 2729 C C . LEU A 1 359 ? -3.416 -10.115 -16.283 1.00 89.94 359 LEU A C 1
ATOM 2731 O O . LEU A 1 359 ? -4.288 -9.422 -16.810 1.00 89.94 359 LEU A O 1
ATOM 2735 N N . PRO A 1 360 ? -3.060 -11.313 -16.772 1.00 88.88 360 PRO A N 1
ATOM 2736 C CA . PRO A 1 360 ? -3.825 -11.976 -17.813 1.00 88.88 360 PRO A CA 1
ATOM 2737 C C . PRO A 1 360 ? -5.278 -12.169 -17.370 1.00 88.88 360 PRO A C 1
ATOM 2739 O O . PRO A 1 360 ? -5.560 -12.421 -16.190 1.00 88.88 360 PRO A O 1
ATOM 2742 N N . ARG A 1 361 ? -6.217 -12.121 -18.321 1.00 83.75 361 ARG A N 1
ATOM 2743 C CA . ARG A 1 361 ? -7.658 -12.316 -18.067 1.00 83.75 361 ARG A CA 1
ATOM 2744 C C . ARG A 1 361 ? -7.967 -13.595 -17.294 1.00 83.75 361 ARG A C 1
ATOM 2746 O O . ARG A 1 361 ? -8.812 -13.577 -16.399 1.00 83.75 361 ARG A O 1
ATOM 2753 N N . ALA A 1 362 ? -7.246 -14.675 -17.588 1.00 81.56 362 ALA A N 1
ATOM 2754 C CA . ALA A 1 362 ? -7.377 -15.947 -16.886 1.00 81.56 362 ALA A CA 1
ATOM 2755 C C . ALA A 1 362 ? -7.173 -15.793 -15.365 1.00 81.56 362 ALA A C 1
ATOM 2757 O O . ALA A 1 362 ? -7.960 -16.309 -14.570 1.00 81.56 362 ALA A O 1
ATOM 2758 N N . LEU A 1 363 ? -6.192 -14.984 -14.949 1.00 83.81 363 LEU A N 1
ATOM 2759 C CA . LEU A 1 363 ? -5.890 -14.737 -13.537 1.00 83.81 363 LEU A CA 1
ATOM 2760 C C . LEU A 1 363 ? -6.821 -13.706 -12.888 1.00 83.81 363 LEU A C 1
ATOM 2762 O O . LEU A 1 363 ? -6.959 -13.693 -11.664 1.00 83.81 363 LEU A O 1
ATOM 2766 N N . HIS A 1 364 ? -7.516 -12.868 -13.665 1.00 78.12 364 HIS A N 1
ATOM 2767 C CA . HIS A 1 364 ? -8.516 -11.951 -13.107 1.00 78.12 364 HIS A CA 1
ATOM 2768 C C . HIS A 1 364 ? -9.664 -12.692 -12.409 1.00 78.12 364 HIS A C 1
ATOM 2770 O O . HIS A 1 364 ? -10.171 -12.195 -11.399 1.00 78.12 364 HIS A O 1
ATOM 2776 N N . ARG A 1 365 ? -10.038 -13.885 -12.896 1.00 73.44 365 ARG A N 1
ATOM 2777 C CA . ARG A 1 365 ? -11.076 -14.729 -12.277 1.00 73.44 365 ARG A CA 1
ATOM 2778 C C . ARG A 1 365 ? -10.635 -15.268 -10.916 1.00 73.44 365 ARG A C 1
ATOM 2780 O O . ARG A 1 365 ? -11.415 -15.230 -9.971 1.00 73.44 365 ARG A O 1
ATOM 2787 N N . VAL A 1 366 ? -9.362 -15.643 -10.785 1.00 69.06 366 VAL A N 1
ATOM 2788 C CA . VAL A 1 366 ? -8.773 -16.137 -9.527 1.00 69.06 366 VAL A CA 1
ATOM 2789 C C . VAL A 1 366 ? -8.798 -15.069 -8.423 1.00 69.06 366 VAL A C 1
ATOM 2791 O O . VAL A 1 366 ? -8.955 -15.390 -7.251 1.00 69.06 366 VAL A O 1
ATOM 2794 N N . ARG A 1 367 ? -8.723 -13.772 -8.767 1.00 56.53 367 ARG A N 1
ATOM 2795 C CA . ARG A 1 367 ? -8.725 -12.673 -7.772 1.00 56.53 367 ARG A CA 1
ATOM 2796 C C . ARG A 1 367 ? -10.038 -12.479 -7.027 1.00 56.53 367 ARG A C 1
ATOM 2798 O O . ARG A 1 367 ? -10.062 -11.804 -5.999 1.00 56.53 367 ARG A O 1
ATOM 2805 N N . ARG A 1 368 ? -11.142 -12.920 -7.616 1.00 55.31 368 ARG A N 1
ATOM 2806 C CA . ARG A 1 368 ? -12.469 -12.807 -7.025 1.00 55.31 368 ARG A CA 1
ATOM 2807 C C . ARG A 1 368 ? -13.028 -14.216 -6.972 1.00 55.31 368 ARG A C 1
ATOM 2809 O O . ARG A 1 368 ? -13.848 -14.530 -7.834 1.00 55.31 368 ARG A O 1
ATOM 2816 N N . PRO A 1 369 ? -12.608 -15.058 -6.007 1.00 45.03 369 PRO A N 1
ATOM 2817 C CA . PRO A 1 369 ? -13.364 -16.261 -5.726 1.00 45.03 369 PRO A CA 1
ATOM 2818 C C . PRO A 1 369 ? -14.779 -15.791 -5.388 1.00 45.03 369 PRO A C 1
ATOM 2820 O O . PRO A 1 369 ? -15.040 -15.226 -4.326 1.00 45.03 369 PRO A O 1
ATOM 2823 N N . ARG A 1 370 ? -15.687 -15.900 -6.360 1.00 41.47 370 ARG A N 1
ATOM 2824 C CA . ARG A 1 370 ? -17.110 -15.775 -6.102 1.00 41.47 370 ARG A CA 1
ATOM 2825 C C . ARG A 1 370 ? -17.421 -17.034 -5.318 1.00 41.47 370 ARG A C 1
ATOM 2827 O O . ARG A 1 370 ? -17.563 -18.093 -5.916 1.00 41.47 370 ARG A O 1
ATOM 2834 N N . ALA A 1 371 ? -17.444 -16.928 -3.994 1.00 36.03 371 ALA A N 1
ATOM 2835 C CA . ALA A 1 371 ? -18.096 -17.931 -3.177 1.00 36.03 371 ALA A CA 1
ATOM 2836 C C . ALA A 1 371 ? -19.571 -17.920 -3.598 1.00 36.03 371 ALA A C 1
ATOM 2838 O O . ALA A 1 371 ? -20.356 -17.095 -3.137 1.00 36.03 371 ALA A O 1
ATOM 2839 N N . VAL A 1 372 ? -19.920 -18.752 -4.578 1.00 35.50 372 VAL A N 1
ATOM 2840 C CA . VAL A 1 372 ? -21.310 -19.038 -4.910 1.00 35.50 372 VAL A CA 1
ATOM 2841 C C . VAL A 1 372 ? -21.746 -20.075 -3.888 1.00 35.50 372 VAL A C 1
ATOM 2843 O O . VAL A 1 372 ? -21.654 -21.275 -4.118 1.00 35.50 372 VAL A O 1
ATOM 2846 N N . LEU A 1 373 ? -22.141 -19.594 -2.711 1.00 29.23 373 LEU A N 1
ATOM 2847 C CA . LEU A 1 373 ? -22.890 -20.393 -1.752 1.00 29.23 373 LEU A CA 1
ATOM 2848 C C . LEU A 1 373 ? -24.280 -20.608 -2.353 1.00 29.23 373 LEU A C 1
ATOM 2850 O O . LEU A 1 373 ? -25.137 -19.730 -2.292 1.00 29.23 373 LEU A O 1
ATOM 2854 N N . SER A 1 374 ? -24.475 -21.755 -2.997 1.00 29.81 374 SER A N 1
ATOM 2855 C CA . SER A 1 374 ? -25.809 -22.261 -3.305 1.00 29.81 374 SER A CA 1
ATOM 2856 C C . SER A 1 374 ? -26.321 -22.951 -2.044 1.00 29.81 374 SER A C 1
ATOM 2858 O O . SER A 1 374 ? -25.922 -24.064 -1.719 1.00 29.81 374 SER A O 1
ATOM 2860 N N . LEU A 1 375 ? -27.157 -22.252 -1.278 1.00 31.02 375 LEU A N 1
ATOM 2861 C CA . LEU A 1 375 ? -27.912 -22.872 -0.195 1.00 31.02 375 LEU A CA 1
ATOM 2862 C C . LEU A 1 375 ? -29.086 -23.618 -0.833 1.00 31.02 375 LEU A C 1
ATOM 2864 O O . LEU A 1 375 ? -30.084 -23.003 -1.204 1.00 31.02 375 LEU A O 1
ATOM 2868 N N . SER A 1 376 ? -28.959 -24.933 -0.999 1.00 27.73 376 SER A N 1
ATOM 2869 C CA . SER A 1 376 ? -30.121 -25.780 -1.251 1.00 27.73 376 SER A CA 1
ATOM 2870 C C . SER A 1 376 ? -30.878 -25.935 0.065 1.00 27.73 376 SER A C 1
ATOM 2872 O O . SER A 1 376 ? -30.404 -26.604 0.985 1.00 27.73 376 SER A O 1
ATOM 2874 N N . VAL A 1 377 ? -32.041 -25.298 0.174 1.00 33.06 377 VAL A N 1
ATOM 2875 C CA . VAL A 1 377 ? -32.988 -25.585 1.252 1.00 33.06 377 VAL A CA 1
ATOM 2876 C C . VAL A 1 377 ? -33.575 -26.960 0.954 1.00 33.06 377 VAL A C 1
ATOM 2878 O O . VAL A 1 377 ? -34.362 -27.110 0.023 1.00 33.06 377 VAL A O 1
ATOM 2881 N N . ALA A 1 378 ? -33.152 -27.977 1.703 1.00 35.53 378 ALA A N 1
ATOM 2882 C CA . ALA A 1 378 ? -33.839 -29.258 1.710 1.00 35.53 378 ALA A CA 1
ATOM 2883 C C . ALA A 1 378 ? -35.200 -29.040 2.386 1.00 35.53 378 ALA A C 1
ATOM 2885 O O . ALA A 1 378 ? -35.278 -28.882 3.603 1.00 35.53 378 ALA A O 1
ATOM 2886 N N . ALA A 1 379 ? -36.263 -28.958 1.585 1.00 45.69 379 ALA A N 1
ATOM 2887 C CA . ALA A 1 379 ? -37.628 -29.035 2.080 1.00 45.69 379 ALA A CA 1
ATOM 2888 C C . ALA A 1 379 ? -37.865 -30.474 2.559 1.00 45.69 379 ALA A C 1
ATOM 2890 O O . ALA A 1 379 ? -38.169 -31.361 1.769 1.00 45.69 379 ALA A O 1
ATOM 2891 N N . GLY A 1 380 ? -37.624 -30.700 3.846 1.00 43.00 380 GLY A N 1
ATOM 2892 C CA . GLY A 1 380 ? -37.897 -31.947 4.547 1.00 43.00 380 GLY A CA 1
ATOM 2893 C C . GLY A 1 380 ? -38.632 -31.641 5.842 1.00 43.00 380 GLY A C 1
ATOM 2894 O O . GLY A 1 380 ? -38.034 -31.691 6.911 1.00 43.00 380 GLY A O 1
ATOM 2895 N N . TYR A 1 381 ? -39.898 -31.258 5.711 1.00 38.75 381 TYR A N 1
ATOM 2896 C CA . TYR A 1 381 ? -40.912 -31.376 6.754 1.00 38.75 381 TYR A CA 1
ATOM 2897 C C . TYR A 1 381 ? -42.194 -31.831 6.056 1.00 38.75 381 TYR A C 1
ATOM 2899 O O . TYR A 1 381 ? -42.916 -31.012 5.490 1.00 38.75 381 TYR A O 1
ATOM 2907 N N . GLU A 1 382 ? -42.413 -33.142 6.068 1.00 40.91 382 GLU A N 1
ATOM 2908 C CA . GLU A 1 382 ? -43.743 -33.745 6.185 1.00 40.91 382 GLU A CA 1
ATOM 2909 C C . GLU A 1 382 ? -43.751 -34.596 7.452 1.00 40.91 382 GLU A C 1
ATOM 2911 O O . GLU A 1 382 ? -42.722 -35.273 7.704 1.00 40.91 382 GLU A O 1
#

pLDDT: mean 71.7, std 21.48, range [22.12, 96.5]

Solvent-accessible surface area (backbone atoms only — not comparable to full-atom values): 22242 Å² total; per-residue (Å²): 134,90,81,86,85,77,88,85,68,62,34,44,36,51,42,49,90,90,46,83,50,62,35,43,26,47,40,76,86,77,88,86,82,77,92,86,77,86,82,75,81,91,59,97,65,77,61,70,42,80,37,52,48,86,65,45,49,60,57,38,59,64,59,54,81,78,53,45,76,80,44,56,57,43,59,33,33,50,24,51,43,49,49,48,34,55,53,26,51,63,62,27,40,51,33,77,43,79,41,90,61,64,21,43,43,29,32,71,36,56,92,37,68,72,50,36,54,50,47,52,52,46,13,76,52,43,48,85,66,43,62,47,38,64,76,79,47,81,73,86,47,49,57,59,46,39,48,51,52,36,19,52,51,32,34,52,48,54,26,48,60,47,49,68,57,32,62,74,40,53,78,78,52,82,84,86,52,64,69,64,45,33,20,61,46,60,42,39,69,55,83,67,75,50,82,79,36,52,56,50,58,52,48,50,52,53,53,40,55,57,47,65,56,68,81,44,65,47,26,53,30,38,34,40,46,69,47,57,98,89,46,76,28,29,34,38,38,58,31,33,25,58,40,40,67,63,53,61,59,47,79,74,51,84,75,69,87,73,56,73,78,54,68,77,66,73,82,81,82,86,89,75,90,73,66,84,68,60,63,57,48,58,60,59,54,72,46,55,42,48,38,35,51,42,71,69,72,47,56,69,72,61,35,51,50,53,49,53,54,48,57,62,45,31,79,75,40,63,53,49,50,49,21,57,76,49,54,40,72,39,64,16,74,41,47,55,87,50,48,60,52,46,66,67,62,40,40,35,53,34,27,43,61,56,29,45,79,47,66,43,70,79,55,57,54,68,76,54,75,73,80,77,80,78,81,78,80,79,88,81,83,131

Secondary structure (DSSP, 8-state):
----------EEEEE-TTS--EEEEEE---S-S-TT-------SS--EEEEEHHHHHHHHHH--TTGGGTS-HHHHHHHHHHHHHHHHHHTT-EEEEEETTTEEEEEE-TTSHHHHHHHHHHHHHS-GGGS--BTTB----HHHHHHHHHHHHHHHHHHHHHHHHHHHHHTT-SSS-HHHHIIIII-------SGGGHHHHHHHHHHHHHHTT---S-EEEEEEEPPPTT-SEEEEEEEEES-TTHHHHHTTS------TTTTTT-------PPPTTHHHHHHHHTTEEEHHHHHHHS-HHHHHHHHHHHHHHHTT-GGGHHHHHTTTSSPEEEEHHHHHHIIIIIHHHHHHTT-EEE--HHHHHHTS--------------

Sequence (382 aa):
AVEVLSPLALLQLEVIPSTLKPVAVLGYARRGWHDDIAELAVSAEQPTVEMAWHEAEPLLAALPASMLRDVSASVASLALAVALTRRLCARGCVVAELVAGYSVTWKPALVVDTVSRAVDQLARLTPVQALVSLGGLTVSSPSTRALMLLSAMTSARVRSCYLDSAVLYREANRSLRQPLVQLLFEGERQALALPSERGIAAAVATFFRVFQGDRRDYRPMLRLGHPPADANSFVLSVWIAEDGRRARELDRVPLEEADPEHASREVDTRSASPPQQVSSAVTQLASFVPLRTVLTVWSTARRLRVLQDLGVLLRRVPELSTPLNSSGRTAASVPLSRLHDLLVHVRPVLALLGASLLLPRALHRVRRPRAVLSLSVAAGYE